Protein AF-0000000077849154 (afdb_homodimer)

Secondary structure (DSSP, 8-state):
------------EEEESS-SSHHHHHHHHHHHHSSS--SEEEEE-S-TTSTTHHHHHHS---SSEEEEE---TTS-HHHHHHHHHHHHHGGG---EEEE----------GGG--HHHHHHHHIIIIIHHHHHHHHHHHHHHHHHHH----S--TTT-EEEEE--GGG-TTT-TTTTT---HHHHHHHHHHHHHHHHHHHHHGGGT-EEEEEE--SB-SSSS-TT--B-HHHHHHHHHHHHHH--GGGTT-EEETTSPBPP-/------------EEEESS-SSHHHHHHHHHHHHSSS--SEEEEE-S-TTSTTHHHHHHS---SSEEEEE---TTS-HHHHHHHHHHHHHGGG---EEEE----------GGG--HHHHHHHHIIIIIHHHHHHHHHHHHHHHHHHH----S--TTT-EEEEE--GGG-TTT-TTTTT---HHHHHHHHHHHHHHHHHHHHHGGGT-EEEEEE--SB-SSSS-TT--B-HHHHHHHHHHHHHH--GGGTT-EEETTSPBPP-

InterPro domains:
  IPR002347 Short-chain dehydrogenase/reductase SDR [PF00106] (13-222)
  IPR002347 Short-chain dehydrogenase/reductase SDR [PR00080] (92-103)
  IPR002347 Short-chain dehydrogenase/reductase SDR [PR00080] (157-165)
  IPR002347 Short-chain dehydrogenase/reductase SDR [PR00080] (183-202)
  IPR002347 Short-chain dehydrogenase/reductase SDR [PR00081] (13-30)
  IPR002347 Short-chain dehydrogenase/reductase SDR [PR00081] (92-103)
  IPR002347 Short-chain dehydrogenase/reductase SDR [PR00081] (151-167)
  IPR002347 Short-chain dehydrogenase/reductase SDR [PR00081] (183-202)
  IPR002347 Short-chain dehydrogenase/reductase SDR [PR00081] (204-221)
  IPR036291 NAD(P)-binding domain superfamily [SSF51735] (12-261)
  IPR051468 Fungal Secondary Metabolite SDRs [PTHR43544] (12-261)

Organism: Podarcis muralis (NCBI:txid64176)

Radius of gyration: 25.37 Å; Cα contacts (8 Å, |Δi|>4): 1147; chains: 2; bounding box: 51×103×60 Å

Structure (mmCIF, N/CA/C/O backbone):
data_AF-0000000077849154-model_v1
#
loop_
_entity.id
_entity.type
_entity.pdbx_description
1 polymer C-factor
#
loop_
_atom_site.group_PDB
_atom_site.id
_atom_site.type_symbol
_atom_site.label_atom_id
_atom_site.label_alt_id
_atom_site.label_comp_id
_atom_site.label_asym_id
_atom_site.label_entity_id
_atom_site.label_seq_id
_atom_site.pdbx_PDB_ins_code
_atom_site.Cartn_x
_atom_site.Cartn_y
_atom_site.Cartn_z
_atom_site.occupancy
_atom_site.B_iso_or_equiv
_atom_site.auth_seq_id
_atom_site.auth_comp_id
_atom_site.auth_asym_id
_atom_site.auth_atom_id
_atom_site.pdbx_PDB_model_num
ATOM 1 N N . MET A 1 1 ? 16.531 47.469 30.828 1 26.91 1 MET A N 1
ATOM 2 C CA . MET A 1 1 ? 15.445 47.281 29.859 1 26.91 1 MET A CA 1
ATOM 3 C C . MET A 1 1 ? 15.312 45.844 29.453 1 26.91 1 MET A C 1
ATOM 5 O O . MET A 1 1 ? 16.172 45.281 28.75 1 26.91 1 MET A O 1
ATOM 9 N N . LEU A 1 2 ? 14.977 44.969 30.375 1 28.58 2 LEU A N 1
ATOM 10 C CA . LEU A 1 2 ? 14.82 43.5 30.359 1 28.58 2 LEU A CA 1
ATOM 11 C C . LEU A 1 2 ? 13.93 43.062 29.203 1 28.58 2 LEU A C 1
ATOM 13 O O . LEU A 1 2 ? 12.766 43.469 29.125 1 28.58 2 LEU A O 1
ATOM 17 N N . CYS A 1 3 ? 14.492 43.031 27.969 1 29.33 3 CYS A N 1
ATOM 18 C CA . CYS A 1 3 ? 13.844 42.5 26.781 1 29.33 3 CYS A CA 1
ATOM 19 C C . CYS A 1 3 ? 12.953 41.312 27.141 1 29.33 3 CYS A C 1
ATOM 21 O O . CYS A 1 3 ? 13.453 40.219 27.484 1 29.33 3 CYS A O 1
ATOM 23 N N . ILE A 1 4 ? 12 41.531 28.109 1 31.11 4 ILE A N 1
ATOM 24 C CA . ILE A 1 4 ? 10.922 40.562 28.25 1 31.11 4 ILE A CA 1
ATOM 25 C C . ILE A 1 4 ? 10.594 39.969 26.891 1 31.11 4 ILE A C 1
ATOM 27 O O . ILE A 1 4 ? 10.055 40.625 26 1 31.11 4 ILE A O 1
ATOM 31 N N . LEU A 1 5 ? 11.555 39.406 26.172 1 32.84 5 LEU A N 1
ATOM 32 C CA . LEU A 1 5 ? 11.281 38.562 25.016 1 32.84 5 LEU A CA 1
ATOM 33 C C . LEU A 1 5 ? 9.914 37.906 25.156 1 32.84 5 LEU A C 1
ATOM 35 O O . LEU A 1 5 ? 9.719 37.031 26.016 1 32.84 5 LEU A O 1
ATOM 39 N N . LEU A 1 6 ? 8.836 38.719 25.391 1 34.41 6 LEU A N 1
ATOM 40 C CA . LEU A 1 6 ? 7.461 38.25 25.328 1 34.41 6 LEU A CA 1
ATOM 41 C C . LEU A 1 6 ? 7.363 37 24.469 1 34.41 6 LEU A C 1
ATOM 43 O O . LEU A 1 6 ? 7.77 36.969 23.312 1 34.41 6 LEU A O 1
ATOM 47 N N . SER A 1 7 ? 7.742 35.844 24.953 1 37.28 7 SER A N 1
ATOM 48 C CA . SER A 1 7 ? 7.492 34.562 24.344 1 37.28 7 SER A CA 1
ATOM 49 C C . SER A 1 7 ? 6.246 34.594 23.469 1 37.28 7 SER A C 1
ATOM 51 O O . SER A 1 7 ? 5.141 34.812 23.953 1 37.28 7 SER A O 1
ATOM 53 N N . HIS A 1 8 ? 6.094 35.406 22.406 1 40.16 8 HIS A N 1
ATOM 54 C CA . HIS A 1 8 ? 5.02 35.344 21.422 1 40.16 8 HIS A CA 1
ATOM 55 C C . HIS A 1 8 ? 4.387 33.938 21.406 1 40.16 8 HIS A C 1
ATOM 57 O O . HIS A 1 8 ? 5.094 32.938 21.375 1 40.16 8 HIS A O 1
ATOM 63 N N . PRO A 1 9 ? 3.211 33.844 22.109 1 47.44 9 PRO A N 1
ATOM 64 C CA . PRO A 1 9 ? 2.535 32.531 22.078 1 47.44 9 PRO A CA 1
ATOM 65 C C . PRO A 1 9 ? 2.701 31.828 20.734 1 47.44 9 PRO A C 1
ATOM 67 O O . PRO A 1 9 ? 2.73 32.469 19.688 1 47.44 9 PRO A O 1
ATOM 70 N N . ARG A 1 10 ? 3.564 30.781 20.656 1 57.41 10 ARG A N 1
ATOM 71 C CA . ARG A 1 10 ? 3.877 30.016 19.453 1 57.41 10 ARG A CA 1
ATOM 72 C C . ARG A 1 10 ? 2.637 29.844 18.578 1 57.41 10 ARG A C 1
ATOM 74 O O . ARG A 1 10 ? 1.65 29.25 19.016 1 57.41 10 ARG A O 1
ATOM 81 N N . THR A 1 11 ? 2.463 30.781 17.562 1 74.44 11 THR A N 1
ATOM 82 C CA . THR A 1 11 ? 1.34 30.875 16.641 1 74.44 11 THR A CA 1
ATOM 83 C C . THR A 1 11 ? 1.251 29.625 15.766 1 74.44 11 THR A C 1
ATOM 85 O O . THR A 1 11 ? 2.264 29.141 15.25 1 74.44 11 THR A O 1
ATOM 88 N N . GLN A 1 12 ? 0.137 28.875 16.031 1 87.75 12 GLN A N 1
ATOM 89 C CA . GLN A 1 12 ? -0.092 27.656 15.258 1 87.75 12 GLN A CA 1
ATOM 90 C C . GLN A 1 12 ? -0.813 27.969 13.945 1 87.75 12 GLN A C 1
ATOM 92 O O . GLN A 1 12 ? -1.663 28.859 13.891 1 87.75 12 GLN A O 1
ATOM 97 N N . SER A 1 13 ? -0.298 27.438 12.867 1 93.44 13 SER A N 1
ATOM 98 C CA . SER A 1 13 ? -0.965 27.453 11.57 1 93.44 13 SER A CA 1
ATOM 99 C C . SER A 1 13 ? -1.243 26.031 11.078 1 93.44 13 SER A C 1
ATOM 101 O O . SER A 1 13 ? -0.379 25.156 11.164 1 93.44 13 SER A O 1
ATOM 103 N N . VAL A 1 14 ? -2.502 25.875 10.57 1 95.25 14 VAL A N 1
ATOM 104 C CA . VAL A 1 14 ? -2.947 24.531 10.203 1 95.25 14 VAL A CA 1
ATOM 105 C C . VAL A 1 14 ? -3.521 24.547 8.789 1 95.25 14 VAL A C 1
ATOM 107 O O . VAL A 1 14 ? -4.25 25.469 8.414 1 95.25 14 VAL A O 1
ATOM 110 N N . LEU A 1 15 ? -3.117 23.594 7.98 1 94.31 15 LEU A N 1
ATOM 111 C CA . LEU A 1 15 ? -3.756 23.344 6.691 1 94.31 15 LEU A CA 1
ATOM 112 C C . LEU A 1 15 ? -4.426 21.969 6.672 1 94.31 15 LEU A C 1
ATOM 114 O O . LEU A 1 15 ? -3.805 20.969 7.016 1 94.31 15 LEU A O 1
ATOM 118 N N . VAL A 1 16 ? -5.703 21.938 6.352 1 94.94 16 VAL A N 1
ATOM 119 C CA . VAL A 1 16 ? -6.465 20.703 6.188 1 94.94 16 VAL A CA 1
ATOM 120 C C . VAL A 1 16 ? -6.914 20.547 4.738 1 94.94 16 VAL A C 1
ATOM 122 O O . VAL A 1 16 ? -7.602 21.422 4.203 1 94.94 16 VAL A O 1
ATOM 125 N N . THR A 1 17 ? -6.492 19.469 4.09 1 92.44 17 THR A N 1
ATOM 126 C CA . THR A 1 17 ? -6.961 19.234 2.729 1 92.44 17 THR A CA 1
ATOM 127 C C . THR A 1 17 ? -8.289 18.484 2.738 1 92.44 17 THR A C 1
ATOM 129 O O . THR A 1 17 ? -8.602 17.781 3.697 1 92.44 17 THR A O 1
ATOM 132 N N . GLY A 1 18 ? -9.055 18.578 1.606 1 88.94 18 GLY A N 1
ATOM 133 C CA . GLY A 1 18 ? -10.352 17.922 1.538 1 88.94 18 GLY A CA 1
ATOM 134 C C . GLY A 1 18 ? -11.336 18.438 2.574 1 88.94 18 GLY A C 1
ATOM 135 O O . GLY A 1 18 ? -11.953 17.641 3.289 1 88.94 18 GLY A O 1
ATOM 136 N N . SER A 1 19 ? -11.531 19.719 2.652 1 88.62 19 SER A N 1
ATOM 137 C CA . SER A 1 19 ? -12.219 20.328 3.785 1 88.62 19 SER A CA 1
ATOM 138 C C . SER A 1 19 ? -13.648 20.719 3.424 1 88.62 19 SER A C 1
ATOM 140 O O . SER A 1 19 ? -14.305 21.469 4.156 1 88.62 19 SER A O 1
ATOM 142 N N . ASN A 1 20 ? -14.125 20.203 2.334 1 81.75 20 ASN A N 1
ATOM 143 C CA . ASN A 1 20 ? -15.445 20.641 1.871 1 81.75 20 ASN A CA 1
ATOM 144 C C . ASN A 1 20 ? -16.562 19.844 2.541 1 81.75 20 ASN A C 1
ATOM 146 O O . ASN A 1 20 ? -17.719 20.25 2.492 1 81.75 20 ASN A O 1
ATOM 150 N N . GLN A 1 21 ? -16.25 18.766 3.145 1 83.94 21 GLN A N 1
ATOM 151 C CA . GLN A 1 21 ? -17.266 17.938 3.807 1 83.94 21 GLN A CA 1
ATOM 152 C C . GLN A 1 21 ? -16.609 16.969 4.789 1 83.94 21 GLN A C 1
ATOM 154 O O . GLN A 1 21 ? -15.391 16.906 4.898 1 83.94 21 GLN A O 1
ATOM 159 N N . GLY A 1 22 ? -17.469 16.438 5.59 1 89.81 22 GLY A N 1
ATOM 160 C CA . GLY A 1 22 ? -17.047 15.305 6.406 1 89.81 22 GLY A CA 1
ATOM 161 C C . GLY A 1 22 ? -16.031 15.672 7.461 1 89.81 22 GLY A C 1
ATOM 162 O O . GLY A 1 22 ? -16.203 16.641 8.188 1 89.81 22 GLY A O 1
ATOM 163 N N . ILE A 1 23 ? -15.039 14.828 7.527 1 93.31 23 ILE A N 1
ATOM 164 C CA . ILE A 1 23 ? -14.016 14.93 8.562 1 93.31 23 ILE A CA 1
ATOM 165 C C . ILE A 1 23 ? -13.219 16.219 8.383 1 93.31 23 ILE A C 1
ATOM 167 O O . ILE A 1 23 ? -12.938 16.922 9.352 1 93.31 23 ILE A O 1
ATOM 171 N N . GLY A 1 24 ? -12.883 16.531 7.074 1 93.06 24 GLY A N 1
ATOM 172 C CA . GLY A 1 24 ? -12.133 17.75 6.812 1 93.06 24 GLY A CA 1
ATOM 173 C C . GLY A 1 24 ? -12.844 19 7.281 1 93.06 24 GLY A C 1
ATOM 174 O O . GLY A 1 24 ? -12.242 19.844 7.957 1 93.06 24 GLY A O 1
ATOM 175 N N . LEU A 1 25 ? -14.055 19.078 6.918 1 89.44 25 LEU A N 1
ATOM 176 C CA . LEU A 1 25 ? -14.859 20.219 7.348 1 89.44 25 LEU A CA 1
ATOM 177 C C . LEU A 1 25 ? -14.992 20.25 8.867 1 89.44 25 LEU A C 1
ATOM 179 O O . LEU A 1 25 ? -14.906 21.312 9.477 1 89.44 25 LEU A O 1
ATOM 183 N N . GLY A 1 26 ? -15.18 19.078 9.453 1 93 26 GLY A N 1
ATOM 184 C CA . GLY A 1 26 ? -15.273 18.984 10.898 1 93 26 GLY A CA 1
ATOM 185 C C . GLY A 1 26 ? -14.008 19.422 11.617 1 93 26 GLY A C 1
ATOM 186 O O . GLY A 1 26 ? -14.078 20.109 12.633 1 93 26 GLY A O 1
ATOM 187 N N . LEU A 1 27 ? -12.867 19.078 11.086 1 94.88 27 LEU A N 1
ATOM 188 C CA . LEU A 1 27 ? -11.594 19.484 11.68 1 94.88 27 LEU A CA 1
ATOM 189 C C . LEU A 1 27 ? -11.398 20.984 11.594 1 94.88 27 LEU A C 1
ATOM 191 O O . LEU A 1 27 ? -11.055 21.625 12.594 1 94.88 27 LEU A O 1
ATOM 195 N N . VAL A 1 28 ? -11.648 21.516 10.406 1 91.75 28 VAL A N 1
ATOM 196 C CA . VAL A 1 28 ? -11.508 22.953 10.219 1 91.75 28 VAL A CA 1
ATOM 197 C C . VAL A 1 28 ? -12.422 23.688 11.195 1 91.75 28 VAL A C 1
ATOM 199 O O . VAL A 1 28 ? -11.984 24.609 11.883 1 91.75 28 VAL A O 1
ATOM 202 N N . SER A 1 29 ? -13.633 23.25 11.281 1 90.5 29 SER A N 1
ATOM 203 C CA . SER A 1 29 ? -14.609 23.875 12.18 1 90.5 29 SER A CA 1
ATOM 204 C C . SER A 1 29 ? -14.133 23.828 13.625 1 90.5 29 SER A C 1
ATOM 206 O O . SER A 1 29 ? -14.203 24.828 14.336 1 90.5 29 SER A O 1
ATOM 208 N N . GLN A 1 30 ? -13.648 22.75 14.031 1 93.12 30 GLN A N 1
ATOM 209 C CA . GLN A 1 30 ? -13.258 22.594 15.43 1 93.12 30 GLN A CA 1
ATOM 210 C C . GLN A 1 30 ? -11.977 23.359 15.727 1 93.12 30 GLN A C 1
ATOM 212 O O . GLN A 1 30 ? -11.789 23.875 16.828 1 93.12 30 GLN A O 1
ATOM 217 N N . PHE A 1 31 ? -11.094 23.469 14.781 1 91.5 31 PHE A N 1
ATOM 218 C CA . PHE A 1 31 ? -9.922 24.328 14.969 1 91.5 31 PHE A CA 1
ATOM 219 C C . PHE A 1 31 ? -10.344 25.766 15.203 1 91.5 31 PHE A C 1
ATOM 221 O O . PHE A 1 31 ? -9.812 26.453 16.078 1 91.5 31 PHE A O 1
ATOM 228 N N . LEU A 1 32 ? -11.297 26.203 14.414 1 87.62 32 LEU A N 1
ATOM 229 C CA . LEU A 1 32 ? -11.742 27.578 14.461 1 87.62 32 LEU A CA 1
ATOM 230 C C . LEU A 1 32 ? -12.516 27.875 15.742 1 87.62 32 LEU A C 1
ATOM 232 O O . LEU A 1 32 ? -12.539 29 16.219 1 87.62 32 LEU A O 1
ATOM 236 N N . MET A 1 33 ? -13.07 26.812 16.344 1 86.56 33 MET A N 1
ATOM 237 C CA . MET A 1 33 ? -13.953 27 17.5 1 86.56 33 MET A CA 1
ATOM 238 C C . MET A 1 33 ? -13.188 26.812 18.797 1 86.56 33 MET A C 1
ATOM 240 O O . MET A 1 33 ? -13.742 27 19.891 1 86.56 33 MET A O 1
ATOM 244 N N . LYS A 1 34 ? -11.969 26.469 18.703 1 87.75 34 LYS A N 1
ATOM 245 C CA . LYS A 1 34 ? -11.156 26.344 19.906 1 87.75 34 LYS A CA 1
ATOM 246 C C . LYS A 1 34 ? -11.094 27.672 20.656 1 87.75 34 LYS A C 1
ATOM 248 O O . LYS A 1 34 ? -11.117 28.734 20.047 1 87.75 34 LYS A O 1
ATOM 253 N N . PRO A 1 35 ? -10.961 27.578 22.016 1 84.69 35 PRO A N 1
ATOM 254 C CA . PRO A 1 35 ? -10.789 28.812 22.781 1 84.69 35 PRO A CA 1
ATOM 255 C C . PRO A 1 35 ? -9.57 29.609 22.344 1 84.69 35 PRO A C 1
ATOM 257 O O . PRO A 1 35 ? -9.633 30.844 22.25 1 84.69 35 PRO A O 1
ATOM 260 N N . ASN A 1 36 ? -8.516 28.922 22.125 1 84.12 36 ASN A N 1
ATOM 261 C CA . ASN A 1 36 ? -7.305 29.5 21.547 1 84.12 36 ASN A CA 1
ATOM 262 C C . ASN A 1 36 ? -7 28.906 20.172 1 84.12 36 ASN A C 1
ATOM 264 O O . ASN A 1 36 ? -6.152 28.031 20.047 1 84.12 36 ASN A O 1
ATOM 268 N N . PRO A 1 37 ? -7.719 29.438 19.156 1 86.44 37 PRO A N 1
ATOM 269 C CA . PRO A 1 37 ? -7.555 28.859 17.828 1 86.44 37 PRO A CA 1
ATOM 270 C C . PRO A 1 37 ? -6.176 29.141 17.234 1 86.44 37 PRO A C 1
ATOM 272 O O . PRO A 1 37 ? -5.496 30.078 17.641 1 86.44 37 PRO A O 1
ATOM 275 N N . PRO A 1 38 ? -5.789 28.297 16.328 1 89.69 38 PRO A N 1
ATOM 276 C CA . PRO A 1 38 ? -4.578 28.625 15.57 1 89.69 38 PRO A CA 1
ATOM 277 C C . PRO A 1 38 ? -4.66 29.984 14.875 1 89.69 38 PRO A C 1
ATOM 279 O O . PRO A 1 38 ? -5.75 30.438 14.516 1 89.69 38 PRO A O 1
ATOM 282 N N . GLU A 1 39 ? -3.516 30.609 14.734 1 88 39 GLU A N 1
ATOM 283 C CA . GLU A 1 39 ? -3.467 31.906 14.07 1 88 39 GLU A CA 1
ATOM 284 C C . GLU A 1 39 ? -4.043 31.828 12.656 1 88 39 GLU A C 1
ATOM 286 O O . GLU A 1 39 ? -4.758 32.719 12.219 1 88 39 GLU A O 1
ATOM 291 N N . TRP A 1 40 ? -3.67 30.734 12.016 1 89.31 40 TRP A N 1
ATOM 292 C CA . TRP A 1 40 ? -4.172 30.516 10.664 1 89.31 40 TRP A CA 1
ATOM 293 C C . TRP A 1 40 ? -4.734 29.109 10.516 1 89.31 40 TRP A C 1
ATOM 295 O O . TRP A 1 40 ? -4.113 28.141 10.953 1 89.31 40 TRP A O 1
ATOM 305 N N . VAL A 1 41 ? -5.918 29.016 9.977 1 91.38 41 VAL A N 1
ATOM 306 C CA . VAL A 1 41 ? -6.52 27.75 9.562 1 91.38 41 VAL A CA 1
ATOM 307 C C . VAL A 1 41 ? -6.812 27.781 8.062 1 91.38 41 VAL A C 1
ATOM 309 O O . VAL A 1 41 ? -7.652 28.562 7.605 1 91.38 41 VAL A O 1
ATOM 312 N N . PHE A 1 42 ? -6.07 26.969 7.332 1 89.56 42 PHE A N 1
ATOM 313 C CA . PHE A 1 42 ? -6.238 26.875 5.887 1 89.56 42 PHE A CA 1
ATOM 314 C C . PHE A 1 42 ? -7.031 25.625 5.516 1 89.56 42 PHE A C 1
ATOM 316 O O . PHE A 1 42 ? -6.793 24.547 6.055 1 89.56 42 PHE A O 1
ATOM 323 N N . ALA A 1 43 ? -7.992 25.844 4.633 1 88.69 43 ALA A N 1
ATOM 324 C CA . ALA A 1 43 ? -8.844 24.766 4.129 1 88.69 43 ALA A CA 1
ATOM 325 C C . ALA A 1 43 ? -8.773 24.672 2.605 1 88.69 43 ALA A C 1
ATOM 327 O O . ALA A 1 43 ? -8.852 25.703 1.917 1 88.69 43 ALA A O 1
ATOM 328 N N . THR A 1 44 ? -8.523 23.438 2.121 1 83.69 44 THR A N 1
ATOM 329 C CA . THR A 1 44 ? -8.523 23.25 0.673 1 83.69 44 THR A CA 1
ATOM 330 C C . THR A 1 44 ? -9.539 22.188 0.263 1 83.69 44 THR A C 1
ATOM 332 O O . THR A 1 44 ? -9.875 21.312 1.054 1 83.69 44 THR A O 1
ATOM 335 N N . SER A 1 45 ? -10.141 22.391 -0.938 1 76.62 45 SER A N 1
ATOM 336 C CA . SER A 1 45 ? -11.039 21.406 -1.539 1 76.62 45 SER A CA 1
ATOM 337 C C . SER A 1 45 ? -10.875 21.359 -3.055 1 76.62 45 SER A C 1
ATOM 339 O O . SER A 1 45 ? -10.492 22.359 -3.674 1 76.62 45 SER A O 1
ATOM 341 N N . LEU A 1 46 ? -11.039 20.203 -3.717 1 63.41 46 LEU A N 1
ATOM 342 C CA . LEU A 1 46 ? -10.922 20.094 -5.168 1 63.41 46 LEU A CA 1
ATOM 343 C C . LEU A 1 46 ? -12.133 20.703 -5.859 1 63.41 46 LEU A C 1
ATOM 345 O O . LEU A 1 46 ? -12.039 21.141 -7.008 1 63.41 46 LEU A O 1
ATOM 349 N N . ASP A 1 47 ? -13.336 20.578 -5.199 1 58.34 47 ASP A N 1
ATOM 350 C CA . ASP A 1 47 ? -14.516 21.156 -5.84 1 58.34 47 ASP A CA 1
ATOM 351 C C . ASP A 1 47 ? -15.102 22.281 -5 1 58.34 47 ASP A C 1
ATOM 353 O O . ASP A 1 47 ? -16.141 22.109 -4.348 1 58.34 47 ASP A O 1
ATOM 357 N N . PRO A 1 48 ? -14.492 23.453 -5.066 1 53.38 48 PRO A N 1
ATOM 358 C CA . PRO A 1 48 ? -14.953 24.531 -4.184 1 53.38 48 PRO A CA 1
ATOM 359 C C . PRO A 1 48 ? -16.359 25.016 -4.527 1 53.38 48 PRO A C 1
ATOM 361 O O . PRO A 1 48 ? -17.047 25.578 -3.676 1 53.38 48 PRO A O 1
ATOM 364 N N . GLU A 1 49 ? -16.672 24.812 -5.773 1 52.12 49 GLU A N 1
ATOM 365 C CA . GLU A 1 49 ? -17.969 25.312 -6.219 1 52.12 49 GLU A CA 1
ATOM 366 C C . GLU A 1 49 ? -19.062 24.266 -6.039 1 52.12 49 GLU A C 1
ATOM 368 O O . GLU A 1 49 ? -20.234 24.531 -6.32 1 52.12 49 GLU A O 1
ATOM 373 N N . GLY A 1 50 ? -18.609 23.125 -5.57 1 52.5 50 GLY A N 1
ATOM 374 C CA . GLY A 1 50 ? -19.656 22.125 -5.332 1 52.5 50 GLY A CA 1
ATOM 375 C C . GLY A 1 50 ? -20.438 22.375 -4.059 1 52.5 50 GLY A C 1
ATOM 376 O O . GLY A 1 50 ? -20.188 23.344 -3.354 1 52.5 50 GLY A O 1
ATOM 377 N N . PRO A 1 51 ? -21.562 21.75 -3.955 1 50.78 51 PRO A N 1
ATOM 378 C CA . PRO A 1 51 ? -22.438 21.938 -2.795 1 50.78 51 PRO A CA 1
ATOM 379 C C . PRO A 1 51 ? -21.656 22.062 -1.486 1 50.78 51 PRO A C 1
ATOM 381 O O . PRO A 1 51 ? -22.031 22.859 -0.619 1 50.78 51 PRO A O 1
ATOM 384 N N . ASN A 1 52 ? -20.516 21.469 -1.472 1 53 52 ASN A N 1
ATOM 385 C CA . ASN A 1 52 ? -19.797 21.391 -0.206 1 53 52 ASN A CA 1
ATOM 386 C C . ASN A 1 52 ? -18.859 22.562 -0.017 1 53 52 ASN A C 1
ATOM 388 O O . ASN A 1 52 ? -18.438 22.875 1.106 1 53 52 ASN A O 1
ATOM 392 N N . GLY A 1 53 ? -18.453 23.219 -1.102 1 56.03 53 GLY A N 1
ATOM 393 C CA . GLY A 1 53 ? -17.656 24.438 -1.007 1 56.03 53 GLY A CA 1
ATOM 394 C C . GLY A 1 53 ? -18.375 25.547 -0.274 1 56.03 53 GLY A C 1
ATOM 395 O O . GLY A 1 53 ? -17.75 26.328 0.445 1 56.03 53 GLY A O 1
ATOM 396 N N . LYS A 1 54 ? -19.719 25.531 -0.238 1 59.34 54 LYS A N 1
ATOM 397 C CA . LYS A 1 54 ? -20.547 26.562 0.383 1 59.34 54 LYS A CA 1
ATOM 398 C C . LYS A 1 54 ? -20.453 26.484 1.904 1 59.34 54 LYS A C 1
ATOM 400 O O . LYS A 1 54 ? -20.5 27.516 2.58 1 59.34 54 LYS A O 1
ATOM 405 N N . GLU A 1 55 ? -20.281 25.266 2.369 1 63.81 55 GLU A N 1
ATOM 406 C CA . GLU A 1 55 ? -20.266 25.109 3.82 1 63.81 55 GLU A CA 1
ATOM 407 C C . GLU A 1 55 ? -19 25.719 4.426 1 63.81 55 GLU A C 1
ATOM 409 O O . GLU A 1 55 ? -19.031 26.281 5.527 1 63.81 55 GLU A O 1
ATOM 414 N N . LEU A 1 56 ? -17.953 25.641 3.666 1 65.12 56 LEU A N 1
ATOM 415 C CA . LEU A 1 56 ? -16.703 26.219 4.145 1 65.12 56 LEU A CA 1
ATOM 416 C C . LEU A 1 56 ? -16.797 27.734 4.23 1 65.12 56 LEU A C 1
ATOM 418 O O . LEU A 1 56 ? -16.234 28.344 5.145 1 65.12 56 LEU A O 1
ATOM 422 N N . LYS A 1 57 ? -17.547 28.266 3.277 1 64.56 57 LYS A N 1
ATOM 423 C CA . LYS A 1 57 ? -17.688 29.719 3.211 1 64.56 57 LYS A CA 1
ATOM 424 C C . LYS A 1 57 ? -18.547 30.234 4.359 1 64.56 57 LYS A C 1
ATOM 426 O O . LYS A 1 57 ? -18.438 31.406 4.727 1 64.56 57 LYS A O 1
ATOM 431 N N . LYS A 1 58 ? -19.328 29.297 4.895 1 64.38 58 LYS A N 1
ATOM 432 C CA . LYS A 1 58 ? -20.219 29.703 5.973 1 64.38 58 LYS A CA 1
ATOM 433 C C . LYS A 1 58 ? -19.484 29.719 7.312 1 64.38 58 LYS A C 1
ATOM 435 O O . LYS A 1 58 ? -20.016 30.25 8.297 1 64.38 58 LYS A O 1
ATOM 440 N N . LEU A 1 59 ? -18.375 29.156 7.258 1 63.22 59 LEU A N 1
ATOM 441 C CA . LEU A 1 59 ? -17.641 29.156 8.516 1 63.22 59 LEU A CA 1
ATOM 442 C C . LEU A 1 59 ? -17.188 30.547 8.898 1 63.22 59 LEU A C 1
ATOM 444 O O . LEU A 1 59 ? -16.812 31.344 8.023 1 63.22 59 LEU A O 1
ATOM 448 N N . PRO A 1 60 ? -17.594 31.016 10.188 1 53.94 60 PRO A N 1
ATOM 449 C CA . PRO A 1 60 ? -17.281 32.406 10.57 1 53.94 60 PRO A CA 1
ATOM 450 C C . PRO A 1 60 ? -15.828 32.781 10.289 1 53.94 60 PRO A C 1
ATOM 452 O O . PRO A 1 60 ? -14.938 31.922 10.422 1 53.94 60 PRO A O 1
ATOM 455 N N . SER A 1 61 ? -15.586 33.562 9.234 1 49.72 61 SER A N 1
ATOM 456 C CA . SER A 1 61 ? -14.266 34.156 9.047 1 49.72 61 SER A CA 1
ATOM 457 C C . SER A 1 61 ? -13.766 34.781 10.336 1 49.72 61 SER A C 1
ATOM 459 O O . SER A 1 61 ? -14.188 35.875 10.695 1 49.72 61 SER A O 1
ATOM 461 N N . THR A 1 62 ? -13.977 34.156 11.453 1 44.62 62 THR A N 1
ATOM 462 C CA . THR A 1 62 ? -13.336 34.875 12.531 1 44.62 62 THR A CA 1
ATOM 463 C C . THR A 1 62 ? -11.906 35.281 12.148 1 44.62 62 THR A C 1
ATOM 465 O O . THR A 1 62 ? -11.375 34.781 11.148 1 44.62 62 THR A O 1
ATOM 468 N N . SER A 1 63 ? -11.148 36.031 13.086 1 44.19 63 SER A N 1
ATOM 469 C CA . SER A 1 63 ? -9.789 36.531 12.945 1 44.19 63 SER A CA 1
ATOM 470 C C . SER A 1 63 ? -8.867 35.5 12.305 1 44.19 63 SER A C 1
ATOM 472 O O . SER A 1 63 ? -7.727 35.781 11.969 1 44.19 63 SER A O 1
ATOM 474 N N . SER A 1 64 ? -9.016 34.219 12.695 1 48.34 64 SER A N 1
ATOM 475 C CA . SER A 1 64 ? -8.047 33.281 12.117 1 48.34 64 SER A CA 1
ATOM 476 C C . SER A 1 64 ? -8.305 33.062 10.633 1 48.34 64 SER A C 1
ATOM 478 O O . SER A 1 64 ? -9.445 32.844 10.219 1 48.34 64 SER A O 1
ATOM 480 N N . ASN A 1 65 ? -7.457 33.656 9.719 1 51.78 65 ASN A N 1
ATOM 481 C CA . ASN A 1 65 ? -7.457 33.75 8.258 1 51.78 65 ASN A CA 1
ATOM 482 C C . ASN A 1 65 ? -7.676 32.375 7.629 1 51.78 65 ASN A C 1
ATOM 484 O O . ASN A 1 65 ? -6.93 31.438 7.902 1 51.78 65 ASN A O 1
ATOM 488 N N . HIS A 1 66 ? -8.977 32.031 7.609 1 52.78 66 HIS A N 1
ATOM 489 C CA . HIS A 1 66 ? -9.344 30.844 6.859 1 52.78 66 HIS A CA 1
ATOM 490 C C . HIS A 1 66 ? -9.18 31.062 5.359 1 52.78 66 HIS A C 1
ATOM 492 O O . HIS A 1 66 ? -9.508 32.125 4.844 1 52.78 66 HIS A O 1
ATOM 498 N N . TRP A 1 67 ? -8.133 30.438 4.703 1 55.16 67 TRP A N 1
ATOM 499 C CA . TRP A 1 67 ? -8.047 30.453 3.246 1 55.16 67 TRP A CA 1
ATOM 500 C C . TRP A 1 67 ? -8.523 29.125 2.66 1 55.16 67 TRP A C 1
ATOM 502 O O . TRP A 1 67 ? -8.164 28.062 3.152 1 55.16 67 TRP A O 1
ATOM 512 N N . SER A 1 68 ? -9.617 29.188 2.041 1 54.91 68 SER A N 1
ATOM 513 C CA . SER A 1 68 ? -10.094 28.047 1.269 1 54.91 68 SER A CA 1
ATOM 514 C C . SER A 1 68 ? -9.664 28.156 -0.191 1 54.91 68 SER A C 1
ATOM 516 O O . SER A 1 68 ? -9.82 29.203 -0.817 1 54.91 68 SER A O 1
ATOM 518 N N . SER A 1 69 ? -8.562 27.312 -0.575 1 53.28 69 SER A N 1
ATOM 519 C CA . SER A 1 69 ? -8.156 27.344 -1.976 1 53.28 69 SER A CA 1
ATOM 520 C C . SER A 1 69 ? -9.227 26.75 -2.877 1 53.28 69 SER A C 1
ATOM 522 O O . SER A 1 69 ? -9.836 25.734 -2.533 1 53.28 69 SER A O 1
ATOM 524 N N . GLN A 1 70 ? -9.719 27.547 -3.705 1 48.31 70 GLN A N 1
ATOM 525 C CA . GLN A 1 70 ? -10.602 27.141 -4.793 1 48.31 70 GLN A CA 1
ATOM 526 C C . GLN A 1 70 ? -9.812 26.5 -5.934 1 48.31 70 GLN A C 1
ATOM 528 O O . GLN A 1 70 ? -8.734 26.984 -6.293 1 48.31 70 GLN A O 1
ATOM 533 N N . SER A 1 71 ? -10.008 25.156 -6.09 1 45.25 71 SER A N 1
ATOM 534 C CA . SER A 1 71 ? -9.391 24.406 -7.184 1 45.25 71 SER A CA 1
ATOM 535 C C . SER A 1 71 ? -9.578 25.125 -8.516 1 45.25 71 SER A C 1
ATOM 537 O O . SER A 1 71 ? -10.703 25.484 -8.875 1 45.25 71 SER A O 1
ATOM 539 N N . ASP A 1 72 ? -8.773 25.906 -8.836 1 40.78 72 ASP A N 1
ATOM 540 C CA . ASP A 1 72 ? -8.75 26.203 -10.266 1 40.78 72 ASP A CA 1
ATOM 541 C C . ASP A 1 72 ? -8.172 25.031 -11.062 1 40.78 72 ASP A C 1
ATOM 543 O O . ASP A 1 72 ? -7.035 24.625 -10.836 1 40.78 72 ASP A O 1
ATOM 547 N N . PRO A 1 73 ? -9.008 24.281 -11.727 1 40.81 73 PRO A N 1
ATOM 548 C CA . PRO A 1 73 ? -8.586 23.125 -12.5 1 40.81 73 PRO A CA 1
ATOM 549 C C . PRO A 1 73 ? -7.258 23.344 -13.219 1 40.81 73 PRO A C 1
ATOM 551 O O . PRO A 1 73 ? -6.523 22.375 -13.484 1 40.81 73 PRO A O 1
ATOM 554 N N . VAL A 1 74 ? -7.078 24.609 -13.82 1 40.84 74 VAL A N 1
ATOM 555 C CA . VAL A 1 74 ? -5.969 24.891 -14.727 1 40.84 74 VAL A CA 1
ATOM 556 C C . VAL A 1 74 ? -4.676 25.047 -13.922 1 40.84 74 VAL A C 1
ATOM 558 O O . VAL A 1 74 ? -3.586 24.781 -14.438 1 40.84 74 VAL A O 1
ATOM 561 N N . VAL A 1 75 ? -4.75 25.641 -12.805 1 46.84 75 VAL A N 1
ATOM 562 C CA . VAL A 1 75 ? -3.547 25.938 -12.039 1 46.84 75 VAL A CA 1
ATOM 563 C C . VAL A 1 75 ? -3.25 24.797 -11.078 1 46.84 75 VAL A C 1
ATOM 565 O O . VAL A 1 75 ? -4.168 24.219 -10.492 1 46.84 75 VAL A O 1
ATOM 568 N N . ASN A 1 76 ? -1.975 24.312 -11.109 1 64.69 76 ASN A N 1
ATOM 569 C CA . ASN A 1 76 ? -1.481 23.375 -10.102 1 64.69 76 ASN A CA 1
ATOM 570 C C . ASN A 1 76 ? -1.961 23.766 -8.703 1 64.69 76 ASN A C 1
ATOM 572 O O . ASN A 1 76 ? -1.442 24.703 -8.094 1 64.69 76 ASN A O 1
ATOM 576 N N . PHE A 1 77 ? -3.119 23.328 -8.352 1 75.31 77 PHE A N 1
ATOM 577 C CA . PHE A 1 77 ? -3.83 23.609 -7.109 1 75.31 77 PHE A CA 1
ATOM 578 C C . PHE A 1 77 ? -2.879 23.562 -5.918 1 75.31 77 PHE A C 1
ATOM 580 O O . PHE A 1 77 ? -2.98 24.375 -5.004 1 75.31 77 PHE A O 1
ATOM 587 N N . ILE A 1 78 ? -1.849 22.875 -6.02 1 88.19 78 ILE A N 1
ATOM 588 C CA . ILE A 1 78 ? -0.926 22.719 -4.902 1 88.19 78 ILE A CA 1
ATOM 589 C C . ILE A 1 78 ? -0.001 23.922 -4.82 1 88.19 78 ILE A C 1
ATOM 591 O O . ILE A 1 78 ? 0.208 24.484 -3.742 1 88.19 78 ILE A O 1
ATOM 595 N N . GLU A 1 79 ? 0.458 24.344 -5.93 1 88.06 79 GLU A N 1
ATOM 596 C CA . GLU A 1 79 ? 1.357 25.5 -5.957 1 88.06 79 GLU A CA 1
ATOM 597 C C . GLU A 1 79 ? 0.647 26.766 -5.484 1 88.06 79 GLU A C 1
ATOM 599 O O . GLU A 1 79 ? 1.215 27.562 -4.73 1 88.06 79 GLU A O 1
ATOM 604 N N . ALA A 1 80 ? -0.519 26.938 -5.941 1 84.88 80 ALA A N 1
ATOM 605 C CA . ALA A 1 80 ? -1.302 28.109 -5.527 1 84.88 80 ALA A CA 1
ATOM 606 C C . ALA A 1 80 ? -1.567 28.078 -4.023 1 84.88 80 ALA A C 1
ATOM 608 O O . ALA A 1 80 ? -1.514 29.125 -3.361 1 84.88 80 ALA A O 1
ATOM 609 N N . ALA A 1 81 ? -1.873 26.906 -3.541 1 87.44 81 ALA A N 1
ATOM 610 C CA . ALA A 1 81 ? -2.113 26.766 -2.107 1 87.44 81 ALA A CA 1
ATOM 611 C C . ALA A 1 81 ? -0.859 27.094 -1.305 1 87.44 81 ALA A C 1
ATOM 613 O O . ALA A 1 81 ? -0.934 27.781 -0.284 1 87.44 81 ALA A O 1
ATOM 614 N N . VAL A 1 82 ? 0.296 26.672 -1.793 1 93 82 VAL A N 1
ATOM 615 C CA . VAL A 1 82 ? 1.556 26.938 -1.103 1 93 82 VAL A CA 1
ATOM 616 C C . VAL A 1 82 ? 1.817 28.438 -1.045 1 93 82 VAL A C 1
ATOM 618 O O . VAL A 1 82 ? 2.172 28.969 0.008 1 93 82 VAL A O 1
ATOM 621 N N . GLN A 1 83 ? 1.637 29.062 -2.146 1 90.88 83 GLN A N 1
ATOM 622 C CA . GLN A 1 83 ? 1.877 30.5 -2.211 1 90.88 83 GLN A CA 1
ATOM 623 C C . GLN A 1 83 ? 0.969 31.25 -1.243 1 90.88 83 GLN A C 1
ATOM 625 O O . GLN A 1 83 ? 1.421 32.156 -0.535 1 90.88 83 GLN A O 1
ATOM 630 N N . ARG A 1 84 ? -0.227 30.906 -1.221 1 87.56 84 ARG A N 1
ATOM 631 C CA . ARG A 1 84 ? -1.191 31.562 -0.348 1 87.56 84 ARG A CA 1
ATOM 632 C C . ARG A 1 84 ? -0.841 31.344 1.12 1 87.56 84 ARG A C 1
ATOM 634 O O . ARG A 1 84 ? -0.874 32.281 1.918 1 87.56 84 ARG A O 1
ATOM 641 N N . VAL A 1 85 ? -0.571 30.156 1.471 1 92.12 85 VAL A N 1
ATOM 642 C CA . VAL A 1 85 ? -0.203 29.844 2.848 1 92.12 85 VAL A CA 1
ATOM 643 C C . VAL A 1 85 ? 1.072 30.594 3.225 1 92.12 85 VAL A C 1
ATOM 645 O O . VAL A 1 85 ? 1.151 31.188 4.301 1 92.12 85 VAL A O 1
ATOM 648 N N . GLU A 1 86 ? 2.012 30.562 2.328 1 94.12 86 GLU A N 1
ATOM 649 C CA . GLU A 1 86 ? 3.285 31.234 2.576 1 94.12 86 GLU A CA 1
ATOM 650 C C . GLU A 1 86 ? 3.088 32.719 2.836 1 94.12 86 GLU A C 1
ATOM 652 O O . GLU A 1 86 ? 3.729 33.312 3.721 1 94.12 86 GLU A O 1
ATOM 657 N N . GLU A 1 87 ? 2.229 33.312 2.121 1 91.75 87 GLU A N 1
ATOM 658 C CA . GLU A 1 87 ? 1.957 34.75 2.242 1 91.75 87 GLU A CA 1
ATOM 659 C C . GLU A 1 87 ? 1.425 35.094 3.631 1 91.75 87 GLU A C 1
ATOM 661 O O . GLU A 1 87 ? 1.603 36.219 4.109 1 91.75 87 GLU A O 1
ATOM 666 N N . HIS A 1 88 ? 0.819 34.156 4.242 1 90.12 88 HIS A N 1
ATOM 667 C CA . HIS A 1 88 ? 0.176 34.438 5.52 1 90.12 88 HIS A CA 1
ATOM 668 C C . HIS A 1 88 ? 1.055 34 6.688 1 90.12 88 HIS A C 1
ATOM 670 O O . HIS A 1 88 ? 1.189 34.719 7.676 1 90.12 88 HIS A O 1
ATOM 676 N N . VAL A 1 89 ? 1.637 32.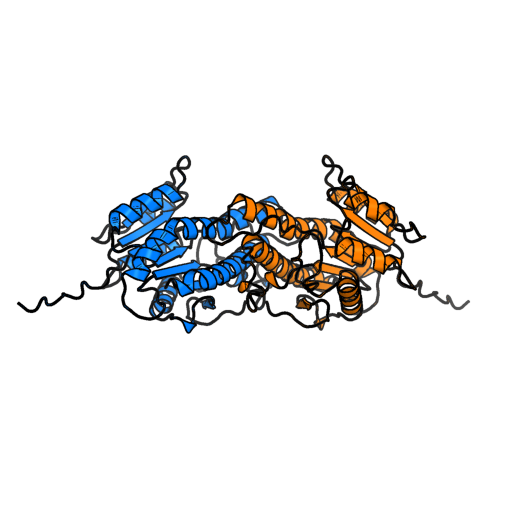875 6.547 1 92.56 89 VAL A N 1
ATOM 677 C CA . VAL A 1 89 ? 2.383 32.344 7.68 1 92.56 89 VAL A CA 1
ATOM 678 C C . VAL A 1 89 ? 3.762 33 7.746 1 92.56 89 VAL A C 1
ATOM 680 O O . VAL A 1 89 ? 4.367 33.062 8.812 1 92.56 89 VAL A O 1
ATOM 683 N N . LYS A 1 90 ? 4.363 33.375 6.605 1 90.94 90 LYS A N 1
ATOM 684 C CA . LYS A 1 90 ? 5.641 34.094 6.496 1 90.94 90 LYS A CA 1
ATOM 685 C C . LYS A 1 90 ? 6.734 33.375 7.273 1 90.94 90 LYS A C 1
ATOM 687 O O . LYS A 1 90 ? 6.969 32.188 7.062 1 90.94 90 LYS A O 1
ATOM 692 N N . GLU A 1 91 ? 7.379 34.031 8.266 1 92.69 91 GLU A N 1
ATOM 693 C CA . GLU A 1 91 ? 8.555 33.469 8.93 1 92.69 91 GLU A CA 1
ATOM 694 C C . GLU A 1 91 ? 8.172 32.438 9.984 1 92.69 91 GLU A C 1
ATOM 696 O O . GLU A 1 91 ? 9.023 31.734 10.508 1 92.69 91 GLU A O 1
ATOM 701 N N . ASN A 1 92 ? 6.895 32.344 10.219 1 93.19 92 ASN A N 1
ATOM 702 C CA . ASN A 1 92 ? 6.445 31.391 11.242 1 93.19 92 ASN A CA 1
ATOM 703 C C . ASN A 1 92 ? 6.281 29.984 10.68 1 93.19 92 ASN A C 1
ATOM 705 O O . ASN A 1 92 ? 6.242 29.016 11.43 1 93.19 92 ASN A O 1
ATOM 709 N N . GLY A 1 93 ? 6.168 29.906 9.32 1 95.62 93 GLY A N 1
ATOM 710 C CA . GLY A 1 93 ? 6.008 28.609 8.672 1 95.62 93 GLY A CA 1
ATOM 711 C C . GLY A 1 93 ? 4.668 27.969 8.961 1 95.62 93 GLY A C 1
ATOM 712 O O . GLY A 1 93 ? 3.781 28.594 9.547 1 95.62 93 GLY A O 1
ATOM 713 N N . LEU A 1 94 ? 4.496 26.719 8.453 1 96.38 94 LEU A N 1
ATOM 714 C CA . LEU A 1 94 ? 3.309 25.906 8.672 1 96.38 94 LEU A CA 1
ATOM 715 C C . LEU A 1 94 ? 3.562 24.859 9.758 1 96.38 94 LEU A C 1
ATOM 717 O O . LEU A 1 94 ? 4.496 24.062 9.648 1 96.38 94 LEU A O 1
ATOM 721 N N . THR A 1 95 ? 2.693 24.812 10.766 1 96.5 95 THR A N 1
ATOM 722 C CA . THR A 1 95 ? 2.963 23.953 11.922 1 96.5 95 THR A CA 1
ATOM 723 C C . THR A 1 95 ? 2.318 22.594 11.742 1 96.5 95 THR A C 1
ATOM 725 O O . THR A 1 95 ? 2.834 21.594 12.242 1 96.5 95 THR A O 1
ATOM 728 N N . LEU A 1 96 ? 1.186 22.562 11.086 1 97.75 96 LEU A N 1
ATOM 729 C CA . LEU A 1 96 ? 0.432 21.312 11 1 97.75 96 LEU A CA 1
ATOM 730 C C . LEU A 1 96 ? -0.212 21.156 9.625 1 97.75 96 LEU A C 1
ATOM 732 O O . LEU A 1 96 ? -1.032 21.984 9.227 1 97.75 96 LEU A O 1
ATOM 736 N N . LEU A 1 97 ? 0.234 20.172 8.883 1 97.88 97 LEU A N 1
ATOM 737 C CA . LEU A 1 97 ? -0.39 19.75 7.633 1 97.88 97 LEU A CA 1
ATOM 738 C C . LEU A 1 97 ? -1.205 18.484 7.836 1 97.88 97 LEU A C 1
ATOM 740 O O . LEU A 1 97 ? -0.655 17.438 8.195 1 97.88 97 LEU A O 1
ATOM 744 N N . ILE A 1 98 ? -2.521 18.562 7.672 1 98.12 98 ILE A N 1
ATOM 745 C CA . ILE A 1 98 ? -3.395 17.391 7.738 1 98.12 98 ILE A CA 1
ATOM 746 C C . ILE A 1 98 ? -3.85 17.016 6.336 1 98.12 98 ILE A C 1
ATOM 748 O O . ILE A 1 98 ? -4.684 17.688 5.734 1 98.12 98 ILE A O 1
ATOM 752 N N . ASN A 1 99 ? -3.246 15.977 5.844 1 97.25 99 ASN A N 1
ATOM 753 C CA . ASN A 1 99 ? -3.703 15.383 4.594 1 97.25 99 ASN A CA 1
ATOM 754 C C . ASN A 1 99 ? -4.953 14.531 4.801 1 97.25 99 ASN A C 1
ATOM 756 O O . ASN A 1 99 ? -4.859 13.359 5.156 1 97.25 99 ASN A O 1
ATOM 760 N N . ASN A 1 100 ? -6.062 15.086 4.512 1 96.12 100 ASN A N 1
ATOM 761 C CA . ASN A 1 100 ? -7.355 14.445 4.738 1 96.12 100 ASN A CA 1
ATOM 762 C C . ASN A 1 100 ? -8.062 14.133 3.426 1 96.12 100 ASN A C 1
ATOM 764 O O . ASN A 1 100 ? -8.93 13.258 3.373 1 96.12 100 ASN A O 1
ATOM 768 N N . ALA A 1 101 ? -7.707 14.852 2.328 1 90.88 101 ALA A N 1
ATOM 769 C CA . ALA A 1 101 ? -8.344 14.641 1.029 1 90.88 101 ALA A CA 1
ATOM 770 C C . ALA A 1 101 ? -8.18 13.195 0.561 1 90.88 101 ALA A C 1
ATOM 772 O O . ALA A 1 101 ? -7.055 12.688 0.489 1 90.88 101 ALA A O 1
ATOM 773 N N . ALA A 1 102 ? -9.234 12.539 0.351 1 91.06 102 ALA A N 1
ATOM 774 C CA . ALA A 1 102 ? -9.242 11.156 -0.131 1 91.06 102 ALA A CA 1
ATOM 775 C C . ALA A 1 102 ? -10.586 10.812 -0.776 1 91.06 102 ALA A C 1
ATOM 777 O O . ALA A 1 102 ? -11.57 11.523 -0.593 1 91.06 102 ALA A O 1
ATOM 778 N N . ILE A 1 103 ? -10.594 9.789 -1.504 1 86.88 103 ILE A N 1
ATOM 779 C CA . ILE A 1 103 ? -11.836 9.32 -2.125 1 86.88 103 ILE A CA 1
ATOM 780 C C . ILE A 1 103 ? -12.008 7.828 -1.879 1 86.88 103 ILE A C 1
ATOM 782 O O . ILE A 1 103 ? -11.023 7.113 -1.635 1 86.88 103 ILE A O 1
ATOM 786 N N . LEU A 1 104 ? -13.227 7.375 -1.774 1 84 104 LEU A N 1
ATOM 787 C CA . LEU A 1 104 ? -13.727 6.012 -1.9 1 84 104 LEU A CA 1
ATOM 788 C C . LEU A 1 104 ? -14.906 5.949 -2.863 1 84 104 LEU A C 1
ATOM 790 O O . LEU A 1 104 ? -16.047 6.242 -2.48 1 84 104 LEU A O 1
ATOM 794 N N . VAL A 1 105 ? -14.711 5.762 -4.066 1 72.06 105 VAL A N 1
ATOM 795 C CA . VAL A 1 105 ? -15.688 6.004 -5.121 1 72.06 105 VAL A CA 1
ATOM 796 C C . VAL A 1 105 ? -16.625 4.809 -5.238 1 72.06 105 VAL A C 1
ATOM 798 O O . VAL A 1 105 ? -17.844 4.977 -5.34 1 72.06 105 VAL A O 1
ATOM 801 N N . LYS A 1 106 ? -16.141 3.66 -5.371 1 75 106 LYS A N 1
ATOM 802 C CA . LYS A 1 106 ? -16.969 2.484 -5.648 1 75 106 LYS A CA 1
ATOM 803 C C . LYS A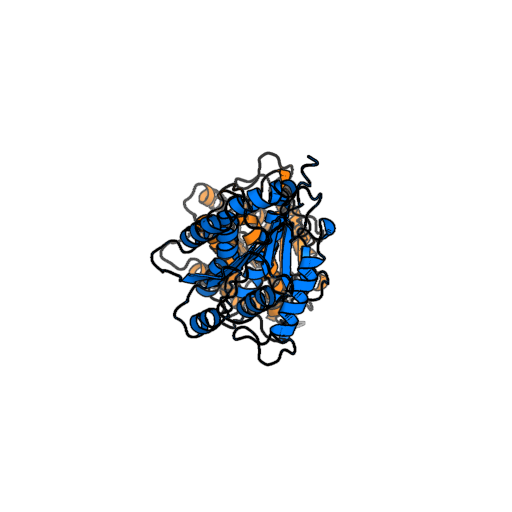 1 106 ? -16.672 1.357 -4.664 1 75 106 LYS A C 1
ATOM 805 O O . LYS A 1 106 ? -15.508 1.136 -4.305 1 75 106 LYS A O 1
ATOM 810 N N . PHE A 1 107 ? -17.797 0.792 -4.277 1 81.44 107 PHE A N 1
ATOM 811 C CA . PHE A 1 107 ? -17.641 -0.446 -3.521 1 81.44 107 PHE A CA 1
ATOM 812 C C . PHE A 1 107 ? -17.406 -1.625 -4.457 1 81.44 107 PHE A C 1
ATOM 814 O O . PHE A 1 107 ? -18.297 -2.01 -5.219 1 81.44 107 PHE A O 1
ATOM 821 N N . THR A 1 108 ? -16.172 -2.021 -4.422 1 84.12 108 THR A N 1
ATOM 822 C CA . THR A 1 108 ? -15.797 -3.08 -5.355 1 84.12 108 THR A CA 1
ATOM 823 C C . THR A 1 108 ? -15.391 -4.344 -4.602 1 84.12 108 THR A C 1
ATOM 825 O O . THR A 1 108 ? -15.07 -4.293 -3.414 1 84.12 108 THR A O 1
ATOM 828 N N . HIS A 1 109 ? -15.523 -5.422 -5.363 1 92.62 109 HIS A N 1
ATOM 829 C CA . HIS A 1 109 ? -15.016 -6.727 -4.953 1 92.62 109 HIS A CA 1
ATOM 830 C C . HIS A 1 109 ? -13.805 -7.125 -5.785 1 92.62 109 HIS A C 1
ATOM 832 O O . HIS A 1 109 ? -13.547 -6.543 -6.84 1 92.62 109 HIS A O 1
ATOM 838 N N . LEU A 1 110 ? -13.117 -8.086 -5.188 1 95.75 110 LEU A N 1
ATOM 839 C CA . LEU A 1 110 ? -11.914 -8.539 -5.875 1 95.75 110 LEU A CA 1
ATOM 840 C C . LEU A 1 110 ? -12.227 -8.938 -7.312 1 95.75 110 LEU A C 1
ATOM 842 O O . LEU A 1 110 ? -11.461 -8.625 -8.227 1 95.75 110 LEU A O 1
ATOM 846 N N . ALA A 1 111 ? -13.344 -9.523 -7.586 1 92.88 111 ALA A N 1
ATOM 847 C CA . ALA A 1 111 ? -13.719 -10.078 -8.891 1 92.88 111 ALA A CA 1
ATOM 848 C C . ALA A 1 111 ? -13.984 -8.961 -9.898 1 92.88 111 ALA A C 1
ATOM 850 O O . ALA A 1 111 ? -13.703 -9.117 -11.086 1 92.88 111 ALA A O 1
ATOM 851 N N . ASN A 1 112 ? -14.445 -7.848 -9.445 1 92.88 112 ASN A N 1
ATOM 852 C CA . ASN A 1 112 ? -14.852 -6.809 -10.391 1 92.88 112 ASN A CA 1
ATOM 853 C C . ASN A 1 112 ? -14.016 -5.547 -10.227 1 92.88 112 ASN A C 1
ATOM 855 O O . ASN A 1 112 ? -14.344 -4.5 -10.781 1 92.88 112 ASN A O 1
ATOM 859 N N . GLU A 1 113 ? -12.992 -5.656 -9.422 1 96.06 113 GLU A N 1
ATOM 860 C CA . GLU A 1 113 ? -12.102 -4.508 -9.312 1 96.06 113 GLU A CA 1
ATOM 861 C C . GLU A 1 113 ? -11.398 -4.219 -10.641 1 96.06 113 GLU A C 1
ATOM 863 O O . GLU A 1 113 ? -11.047 -5.141 -11.375 1 96.06 113 GLU A O 1
ATOM 868 N N . THR A 1 114 ? -11.242 -2.941 -10.984 1 95.81 114 THR A N 1
ATOM 869 C CA . THR A 1 114 ? -10.68 -2.555 -12.273 1 95.81 114 THR A CA 1
ATOM 870 C C . THR A 1 114 ? -9.367 -1.805 -12.086 1 95.81 114 THR A C 1
ATOM 872 O O . THR A 1 114 ? -9.133 -1.211 -11.031 1 95.81 114 THR A O 1
ATOM 875 N N . ALA A 1 115 ? -8.562 -1.835 -13.156 1 95.94 115 ALA A N 1
ATOM 876 C CA . ALA A 1 115 ? -7.312 -1.082 -13.164 1 95.94 115 ALA A CA 1
ATOM 877 C C . ALA A 1 115 ? -7.566 0.409 -12.961 1 95.94 115 ALA A C 1
ATOM 879 O O . ALA A 1 115 ? -6.828 1.077 -12.234 1 95.94 115 ALA A O 1
ATOM 880 N N . LYS A 1 116 ? -8.531 0.863 -13.617 1 95.31 116 LYS A N 1
ATOM 881 C CA . LYS A 1 116 ? -8.859 2.283 -13.539 1 95.31 116 LYS A CA 1
ATOM 882 C C . LYS A 1 116 ? -9.203 2.689 -12.109 1 95.31 116 LYS A C 1
ATOM 884 O O . LYS A 1 116 ? -8.719 3.711 -11.617 1 95.31 116 LYS A O 1
ATOM 889 N N . ASN A 1 117 ? -10.039 1.906 -11.477 1 95.5 117 ASN A N 1
ATOM 890 C CA . ASN A 1 117 ? -10.422 2.215 -10.102 1 95.5 117 ASN A CA 1
ATOM 891 C C . ASN A 1 117 ? -9.219 2.156 -9.164 1 95.5 117 ASN A C 1
ATOM 893 O O . ASN A 1 117 ? -9.039 3.033 -8.32 1 95.5 117 ASN A O 1
ATOM 897 N N . MET A 1 118 ? -8.359 1.142 -9.305 1 97.38 118 MET A N 1
ATOM 898 C CA . MET A 1 118 ? -7.137 1.028 -8.523 1 97.38 118 MET A CA 1
ATOM 899 C C . MET A 1 118 ? -6.266 2.27 -8.688 1 97.38 118 MET A C 1
ATOM 901 O O . MET A 1 118 ? -5.812 2.852 -7.699 1 97.38 118 MET A O 1
ATOM 905 N N . SER A 1 119 ? -6.113 2.664 -9.93 1 96.44 119 SER A N 1
ATOM 906 C CA . SER A 1 119 ? -5.23 3.785 -10.234 1 96.44 119 SER A CA 1
ATOM 907 C C . SER A 1 119 ? -5.812 5.098 -9.727 1 96.44 119 SER A C 1
ATOM 909 O O . SER A 1 119 ? -5.086 5.93 -9.172 1 96.44 119 SER A O 1
ATOM 911 N N . ASP A 1 120 ? -7.074 5.309 -9.898 1 94.06 120 ASP A N 1
ATOM 912 C CA . ASP A 1 120 ? -7.719 6.547 -9.477 1 94.06 120 ASP A CA 1
ATOM 913 C C . ASP A 1 120 ? -7.578 6.746 -7.965 1 94.06 120 ASP A C 1
ATOM 915 O O . ASP A 1 120 ? -7.211 7.832 -7.508 1 94.06 120 ASP A O 1
ATOM 919 N N . LEU A 1 121 ? -7.867 5.738 -7.219 1 96 121 LEU A N 1
ATOM 920 C CA . LEU A 1 121 ? -7.797 5.855 -5.77 1 96 121 LEU A CA 1
ATOM 921 C C . LEU A 1 121 ? -6.355 6.031 -5.305 1 96 121 LEU A C 1
ATOM 923 O O . LEU A 1 121 ? -6.074 6.855 -4.434 1 96 121 LEU A O 1
ATOM 927 N N . TYR A 1 122 ? -5.461 5.301 -5.918 1 97.75 122 TYR A N 1
ATOM 928 C CA . TYR A 1 122 ? -4.055 5.426 -5.543 1 97.75 122 TYR A CA 1
ATOM 929 C C . TYR A 1 122 ? -3.535 6.828 -5.84 1 97.75 122 TYR A C 1
ATOM 931 O O . TYR A 1 122 ? -2.834 7.422 -5.02 1 97.75 122 TYR A O 1
ATOM 939 N N . ASN A 1 123 ? -3.848 7.348 -6.984 1 95.94 123 ASN A N 1
ATOM 940 C CA . ASN A 1 123 ? -3.383 8.664 -7.395 1 95.94 123 ASN A CA 1
ATOM 941 C C . ASN A 1 123 ? -3.928 9.766 -6.484 1 95.94 123 ASN A C 1
ATOM 943 O O . ASN A 1 123 ? -3.217 10.711 -6.156 1 95.94 123 ASN A O 1
ATOM 947 N N . THR A 1 124 ? -5.082 9.617 -6.086 1 93.31 124 THR A N 1
ATOM 948 C CA . THR A 1 124 ? -5.691 10.625 -5.227 1 93.31 124 THR A CA 1
ATOM 949 C C . THR A 1 124 ? -5.242 10.445 -3.777 1 93.31 124 THR A C 1
ATOM 951 O O . THR A 1 124 ? -4.676 11.359 -3.178 1 93.31 124 THR A O 1
ATOM 954 N N . ASN A 1 125 ? -5.375 9.242 -3.254 1 96.31 125 ASN A N 1
ATOM 955 C CA . ASN A 1 125 ? -5.199 9.008 -1.825 1 96.31 125 ASN A CA 1
ATOM 956 C C . ASN A 1 125 ? -3.723 8.977 -1.439 1 96.31 125 ASN A C 1
ATOM 958 O O . ASN A 1 125 ? -3.35 9.445 -0.361 1 96.31 125 ASN A O 1
ATOM 962 N N . THR A 1 126 ? -2.906 8.398 -2.291 1 98.19 126 THR A N 1
ATOM 963 C CA . THR A 1 126 ? -1.506 8.203 -1.934 1 98.19 126 THR A CA 1
ATOM 964 C C . THR A 1 126 ? -0.622 9.234 -2.621 1 98.19 126 THR A C 1
ATOM 966 O O . THR A 1 126 ? 0.084 10 -1.955 1 98.19 126 THR A O 1
ATOM 969 N N . VAL A 1 127 ? -0.735 9.305 -3.926 1 97.62 127 VAL A N 1
ATOM 970 C CA . VAL A 1 127 ? 0.127 10.211 -4.684 1 97.62 127 VAL A CA 1
ATOM 971 C C . VAL A 1 127 ? -0.198 11.656 -4.324 1 97.62 127 VAL A C 1
ATOM 973 O O . VAL A 1 127 ? 0.705 12.484 -4.172 1 97.62 127 VAL A O 1
ATOM 976 N N . GLY A 1 128 ? -1.479 11.969 -4.211 1 94.38 128 GLY A N 1
ATOM 977 C CA . GLY A 1 128 ? -1.869 13.297 -3.768 1 94.38 128 GLY A CA 1
ATOM 978 C C . GLY A 1 128 ? -1.277 13.68 -2.424 1 94.38 128 GLY A C 1
ATOM 979 O O . GLY A 1 128 ? -0.785 14.789 -2.25 1 94.38 128 GLY A O 1
ATOM 980 N N . THR A 1 129 ? -1.311 12.758 -1.477 1 96.94 129 THR A N 1
ATOM 981 C CA . THR A 1 129 ? -0.743 12.961 -0.149 1 96.94 129 THR A CA 1
ATOM 982 C C . THR A 1 129 ? 0.753 13.25 -0.239 1 96.94 129 THR A C 1
ATOM 984 O O . THR A 1 129 ? 1.258 14.156 0.429 1 96.94 129 THR A O 1
ATOM 987 N N . LEU A 1 130 ? 1.45 12.5 -1.071 1 97.69 130 LEU A N 1
ATOM 988 C CA . LEU A 1 130 ? 2.875 12.719 -1.294 1 97.69 130 LEU A CA 1
ATOM 989 C C . LEU A 1 130 ? 3.131 14.117 -1.846 1 97.69 130 LEU A C 1
ATOM 991 O O . LEU A 1 130 ? 3.973 14.852 -1.323 1 97.69 130 LEU A O 1
ATOM 995 N N . GLN A 1 131 ? 2.406 14.484 -2.854 1 95.81 131 GLN A N 1
ATOM 996 C CA . GLN A 1 131 ? 2.648 15.742 -3.555 1 95.81 131 GLN A CA 1
ATOM 997 C C . GLN A 1 131 ? 2.381 16.938 -2.646 1 95.81 131 GLN A C 1
ATOM 999 O O . GLN A 1 131 ? 3.145 17.906 -2.648 1 95.81 131 GLN A O 1
ATOM 1004 N N . VAL A 1 132 ? 1.331 16.891 -1.917 1 95.06 132 VAL A N 1
ATOM 1005 C CA . VAL A 1 132 ? 1.012 17.969 -0.998 1 95.06 132 VAL A CA 1
ATOM 1006 C C . VAL A 1 132 ? 2.1 18.094 0.069 1 95.06 132 VAL A C 1
ATOM 1008 O O . VAL A 1 132 ? 2.576 19.188 0.365 1 95.06 132 VAL A O 1
ATOM 1011 N N . SER A 1 133 ? 2.514 16.969 0.639 1 97.62 133 SER A N 1
ATOM 1012 C CA . SER A 1 133 ? 3.551 16.953 1.664 1 97.62 133 SER A CA 1
ATOM 1013 C C . SER A 1 133 ? 4.863 17.516 1.127 1 97.62 133 SER A C 1
ATOM 1015 O O . SER A 1 133 ? 5.543 18.281 1.812 1 97.62 133 SER A O 1
ATOM 1017 N N . GLN A 1 134 ? 5.207 17.125 -0.102 1 97.31 134 GLN A N 1
ATOM 1018 C CA . GLN A 1 134 ? 6.418 17.656 -0.731 1 97.31 134 GLN A CA 1
ATOM 1019 C C . GLN A 1 134 ? 6.34 19.156 -0.906 1 97.31 134 GLN A C 1
ATOM 1021 O O . GLN A 1 134 ? 7.301 19.875 -0.616 1 97.31 134 GLN A O 1
ATOM 1026 N N . ALA A 1 135 ? 5.223 19.609 -1.36 1 95.56 135 ALA A N 1
ATOM 1027 C CA . ALA A 1 135 ? 5.055 21.031 -1.687 1 95.56 135 ALA A CA 1
ATOM 1028 C C . ALA A 1 135 ? 5.137 21.891 -0.432 1 95.56 135 ALA A C 1
ATOM 1030 O O . ALA A 1 135 ? 5.656 23.016 -0.473 1 95.56 135 ALA A O 1
ATOM 1031 N N . PHE A 1 136 ? 4.688 21.375 0.67 1 96.94 136 PHE A N 1
ATOM 1032 C CA . PHE A 1 136 ? 4.602 22.203 1.875 1 96.94 136 PHE A CA 1
ATOM 1033 C C . PHE A 1 136 ? 5.797 21.953 2.783 1 96.94 136 PHE A C 1
ATOM 1035 O O . PHE A 1 136 ? 5.926 22.578 3.836 1 96.94 136 PHE A O 1
ATOM 1042 N N . LEU A 1 137 ? 6.715 21.062 2.408 1 98.19 137 LEU A N 1
ATOM 1043 C CA . LEU A 1 137 ? 7.855 20.688 3.238 1 98.19 137 LEU A CA 1
ATOM 1044 C C . LEU A 1 137 ? 8.688 21.906 3.594 1 98.19 137 LEU A C 1
ATOM 1046 O O . LEU A 1 137 ? 9.109 22.078 4.742 1 98.19 137 LEU A O 1
ATOM 1050 N N . PRO A 1 138 ? 8.93 22.859 2.652 1 97.94 138 PRO A N 1
ATOM 1051 C CA . PRO A 1 138 ? 9.727 24.031 3.021 1 97.94 138 PRO A CA 1
ATOM 1052 C C . PRO A 1 138 ? 9.109 24.844 4.16 1 97.94 138 PRO A C 1
ATOM 1054 O O . PRO A 1 138 ? 9.82 25.297 5.059 1 97.94 138 PRO A O 1
ATOM 1057 N N . LEU A 1 139 ? 7.82 25 4.152 1 97.56 139 LEU A N 1
ATOM 1058 C CA . LEU A 1 139 ? 7.148 25.781 5.188 1 97.56 139 LEU A CA 1
ATOM 1059 C C . LEU A 1 139 ? 7.133 25.016 6.512 1 97.56 139 LEU A C 1
ATOM 1061 O O . LEU A 1 139 ? 7.203 25.625 7.582 1 97.56 139 LEU A O 1
ATOM 1065 N N . LEU A 1 140 ? 7.059 23.703 6.441 1 98 140 LEU A N 1
ATOM 1066 C CA . LEU A 1 140 ? 7.129 22.875 7.637 1 98 140 LEU A CA 1
ATOM 1067 C C . LEU A 1 140 ? 8.523 22.938 8.258 1 98 140 LEU A C 1
ATOM 1069 O O . LEU A 1 140 ? 8.656 22.984 9.484 1 98 140 LEU A O 1
ATOM 1073 N N . LYS A 1 141 ? 9.539 22.969 7.406 1 97.5 141 LYS A N 1
ATOM 1074 C CA . LYS A 1 141 ? 10.906 23.094 7.891 1 97.5 141 LYS A CA 1
ATOM 1075 C C . LYS A 1 141 ? 11.109 24.422 8.633 1 97.5 141 LYS A C 1
ATOM 1077 O O . LYS A 1 141 ? 11.773 24.469 9.664 1 97.5 141 LYS A O 1
ATOM 1082 N N . VAL A 1 142 ? 10.562 25.438 8.078 1 96.88 142 VAL A N 1
ATOM 1083 C CA . VAL A 1 142 ? 10.656 26.75 8.711 1 96.88 142 VAL A CA 1
ATOM 1084 C C . VAL A 1 142 ? 10.039 26.703 10.109 1 96.88 142 VAL A C 1
ATOM 1086 O O . VAL A 1 142 ? 10.648 27.156 11.086 1 96.88 142 VAL A O 1
ATOM 1089 N N . ALA A 1 143 ? 8.875 26.094 10.211 1 96.44 143 ALA A N 1
ATOM 1090 C CA . ALA A 1 143 ? 8.203 25.969 11.508 1 96.44 143 ALA A CA 1
ATOM 1091 C C . ALA A 1 143 ? 9.031 25.125 12.477 1 96.44 143 ALA A C 1
ATOM 1093 O O . ALA A 1 143 ? 9.164 25.469 13.648 1 96.44 143 ALA A O 1
ATOM 1094 N N . ALA A 1 144 ? 9.57 24.062 12.008 1 95.94 144 ALA A N 1
ATOM 1095 C CA . ALA A 1 144 ? 10.359 23.156 12.828 1 95.94 144 ALA A CA 1
ATOM 1096 C C . ALA A 1 144 ? 11.594 23.844 13.391 1 95.94 144 ALA A C 1
ATOM 1098 O O . ALA A 1 144 ? 11.992 23.594 14.531 1 95.94 144 ALA A O 1
ATOM 1099 N N . GLN A 1 145 ? 12.203 24.688 12.656 1 93.25 145 GLN A N 1
ATOM 1100 C CA . GLN A 1 145 ? 13.445 25.359 13.039 1 93.25 145 GLN A CA 1
ATOM 1101 C C . GLN A 1 145 ? 13.172 26.516 13.992 1 93.25 145 GLN A C 1
ATOM 1103 O O . GLN A 1 145 ? 14.023 26.875 14.805 1 93.25 145 GLN A O 1
ATOM 1108 N N . ARG A 1 146 ? 12.102 27.094 13.867 1 86.12 146 ARG A N 1
ATOM 1109 C CA . ARG A 1 146 ? 11.773 28.281 14.656 1 86.12 146 ARG A CA 1
ATOM 1110 C C . ARG A 1 146 ? 11.461 27.891 16.094 1 86.12 146 ARG A C 1
ATOM 1112 O O . ARG A 1 146 ? 11.695 28.688 17.016 1 86.12 146 ARG A O 1
ATOM 1119 N N . ARG A 1 147 ? 10.93 26.781 16.203 1 78.25 147 ARG A N 1
ATOM 1120 C CA . ARG A 1 147 ? 10.492 26.391 17.547 1 78.25 147 ARG A CA 1
ATOM 1121 C C . ARG A 1 147 ? 11.609 25.688 18.312 1 78.25 147 ARG A C 1
ATOM 1123 O O . ARG A 1 147 ? 12.242 24.766 17.781 1 78.25 147 ARG A O 1
ATOM 1130 N N . LEU A 1 148 ? 11.906 26.203 19.391 1 75 148 LEU A N 1
ATOM 1131 C CA . LEU A 1 148 ? 13.047 25.766 20.188 1 75 148 LEU A CA 1
ATOM 1132 C C . LEU A 1 148 ? 12.711 24.516 20.984 1 75 148 LEU A C 1
ATOM 1134 O O . LEU A 1 148 ? 13.602 23.875 21.547 1 75 148 LEU A O 1
ATOM 1138 N N . GLN A 1 149 ? 11.445 24.266 21.031 1 78.38 149 GLN A N 1
ATOM 1139 C CA . GLN A 1 149 ? 11.039 23.078 21.797 1 78.38 149 GLN A CA 1
ATOM 1140 C C . GLN A 1 149 ? 11.727 21.828 21.281 1 78.38 149 GLN A C 1
ATOM 1142 O O . GLN A 1 149 ? 11.852 21.625 20.062 1 78.38 149 GLN A O 1
ATOM 1147 N N . GLU A 1 150 ? 12.273 21.125 22.219 1 85.25 150 GLU A N 1
ATOM 1148 C CA . GLU A 1 150 ? 12.914 19.875 21.859 1 85.25 150 GLU A CA 1
ATOM 1149 C C . GLU A 1 150 ? 11.875 18.797 21.562 1 85.25 150 GLU A C 1
ATOM 1151 O O . GLU A 1 150 ? 10.766 18.828 22.094 1 85.25 150 GLU A O 1
ATOM 1156 N N . GLY A 1 151 ? 12.211 17.891 20.672 1 92.31 151 GLY A N 1
ATOM 1157 C CA . GLY A 1 151 ? 11.344 16.766 20.375 1 92.31 151 GLY A CA 1
ATOM 1158 C C . GLY A 1 151 ? 10.352 17.047 19.266 1 92.31 151 GLY A C 1
ATOM 1159 O O . GLY A 1 151 ? 10.383 18.125 18.656 1 92.31 151 GLY A O 1
ATOM 1160 N N . LEU A 1 152 ? 9.602 16.062 18.953 1 95.88 152 LEU A N 1
ATOM 1161 C CA . LEU A 1 152 ? 8.586 16.172 17.922 1 95.88 152 LEU A CA 1
ATOM 1162 C C . LEU A 1 152 ? 7.211 16.422 18.531 1 95.88 152 LEU A C 1
ATOM 1164 O O . LEU A 1 152 ? 6.879 15.844 19.578 1 95.88 152 LEU A O 1
ATOM 1168 N N . SER A 1 153 ? 6.434 17.266 17.906 1 94.12 153 SER A N 1
ATOM 1169 C CA . SER A 1 153 ? 5.059 17.531 18.328 1 94.12 153 SER A CA 1
ATOM 1170 C C . SER A 1 153 ? 4.262 18.219 17.219 1 94.12 153 SER A C 1
ATOM 1172 O O . SER A 1 153 ? 4.844 18.828 16.312 1 94.12 153 SER A O 1
ATOM 1174 N N . CYS A 1 154 ? 2.938 18.172 17.328 1 93.31 154 CYS A N 1
ATOM 1175 C CA . CYS A 1 154 ? 2.076 18.797 16.344 1 93.31 154 CYS A CA 1
ATOM 1176 C C . CYS A 1 154 ? 2.037 20.312 16.547 1 93.31 154 CYS A C 1
ATOM 1178 O O . CYS A 1 154 ? 1.591 21.047 15.672 1 93.31 154 CYS A O 1
ATOM 1180 N N . SER A 1 155 ? 2.537 20.812 17.688 1 89.44 155 SER A N 1
ATOM 1181 C CA . SER A 1 155 ? 2.592 22.25 17.938 1 89.44 155 SER A CA 1
ATOM 1182 C C . SER A 1 155 ? 3.842 22.875 17.328 1 89.44 155 SER A C 1
ATOM 1184 O O . SER A 1 155 ? 3.939 24.094 17.219 1 89.44 155 SER A O 1
ATOM 1186 N N . LYS A 1 156 ? 4.836 22.062 16.938 1 93.44 156 LYS A N 1
ATOM 1187 C CA . LYS A 1 156 ? 6.062 22.516 16.281 1 93.44 156 LYS A CA 1
ATOM 1188 C C . LYS A 1 156 ? 5.953 22.422 14.773 1 93.44 156 LYS A C 1
ATOM 1190 O O . LYS A 1 156 ? 5.785 23.422 14.086 1 93.44 156 LYS A O 1
ATOM 1195 N N . ALA A 1 157 ? 5.969 21.219 14.242 1 97.19 157 ALA A N 1
ATOM 1196 C CA . ALA A 1 157 ? 5.789 20.891 12.828 1 97.19 157 ALA A CA 1
ATOM 1197 C C . ALA A 1 157 ? 5.371 19.438 12.656 1 97.19 157 ALA A C 1
ATOM 1199 O O . ALA A 1 157 ? 5.961 18.531 13.258 1 97.19 157 ALA A O 1
ATOM 1200 N N . SER A 1 158 ? 4.289 19.25 11.891 1 98.62 158 SER A N 1
ATOM 1201 C CA . SER A 1 158 ? 3.816 17.875 11.75 1 98.62 158 SER A CA 1
ATOM 1202 C C . SER A 1 158 ? 3.043 17.688 10.453 1 98.62 158 SER A C 1
ATOM 1204 O O . SER A 1 158 ? 2.455 18.641 9.93 1 98.62 158 SER A O 1
ATOM 1206 N N . ILE A 1 159 ? 3.164 16.516 9.961 1 98.81 159 ILE A N 1
ATOM 1207 C CA . ILE A 1 159 ? 2.316 15.992 8.891 1 98.81 159 ILE A CA 1
ATOM 1208 C C . ILE A 1 159 ? 1.438 14.867 9.43 1 98.81 159 ILE A C 1
ATOM 1210 O O . ILE A 1 159 ? 1.944 13.867 9.953 1 98.81 159 ILE A O 1
ATOM 1214 N N . VAL A 1 160 ? 0.157 15.047 9.359 1 98.88 160 VAL A N 1
ATOM 1215 C CA . VAL A 1 160 ? -0.82 14.039 9.742 1 98.88 160 VAL A CA 1
ATOM 1216 C C . VAL A 1 160 ? -1.55 13.523 8.508 1 98.88 160 VAL A C 1
ATOM 1218 O O . VAL A 1 160 ? -2.229 14.289 7.816 1 98.88 160 VAL A O 1
ATOM 1221 N N . ASN A 1 161 ? -1.36 12.281 8.18 1 98.81 161 ASN A N 1
ATOM 1222 C CA . ASN A 1 161 ? -2.1 11.648 7.098 1 98.81 161 ASN A CA 1
ATOM 1223 C C . ASN A 1 161 ? -3.326 10.898 7.617 1 98.81 161 ASN A C 1
ATOM 1225 O O . ASN A 1 161 ? -3.201 9.969 8.414 1 98.81 161 ASN A O 1
ATOM 1229 N N . ILE A 1 162 ? -4.484 11.336 7.195 1 98.44 162 ILE A N 1
ATOM 1230 C CA . ILE A 1 162 ? -5.695 10.609 7.562 1 98.44 162 ILE A CA 1
ATOM 1231 C C . ILE A 1 162 ? -5.805 9.336 6.734 1 98.44 162 ILE A C 1
ATOM 1233 O O . ILE A 1 162 ? -6.047 9.391 5.527 1 98.44 162 ILE A O 1
ATOM 1237 N N . ALA A 1 163 ? -5.582 8.25 7.371 1 97.75 163 ALA A N 1
ATOM 1238 C CA . ALA A 1 163 ? -5.703 6.934 6.754 1 97.75 163 ALA A CA 1
ATOM 1239 C C . ALA A 1 163 ? -7.043 6.289 7.098 1 97.75 163 ALA A C 1
ATOM 1241 O O . ALA A 1 163 ? -8.086 6.945 7.051 1 97.75 163 ALA A O 1
ATOM 1242 N N . SER A 1 164 ? -7.078 5.012 7.199 1 95.5 164 SER A N 1
ATOM 1243 C CA . SER A 1 164 ? -8.25 4.203 7.512 1 95.5 164 SER A CA 1
ATOM 1244 C C . SER A 1 164 ? -7.848 2.855 8.109 1 95.5 164 SER A C 1
ATOM 1246 O O . SER A 1 164 ? -6.812 2.295 7.742 1 95.5 164 SER A O 1
ATOM 1248 N N . ASP A 1 165 ? -8.664 2.396 9.008 1 94.56 165 ASP A N 1
ATOM 1249 C CA . ASP A 1 165 ? -8.375 1.055 9.5 1 94.56 165 ASP A CA 1
ATOM 1250 C C . ASP A 1 165 ? -8.461 0.024 8.375 1 94.56 165 ASP A C 1
ATOM 1252 O O . ASP A 1 165 ? -7.957 -1.093 8.516 1 94.56 165 ASP A O 1
ATOM 1256 N N . PHE A 1 166 ? -9.086 0.395 7.242 1 95.5 166 PHE A N 1
ATOM 1257 C CA . PHE A 1 166 ? -9.078 -0.455 6.059 1 95.5 166 PHE A CA 1
ATOM 1258 C C . PHE A 1 166 ? -7.672 -0.585 5.488 1 95.5 166 PHE A C 1
ATOM 1260 O O . PHE A 1 166 ? -7.406 -1.464 4.664 1 95.5 166 PHE A O 1
ATOM 1267 N N . GLY A 1 167 ? -6.758 0.254 5.922 1 97.75 167 GLY A N 1
ATOM 1268 C CA . GLY A 1 167 ? -5.375 0.171 5.484 1 97.75 167 GLY A CA 1
ATOM 1269 C C . GLY A 1 167 ? -4.52 -0.727 6.359 1 97.75 167 GLY A C 1
ATOM 1270 O O . GLY A 1 167 ? -3.32 -0.878 6.121 1 97.75 167 GLY A O 1
ATOM 1271 N N . SER A 1 168 ? -5.141 -1.34 7.453 1 98.44 168 SER A N 1
ATOM 1272 C CA . SER A 1 168 ? -4.414 -2.26 8.32 1 98.44 168 SER A CA 1
ATOM 1273 C C . SER A 1 168 ? -4.371 -3.664 7.723 1 98.44 168 SER A C 1
ATOM 1275 O O . SER A 1 168 ? -5.406 -4.312 7.574 1 98.44 168 SER A O 1
ATOM 1277 N N . LEU A 1 169 ? -3.211 -4.105 7.445 1 98.56 169 LEU A N 1
ATOM 1278 C CA . LEU A 1 169 ? -3.012 -5.445 6.898 1 98.56 169 LEU A CA 1
ATOM 1279 C C . LEU A 1 169 ? -3.328 -6.512 7.941 1 98.56 169 LEU A C 1
ATOM 1281 O O . LEU A 1 169 ? -3.822 -7.59 7.605 1 98.56 169 LEU A O 1
ATOM 1285 N N . GLU A 1 170 ? -3.023 -6.191 9.125 1 98.06 170 GLU A N 1
ATOM 1286 C CA . GLU A 1 170 ? -3.225 -7.164 10.203 1 98.06 170 GLU A CA 1
ATOM 1287 C C . GLU A 1 170 ? -4.703 -7.316 10.531 1 98.06 170 GLU A C 1
ATOM 1289 O O . GLU A 1 170 ? -5.207 -8.438 10.648 1 98.06 170 GLU A O 1
ATOM 1294 N N . LYS A 1 171 ? -5.438 -6.227 10.625 1 97 171 LYS A N 1
ATOM 1295 C CA . LYS A 1 171 ? -6.801 -6.258 11.148 1 97 171 LYS A CA 1
ATOM 1296 C C . LYS A 1 171 ? -7.797 -6.633 10.055 1 97 171 LYS A C 1
ATOM 1298 O O . LYS A 1 171 ? -8.773 -7.344 10.305 1 97 171 LYS A O 1
ATOM 1303 N N . MET A 1 172 ? -7.598 -6.16 8.875 1 97.19 172 MET A N 1
ATOM 1304 C CA . MET A 1 172 ? -8.523 -6.32 7.762 1 97.19 172 MET A CA 1
ATOM 1305 C C . MET A 1 172 ? -9.953 -5.984 8.188 1 97.19 172 MET A C 1
ATOM 1307 O O . MET A 1 172 ? -10.875 -6.758 7.941 1 97.19 172 MET A O 1
ATOM 1311 N N . ALA A 1 173 ? -10.039 -4.836 8.812 1 93.44 173 ALA A N 1
ATOM 1312 C CA . ALA A 1 173 ? -11.312 -4.41 9.383 1 93.44 173 ALA A CA 1
ATOM 1313 C C . ALA A 1 173 ? -12.375 -4.266 8.305 1 93.44 173 ALA A C 1
ATOM 1315 O O . ALA A 1 173 ? -12.094 -3.797 7.199 1 93.44 173 ALA A O 1
ATOM 1316 N N . GLY A 1 174 ? -13.609 -4.676 8.633 1 90.25 174 GLY A N 1
ATOM 1317 C CA . GLY A 1 174 ? -14.766 -4.418 7.793 1 90.25 174 GLY A CA 1
ATOM 1318 C C . GLY A 1 174 ? -14.844 -5.336 6.586 1 90.25 174 GLY A C 1
ATOM 1319 O O . GLY A 1 174 ? -15.633 -5.094 5.668 1 90.25 174 GLY A O 1
ATOM 1320 N N . TRP A 1 175 ? -13.992 -6.355 6.477 1 93.06 175 TRP A N 1
ATOM 1321 C CA . TRP A 1 175 ? -13.992 -7.238 5.316 1 93.06 175 TRP A CA 1
ATOM 1322 C C . TRP A 1 175 ? -15.375 -7.848 5.098 1 93.06 175 TRP A C 1
ATOM 1324 O O . TRP A 1 175 ? -15.828 -7.988 3.957 1 93.06 175 TRP A O 1
ATOM 1334 N N . GLY A 1 176 ? -16.062 -8.188 6.148 1 88 176 GLY A N 1
ATOM 1335 C CA . GLY A 1 176 ? -17.391 -8.766 6.043 1 88 176 GLY A CA 1
ATOM 1336 C C . GLY A 1 176 ? -18.438 -7.785 5.543 1 88 176 GLY A C 1
ATOM 1337 O O . GLY A 1 176 ? -19.484 -8.188 5.043 1 88 176 GLY A O 1
ATOM 1338 N N . LEU A 1 177 ? -18.156 -6.484 5.629 1 85.06 177 LEU A N 1
ATOM 1339 C CA . LEU A 1 177 ? -19.078 -5.441 5.199 1 85.06 177 LEU A CA 1
ATOM 1340 C C . LEU A 1 177 ? -18.844 -5.062 3.74 1 85.06 177 LEU A C 1
ATOM 1342 O O . LEU A 1 177 ? -19.766 -5.062 2.934 1 85.06 177 LEU A O 1
ATOM 1346 N N . SER A 1 178 ? -17.609 -4.773 3.434 1 88.5 178 SER A N 1
ATOM 1347 C CA . SER A 1 178 ? -17.203 -4.434 2.072 1 88.5 178 SER A CA 1
ATOM 1348 C C . SER A 1 178 ? -15.727 -4.738 1.836 1 88.5 178 SER A C 1
ATOM 1350 O O . SER A 1 178 ? -14.891 -4.484 2.703 1 88.5 178 SER A O 1
ATOM 1352 N N . GLN A 1 179 ? -15.383 -5.172 0.694 1 93.25 179 GLN A N 1
ATOM 1353 C CA . GLN A 1 179 ? -13.992 -5.5 0.388 1 93.25 179 GLN A CA 1
ATOM 1354 C C . GLN A 1 179 ? -13.195 -4.242 0.036 1 93.25 179 GLN A C 1
ATOM 1356 O O . GLN A 1 179 ? -12.164 -3.965 0.648 1 93.25 179 GLN A O 1
ATOM 1361 N N . VAL A 1 180 ? -13.703 -3.381 -0.859 1 94.38 180 VAL A N 1
ATOM 1362 C CA . VAL A 1 180 ? -13.164 -2.1 -1.305 1 94.38 180 VAL A CA 1
ATOM 1363 C C . VAL A 1 180 ? -11.656 -2.225 -1.534 1 94.38 180 VAL A C 1
ATOM 1365 O O . VAL A 1 180 ? -10.867 -1.492 -0.931 1 94.38 180 VAL A O 1
ATOM 1368 N N . ILE A 1 181 ? -11.242 -3.029 -2.434 1 97 181 ILE A N 1
ATOM 1369 C CA . ILE A 1 181 ? -9.883 -3.469 -2.689 1 97 181 ILE A CA 1
ATOM 1370 C C . ILE A 1 181 ? -8.992 -2.26 -2.969 1 97 181 ILE A C 1
ATOM 1372 O O . ILE A 1 181 ? -7.93 -2.105 -2.357 1 97 181 ILE A O 1
ATOM 1376 N N . SER A 1 182 ? -9.445 -1.401 -3.91 1 97.38 182 SER A N 1
ATOM 1377 C CA . SER A 1 182 ? -8.656 -0.243 -4.309 1 97.38 182 SER A CA 1
ATOM 1378 C C . SER A 1 182 ? -8.414 0.697 -3.133 1 97.38 182 SER A C 1
ATOM 1380 O O . SER A 1 182 ? -7.324 1.253 -2.986 1 97.38 182 SER A O 1
ATOM 1382 N N . TYR A 1 183 ? -9.43 0.855 -2.314 1 96.56 183 TYR A N 1
ATOM 1383 C CA . TYR A 1 183 ? -9.32 1.73 -1.152 1 96.56 183 TYR A CA 1
ATOM 1384 C C . TYR A 1 183 ? -8.336 1.164 -0.136 1 96.56 183 TYR A C 1
ATOM 1386 O O . TYR A 1 183 ? -7.453 1.878 0.347 1 96.56 183 TYR A O 1
ATOM 1394 N N . ARG A 1 184 ? -8.445 -0.126 0.186 1 97.75 184 ARG A N 1
ATOM 1395 C CA . ARG A 1 184 ? -7.535 -0.776 1.127 1 97.75 184 ARG A CA 1
ATOM 1396 C C . ARG A 1 184 ? -6.09 -0.659 0.663 1 97.75 184 ARG A C 1
ATOM 1398 O O . ARG A 1 184 ? -5.207 -0.294 1.444 1 97.75 184 ARG A O 1
ATOM 1405 N N . CYS A 1 185 ? -5.863 -0.982 -0.605 1 98.56 185 CYS A N 1
ATOM 1406 C CA . CYS A 1 185 ? -4.512 -0.917 -1.146 1 98.56 185 CYS A CA 1
ATOM 1407 C C . CYS A 1 185 ? -3.967 0.505 -1.086 1 98.56 185 CYS A C 1
ATOM 1409 O O . CYS A 1 185 ? -2.812 0.718 -0.711 1 98.56 185 CYS A O 1
ATOM 1411 N N . SER A 1 186 ? -4.762 1.497 -1.437 1 98.25 186 SER A N 1
ATOM 1412 C CA . SER A 1 186 ? -4.32 2.887 -1.419 1 98.25 186 SER A CA 1
ATOM 1413 C C . SER A 1 186 ? -3.986 3.344 -0.002 1 98.25 186 SER A C 1
ATOM 1415 O O . SER A 1 186 ? -3.008 4.062 0.21 1 98.25 186 SER A O 1
ATOM 1417 N N . LYS A 1 187 ? -4.82 2.949 0.942 1 98.56 187 LYS A N 1
ATOM 1418 C CA . LYS A 1 187 ? -4.617 3.393 2.318 1 98.56 187 LYS A CA 1
ATOM 1419 C C . LYS A 1 187 ? -3.455 2.646 2.971 1 98.56 187 LYS A C 1
ATOM 1421 O O . LYS A 1 187 ? -2.74 3.207 3.803 1 98.56 187 LYS A O 1
ATOM 1426 N N . ALA A 1 188 ? -3.211 1.389 2.592 1 98.81 188 ALA A N 1
ATOM 1427 C CA . ALA A 1 188 ? -1.976 0.724 3 1 98.81 188 ALA A CA 1
ATOM 1428 C C . ALA A 1 188 ? -0.751 1.48 2.49 1 98.81 188 ALA A C 1
ATOM 1430 O O . ALA A 1 188 ? 0.242 1.62 3.207 1 98.81 188 ALA A O 1
ATOM 1431 N N . ALA A 1 189 ? -0.836 1.937 1.27 1 98.88 189 ALA A N 1
ATOM 1432 C CA . ALA A 1 189 ? 0.257 2.711 0.686 1 98.88 189 ALA A CA 1
ATOM 1433 C C . ALA A 1 189 ? 0.434 4.043 1.411 1 98.88 189 ALA A C 1
ATOM 1435 O O . ALA A 1 189 ? 1.559 4.516 1.582 1 98.88 189 ALA A O 1
ATOM 1436 N N . VAL A 1 190 ? -0.671 4.668 1.831 1 98.81 190 VAL A N 1
ATOM 1437 C CA . VAL A 1 190 ? -0.595 5.895 2.617 1 98.81 190 VAL A CA 1
ATOM 1438 C C . VAL A 1 190 ? 0.152 5.625 3.922 1 98.81 190 VAL A C 1
ATOM 1440 O O . VAL A 1 190 ? 0.966 6.445 4.359 1 98.81 190 VAL A O 1
ATOM 1443 N N . ASN A 1 191 ? -0.136 4.504 4.578 1 98.88 191 ASN A N 1
ATOM 1444 C CA . ASN A 1 191 ? 0.585 4.125 5.789 1 98.88 191 ASN A CA 1
ATOM 1445 C C . ASN A 1 191 ? 2.08 3.969 5.527 1 98.88 191 ASN A C 1
ATOM 1447 O O . ASN A 1 191 ? 2.904 4.418 6.324 1 98.88 191 ASN A O 1
ATOM 1451 N N . MET A 1 192 ? 2.41 3.328 4.402 1 98.88 192 MET A N 1
ATOM 1452 C CA . MET A 1 192 ? 3.822 3.195 4.051 1 98.88 192 MET A CA 1
ATOM 1453 C C . MET A 1 192 ? 4.453 4.562 3.811 1 98.88 192 MET A C 1
ATOM 1455 O O . MET A 1 192 ? 5.57 4.824 4.262 1 98.88 192 MET A O 1
ATOM 1459 N N . LEU A 1 193 ? 3.766 5.418 3.111 1 98.75 193 LEU A N 1
ATOM 1460 C CA . LEU A 1 193 ? 4.254 6.773 2.877 1 98.75 193 LEU A CA 1
ATOM 1461 C C . LEU A 1 193 ? 4.508 7.496 4.195 1 98.75 193 LEU A C 1
ATOM 1463 O O . LEU A 1 193 ? 5.516 8.195 4.34 1 98.75 193 LEU A O 1
ATOM 1467 N N . THR A 1 194 ? 3.621 7.309 5.145 1 98.88 194 THR A N 1
ATOM 1468 C CA . THR A 1 194 ? 3.768 7.926 6.457 1 98.88 194 THR A CA 1
ATOM 1469 C C . THR A 1 194 ? 5.047 7.449 7.141 1 98.88 194 THR A C 1
ATOM 1471 O O . THR A 1 194 ? 5.781 8.25 7.723 1 98.88 194 THR A O 1
ATOM 1474 N N . ARG A 1 195 ? 5.285 6.121 7.07 1 98.69 195 ARG A N 1
ATOM 1475 C CA . ARG A 1 195 ? 6.523 5.582 7.625 1 98.69 195 ARG A CA 1
ATOM 1476 C C . ARG A 1 195 ? 7.742 6.238 6.977 1 98.69 195 ARG A C 1
ATOM 1478 O O . ARG A 1 195 ? 8.664 6.668 7.672 1 98.69 195 ARG A O 1
ATOM 1485 N N . CYS A 1 196 ? 7.742 6.363 5.691 1 98.62 196 CYS A N 1
ATOM 1486 C CA . CYS A 1 196 ? 8.836 6.98 4.953 1 98.62 196 CYS A CA 1
ATOM 1487 C C . CYS A 1 196 ? 9.023 8.438 5.367 1 98.62 196 CYS A C 1
ATOM 1489 O O . CYS A 1 196 ? 10.148 8.883 5.605 1 98.62 196 CYS A O 1
ATOM 1491 N N . GLN A 1 197 ? 7.914 9.125 5.434 1 98.75 197 GLN A N 1
ATOM 1492 C CA . GLN A 1 197 ? 7.961 10.523 5.836 1 98.75 197 GLN A CA 1
ATOM 1493 C C . GLN A 1 197 ? 8.547 10.672 7.238 1 98.75 197 GLN A C 1
ATOM 1495 O O . GLN A 1 197 ? 9.367 11.562 7.488 1 98.75 197 GLN A O 1
ATOM 1500 N N . SER A 1 198 ? 8.086 9.844 8.133 1 98.69 198 SER A N 1
ATOM 1501 C CA . SER A 1 198 ? 8.547 9.938 9.516 1 98.69 198 SER A CA 1
ATOM 1502 C C . SER A 1 198 ? 10.055 9.727 9.609 1 98.69 198 SER A C 1
ATOM 1504 O O . SER A 1 198 ? 10.734 10.406 10.383 1 98.69 198 SER A O 1
ATOM 1506 N N . LEU A 1 199 ? 10.586 8.797 8.852 1 98.19 199 LEU A N 1
ATOM 1507 C CA . LEU A 1 199 ? 12.016 8.492 8.891 1 98.19 199 LEU A CA 1
ATOM 1508 C C . LEU A 1 199 ? 12.828 9.609 8.234 1 98.19 199 LEU A C 1
ATOM 1510 O O . LEU A 1 199 ? 13.922 9.93 8.695 1 98.19 199 LEU A O 1
ATOM 1514 N N . GLU A 1 200 ? 12.289 10.172 7.215 1 98 200 GLU A N 1
ATOM 1515 C CA . GLU A 1 200 ? 13.031 11.195 6.484 1 98 200 GLU A CA 1
ATOM 1516 C C . GLU A 1 200 ? 12.891 12.562 7.152 1 98 200 GLU A C 1
ATOM 1518 O O . GLU A 1 200 ? 13.867 13.32 7.238 1 98 200 GLU A O 1
ATOM 1523 N N . TYR A 1 201 ? 11.719 12.891 7.633 1 98.19 201 TYR A N 1
ATOM 1524 C CA . TYR A 1 201 ? 11.438 14.242 8.109 1 98.19 201 TYR A CA 1
ATOM 1525 C C . TYR A 1 201 ? 11.609 14.336 9.617 1 98.19 201 TYR A C 1
ATOM 1527 O O . TYR A 1 201 ? 11.742 15.43 10.164 1 98.19 201 TYR A O 1
ATOM 1535 N N . GLY A 1 202 ? 11.625 13.188 10.281 1 97.44 202 GLY A N 1
ATOM 1536 C CA . GLY A 1 202 ? 11.828 13.18 11.727 1 97.44 202 GLY A CA 1
ATOM 1537 C C . GLY A 1 202 ? 13.062 13.945 12.156 1 97.44 202 GLY A C 1
ATOM 1538 O O . GLY A 1 202 ? 12.977 14.852 12.992 1 97.44 202 GLY A O 1
ATOM 1539 N N . PRO A 1 203 ? 14.211 13.648 11.578 1 96.19 203 PRO A N 1
ATOM 1540 C CA . PRO A 1 203 ? 15.453 14.344 11.93 1 96.19 203 PRO A CA 1
ATOM 1541 C C . PRO A 1 203 ? 15.383 15.844 11.648 1 96.19 203 PRO A C 1
ATOM 1543 O O . PRO A 1 203 ? 16.188 16.609 12.18 1 96.19 203 PRO A O 1
ATOM 1546 N N . LEU A 1 204 ? 14.406 16.312 10.859 1 96.38 204 LEU A N 1
ATOM 1547 C CA . LEU A 1 204 ? 14.234 17.719 10.555 1 96.38 204 LEU A CA 1
ATOM 1548 C C . LEU A 1 204 ? 13.305 18.375 11.57 1 96.38 204 LEU A C 1
ATOM 1550 O O . LEU A 1 204 ? 12.984 19.562 11.445 1 96.38 204 LEU A O 1
ATOM 1554 N N . GLY A 1 205 ? 12.789 17.578 12.492 1 97.06 205 GLY A N 1
ATOM 1555 C CA . GLY A 1 205 ? 11.93 18.125 13.539 1 97.06 205 GLY A CA 1
ATOM 1556 C C . GLY A 1 205 ? 10.453 18.062 13.172 1 97.06 205 GLY A C 1
ATOM 1557 O O . GLY A 1 205 ? 9.641 18.781 13.758 1 97.06 205 GLY A O 1
ATOM 1558 N N . ILE A 1 206 ? 10.102 17.297 12.195 1 98.06 206 ILE A N 1
ATOM 1559 C CA . ILE A 1 206 ? 8.719 17.219 11.727 1 98.06 206 ILE A CA 1
ATOM 1560 C C . ILE A 1 206 ? 8.117 15.867 12.125 1 98.06 206 ILE A C 1
ATOM 1562 O O . ILE A 1 206 ? 8.594 14.812 11.695 1 98.06 206 ILE A O 1
ATOM 1566 N N . LEU A 1 207 ? 7.102 15.898 12.961 1 98.62 207 LEU A N 1
ATOM 1567 C CA . LEU A 1 207 ? 6.379 14.703 13.367 1 98.62 207 LEU A CA 1
ATOM 1568 C C . LEU A 1 207 ? 5.457 14.227 12.25 1 98.62 207 LEU A C 1
ATOM 1570 O O . LEU A 1 207 ? 4.738 15.023 11.648 1 98.62 207 LEU A O 1
ATOM 1574 N N . CYS A 1 208 ? 5.523 12.945 11.883 1 98.81 208 CYS A N 1
ATOM 1575 C CA . CYS A 1 208 ? 4.633 12.359 10.891 1 98.81 208 CYS A CA 1
ATOM 1576 C C . CYS A 1 208 ? 3.871 11.172 11.469 1 98.81 208 CYS A C 1
ATOM 1578 O O . CYS A 1 208 ? 4.477 10.266 12.047 1 98.81 208 CYS A O 1
ATOM 1580 N N . ILE A 1 209 ? 2.539 11.148 11.336 1 98.75 209 ILE A N 1
ATOM 1581 C CA . ILE A 1 209 ? 1.748 10.039 11.859 1 98.75 209 ILE A CA 1
ATOM 1582 C C . ILE A 1 209 ? 0.565 9.773 10.93 1 98.75 209 ILE A C 1
ATOM 1584 O O . ILE A 1 209 ? 0.143 10.656 10.18 1 98.75 209 ILE A O 1
ATOM 1588 N N . SER A 1 210 ? 0.123 8.555 10.906 1 98.75 210 SER A N 1
ATOM 1589 C CA . SER A 1 210 ? -1.103 8.117 10.242 1 98.75 210 SER A CA 1
ATOM 1590 C C . SER A 1 210 ? -2.25 7.977 11.242 1 98.75 210 SER A C 1
ATOM 1592 O O . SER A 1 210 ? -2.088 7.363 12.297 1 98.75 210 SER A O 1
ATOM 1594 N N . ILE A 1 211 ? -3.455 8.547 10.938 1 98.75 211 ILE A N 1
ATOM 1595 C CA . ILE A 1 211 ? -4.57 8.5 11.875 1 98.75 211 ILE A CA 1
ATOM 1596 C C . ILE A 1 211 ? -5.777 7.836 11.211 1 98.75 211 ILE A C 1
ATOM 1598 O O . ILE A 1 2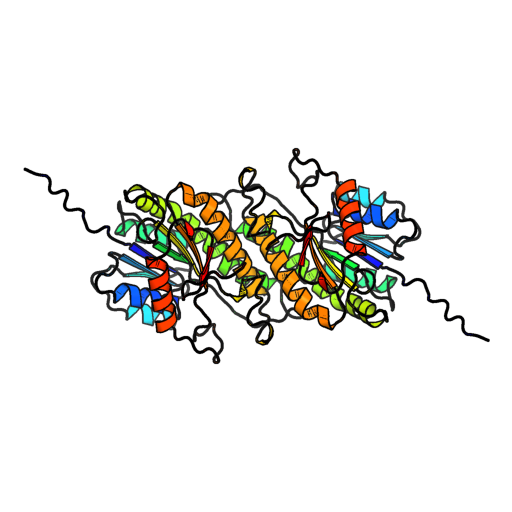11 ? -6.145 8.18 10.086 1 98.75 211 ILE A O 1
ATOM 1602 N N . HIS A 1 212 ? -6.359 6.895 11.805 1 97.31 212 HIS A N 1
ATOM 1603 C CA . HIS A 1 212 ? -7.684 6.379 11.469 1 97.31 212 HIS A CA 1
ATOM 1604 C C . HIS A 1 212 ? -8.773 7.164 12.188 1 97.31 212 HIS A C 1
ATOM 1606 O O . HIS A 1 212 ? -8.852 7.145 13.414 1 97.31 212 HIS A O 1
ATOM 1612 N N . PRO A 1 213 ? -9.609 7.797 11.508 1 96.44 213 PRO A N 1
ATOM 1613 C CA . PRO A 1 213 ? -10.555 8.719 12.141 1 96.44 213 PRO A CA 1
ATOM 1614 C C . PRO A 1 213 ? -11.758 8 12.758 1 96.44 213 PRO A C 1
ATOM 1616 O O . PRO A 1 213 ? -12.578 8.633 13.422 1 96.44 213 PRO A O 1
ATOM 1619 N N . GLY A 1 214 ? -11.828 6.648 12.586 1 92.06 214 GLY A N 1
ATOM 1620 C CA . GLY A 1 214 ? -13.031 5.918 12.945 1 92.06 214 GLY A CA 1
ATOM 1621 C C . GLY A 1 214 ? -13.977 5.707 11.781 1 92.06 214 GLY A C 1
ATOM 1622 O O . GLY A 1 214 ? -13.711 6.176 10.672 1 92.06 214 GLY A O 1
ATOM 1623 N N . TRP A 1 215 ? -14.961 4.914 11.93 1 87.44 215 TRP A N 1
ATOM 1624 C CA . TRP A 1 215 ? -16.031 4.793 10.953 1 87.44 215 TRP A CA 1
ATOM 1625 C C . TRP A 1 215 ? -17.062 5.906 11.125 1 87.44 215 TRP A C 1
ATOM 1627 O O . TRP A 1 215 ? -17.953 5.805 11.961 1 87.44 215 TRP A O 1
ATOM 1637 N N . VAL A 1 216 ? -16.875 6.93 10.352 1 88.12 216 VAL A N 1
ATOM 1638 C CA . VAL A 1 216 ? -17.594 8.188 10.578 1 88.12 216 VAL A CA 1
ATOM 1639 C C . VAL A 1 216 ? -18.75 8.312 9.602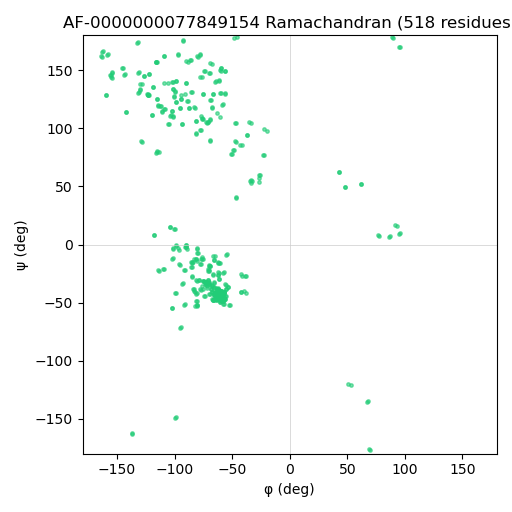 1 88.12 216 VAL A C 1
ATOM 1641 O O . VAL A 1 216 ? -18.625 7.945 8.43 1 88.12 216 VAL A O 1
ATOM 1644 N N . LYS A 1 217 ? -19.828 8.781 10.047 1 80.5 217 LYS A N 1
ATOM 1645 C CA . LYS A 1 217 ? -21 9.031 9.211 1 80.5 217 LYS A CA 1
ATOM 1646 C C . LYS A 1 217 ? -20.75 10.195 8.25 1 80.5 217 LYS A C 1
ATOM 1648 O O . LYS A 1 217 ? -20.953 11.359 8.602 1 80.5 217 LYS A O 1
ATOM 1653 N N . THR A 1 218 ? -20.25 9.914 7.102 1 76.81 218 THR A N 1
ATOM 1654 C CA . THR A 1 218 ? -20.016 10.852 6.012 1 76.81 218 THR A CA 1
ATOM 1655 C C . THR A 1 218 ? -20.531 10.289 4.691 1 76.81 218 THR A C 1
ATOM 1657 O O . THR A 1 218 ? -21.109 9.195 4.66 1 76.81 218 THR A O 1
ATOM 1660 N N . SER A 1 219 ? -20.469 11.117 3.713 1 70.25 219 SER A N 1
ATOM 1661 C CA . SER A 1 219 ? -20.844 10.625 2.395 1 70.25 219 SER A CA 1
ATOM 1662 C C . SER A 1 219 ? -20 9.422 1.983 1 70.25 219 SER A C 1
ATOM 1664 O O . SER A 1 219 ? -20.453 8.586 1.196 1 70.25 219 SER A O 1
ATOM 1666 N N . MET A 1 220 ? -18.812 9.25 2.52 1 70.62 220 MET A N 1
ATOM 1667 C CA . MET A 1 220 ? -17.922 8.141 2.209 1 70.62 220 MET A CA 1
ATOM 1668 C C . MET A 1 220 ? -18.25 6.918 3.064 1 70.62 220 MET A C 1
ATOM 1670 O O . MET A 1 220 ? -17.922 5.789 2.695 1 70.62 220 MET A O 1
ATOM 1674 N N . GLY A 1 221 ? -18.797 7.184 4.254 1 63.31 221 GLY A N 1
ATOM 1675 C CA . GLY A 1 221 ? -19.031 6.117 5.219 1 63.31 221 GLY A CA 1
ATOM 1676 C C . GLY A 1 221 ? -20.375 5.445 5.062 1 63.31 221 GLY A C 1
ATOM 1677 O O . GLY A 1 221 ? -21.203 5.863 4.234 1 63.31 221 GLY A O 1
ATOM 1678 N N . THR A 1 222 ? -20.453 4.168 5.582 1 59.47 222 THR A N 1
ATOM 1679 C CA . THR A 1 222 ? -21.719 3.455 5.594 1 59.47 222 THR A CA 1
ATOM 1680 C C . THR A 1 222 ? -22.609 3.959 6.723 1 59.47 222 THR A C 1
ATOM 1682 O O . THR A 1 222 ? -22.125 4.496 7.719 1 59.47 222 THR A O 1
ATOM 1685 N N . CYS A 1 223 ? -23.844 3.986 6.414 1 53.72 223 CYS A N 1
ATOM 1686 C CA . CYS A 1 223 ? -24.938 4.461 7.258 1 53.72 223 CYS A CA 1
ATOM 1687 C C . CYS A 1 223 ? -24.938 3.734 8.602 1 53.72 223 CYS A C 1
ATOM 1689 O O . CYS A 1 223 ? -25.641 4.141 9.523 1 53.72 223 CYS A O 1
ATOM 1691 N N . LEU A 1 224 ? -24.062 2.707 8.664 1 56.22 224 LEU A N 1
ATOM 1692 C CA . LEU A 1 224 ? -24.297 1.91 9.867 1 56.22 224 LEU A CA 1
ATOM 1693 C C . LEU A 1 224 ? -23.297 2.275 10.961 1 56.22 224 LEU A C 1
ATOM 1695 O O . LEU A 1 224 ? -23.203 1.576 11.977 1 56.22 224 LEU A O 1
ATOM 1699 N N . VAL A 1 225 ? -22.594 3.426 10.742 1 65.06 225 VAL A N 1
ATOM 1700 C CA . VAL A 1 225 ? -21.516 3.488 11.727 1 65.06 225 VAL A CA 1
ATOM 1701 C C . VAL A 1 225 ? -21.812 4.594 12.742 1 65.06 225 VAL A C 1
ATOM 1703 O O . VAL A 1 225 ? -22.203 5.699 12.367 1 65.06 225 VAL A O 1
ATOM 1706 N N . PRO A 1 226 ? -21.516 4.258 14.055 1 68.5 226 PRO A N 1
ATOM 1707 C CA . PRO A 1 226 ? -21.953 5.008 15.227 1 68.5 226 PRO A CA 1
ATOM 1708 C C . PRO A 1 226 ? -21.156 6.297 15.438 1 68.5 226 PRO A C 1
ATOM 1710 O O . PRO A 1 226 ? -21.625 7.199 16.141 1 68.5 226 PRO A O 1
ATOM 1713 N N . THR A 1 227 ? -20.047 6.609 14.781 1 89.94 227 THR A N 1
ATOM 1714 C CA . THR A 1 227 ? -19.219 7.754 15.164 1 89.94 227 THR A CA 1
ATOM 1715 C C . THR A 1 227 ? -19.609 8.984 14.352 1 89.94 227 THR A C 1
ATOM 1717 O O . THR A 1 227 ? -19.703 8.93 13.125 1 89.94 227 THR A O 1
ATOM 1720 N N . THR A 1 228 ? -19.938 10.078 15.062 1 92.88 228 THR A N 1
ATOM 1721 C CA . THR A 1 228 ? -20.266 11.328 14.383 1 92.88 228 THR A CA 1
ATOM 1722 C C . THR A 1 228 ? -18.984 12.062 13.953 1 92.88 228 THR A C 1
ATOM 1724 O O . THR A 1 228 ? -17.906 11.805 14.484 1 92.88 228 THR A O 1
ATOM 1727 N N . VAL A 1 229 ? -19.172 12.969 13.031 1 94.31 229 VAL A N 1
ATOM 1728 C CA . VAL A 1 229 ? -18.047 13.781 12.57 1 94.31 229 VAL A CA 1
ATOM 1729 C C . VAL A 1 229 ? -17.453 14.562 13.742 1 94.31 229 VAL A C 1
ATOM 1731 O O . VAL A 1 229 ? -16.234 14.609 13.914 1 94.31 229 VAL A O 1
ATOM 1734 N N . SER A 1 230 ? -18.344 15.102 14.57 1 94.94 230 SER A N 1
ATOM 1735 C CA . SER A 1 230 ? -17.922 15.898 15.719 1 94.94 230 SER A CA 1
ATOM 1736 C C . SER A 1 230 ? -17.094 15.07 16.688 1 94.94 230 SER A C 1
ATOM 1738 O O . SER A 1 230 ? -16.047 15.516 17.172 1 94.94 230 SER A O 1
ATOM 1740 N N . GLU A 1 231 ? -17.562 13.875 16.953 1 95.88 231 GLU A N 1
ATOM 1741 C CA . GLU A 1 231 ? -16.859 12.992 17.875 1 95.88 231 GLU A CA 1
ATOM 1742 C C . GLU A 1 231 ? -15.492 12.586 17.312 1 95.88 231 GLU A C 1
ATOM 1744 O O . GLU A 1 231 ? -14.492 12.609 18.047 1 95.88 231 GLU A O 1
ATOM 1749 N N . SER A 1 232 ? -15.445 12.203 16.109 1 96.81 232 SER A N 1
ATOM 1750 C CA . SER A 1 232 ? -14.195 11.82 15.453 1 96.81 232 SER A CA 1
ATOM 1751 C C . SER A 1 232 ? -13.188 12.961 15.469 1 96.81 232 SER A C 1
ATOM 1753 O O . SER A 1 232 ? -12.039 12.781 15.883 1 96.81 232 SER A O 1
ATOM 1755 N N . CYS A 1 233 ? -13.617 14.141 15.094 1 97.69 233 CYS A N 1
ATOM 1756 C CA . CYS A 1 233 ? -12.727 15.297 15 1 97.69 233 CYS A CA 1
ATOM 1757 C C . CYS A 1 233 ? -12.203 15.695 16.375 1 97.69 233 CYS A C 1
ATOM 1759 O O . CYS A 1 233 ? -11.031 16.031 16.531 1 97.69 233 CYS A O 1
ATOM 1761 N N . SER A 1 234 ? -13.102 15.648 17.375 1 97.38 234 SER A N 1
ATOM 1762 C CA . SER A 1 234 ? -12.672 15.945 18.734 1 97.38 234 SER A CA 1
ATOM 1763 C C . SER A 1 234 ? -11.609 14.961 19.203 1 97.38 234 SER A C 1
ATOM 1765 O O . SER A 1 234 ? -10.625 15.344 19.844 1 97.38 234 SER A O 1
ATOM 1767 N N . GLY A 1 235 ? -11.852 13.688 18.906 1 98 235 GLY A N 1
ATOM 1768 C CA . GLY A 1 235 ? -10.875 12.664 19.234 1 98 235 GLY A CA 1
ATOM 1769 C C . GLY A 1 235 ? -9.539 12.883 18.547 1 98 235 GLY A C 1
ATOM 1770 O O . GLY A 1 235 ? -8.484 12.789 19.188 1 98 235 GLY A O 1
ATOM 1771 N N . ILE A 1 236 ? -9.57 13.203 17.266 1 98.44 236 ILE A N 1
ATOM 1772 C CA . ILE A 1 236 ? -8.359 13.438 16.5 1 98.44 236 ILE A CA 1
ATOM 1773 C C . ILE A 1 236 ? -7.586 14.617 17.094 1 98.44 236 ILE A C 1
ATOM 1775 O O . ILE A 1 236 ? -6.367 14.539 17.266 1 98.44 236 ILE A O 1
ATOM 1779 N N . LEU A 1 237 ? -8.258 15.727 17.422 1 97.62 237 LEU A N 1
ATOM 1780 C CA . LEU A 1 237 ? -7.594 16.891 17.984 1 97.62 237 LEU A CA 1
ATOM 1781 C C . LEU A 1 237 ? -6.945 16.562 19.328 1 97.62 237 LEU A C 1
ATOM 1783 O O . LEU A 1 237 ? -5.852 17.047 19.625 1 97.62 237 LEU A O 1
ATOM 1787 N N . LYS A 1 238 ? -7.633 15.75 20.109 1 97.44 238 LYS A N 1
ATOM 1788 C CA . LYS A 1 238 ? -7.043 15.297 21.375 1 97.44 238 LYS A CA 1
ATOM 1789 C C . LYS A 1 238 ? -5.781 14.477 21.125 1 97.44 238 LYS A C 1
ATOM 1791 O O . LYS A 1 238 ? -4.773 14.656 21.812 1 97.44 238 LYS A O 1
ATOM 1796 N N . VAL A 1 239 ? -5.816 13.586 20.188 1 98.19 239 VAL A N 1
ATOM 1797 C CA . VAL A 1 239 ? -4.656 12.766 19.828 1 98.19 239 VAL A CA 1
ATOM 1798 C C . VAL A 1 239 ? -3.508 13.672 19.391 1 98.19 239 VAL A C 1
ATOM 1800 O O . VAL A 1 239 ? -2.371 13.5 19.828 1 98.19 239 VAL A O 1
ATOM 1803 N N . LEU A 1 240 ? -3.783 14.68 18.5 1 97.44 240 LEU A N 1
ATOM 1804 C CA . LEU A 1 240 ? -2.758 15.562 17.969 1 97.44 240 LEU A CA 1
ATOM 1805 C C . LEU A 1 240 ? -2.084 16.359 19.078 1 97.44 240 LEU A C 1
ATOM 1807 O O . LEU A 1 240 ? -0.896 16.672 18.984 1 97.44 240 LEU A O 1
ATOM 1811 N N . SER A 1 241 ? -2.781 16.656 20.141 1 95.69 241 SER A N 1
ATOM 1812 C CA . SER A 1 241 ? -2.234 17.422 21.25 1 95.69 241 SER A CA 1
ATOM 1813 C C . SER A 1 241 ? -1.335 16.562 22.125 1 95.69 241 SER A C 1
ATOM 1815 O O . SER A 1 241 ? -0.518 17.094 22.891 1 95.69 241 SER A O 1
ATOM 1817 N N . ALA A 1 242 ? -1.458 15.227 21.969 1 96.44 242 ALA A N 1
ATOM 1818 C CA . ALA A 1 242 ? -0.8 14.344 22.922 1 96.44 242 ALA A CA 1
ATOM 1819 C C . ALA A 1 242 ? 0.377 13.617 22.281 1 96.44 242 ALA A C 1
ATOM 1821 O O . ALA A 1 242 ? 1.263 13.117 22.984 1 96.44 242 ALA A O 1
ATOM 1822 N N . VAL A 1 243 ? 0.438 13.484 20.969 1 96.88 243 VAL A N 1
ATOM 1823 C CA . VAL A 1 243 ? 1.453 12.68 20.297 1 96.88 243 VAL A CA 1
ATOM 1824 C C . VAL A 1 243 ? 2.816 13.359 20.422 1 96.88 243 VAL A C 1
ATOM 1826 O O . VAL A 1 243 ? 2.906 14.586 20.453 1 96.88 243 VAL A O 1
ATOM 1829 N N . THR A 1 244 ? 3.898 12.523 20.5 1 95.62 244 THR A N 1
ATOM 1830 C CA . THR A 1 244 ? 5.285 12.945 20.656 1 95.62 244 THR A CA 1
ATOM 1831 C C . THR A 1 244 ? 6.211 12.141 19.75 1 95.62 244 THR A C 1
ATOM 1833 O O . THR A 1 244 ? 5.75 11.484 18.812 1 95.62 244 THR A O 1
ATOM 1836 N N . ASP A 1 245 ? 7.496 12.188 20.078 1 95.75 245 ASP A N 1
ATOM 1837 C CA . ASP A 1 245 ? 8.531 11.453 19.359 1 95.75 245 ASP A CA 1
ATOM 1838 C C . ASP A 1 245 ? 8.219 9.961 19.312 1 95.75 245 ASP A C 1
ATOM 1840 O O . ASP A 1 245 ? 8.445 9.297 18.297 1 95.75 245 ASP A O 1
ATOM 1844 N N . LYS A 1 246 ? 7.645 9.531 20.375 1 96.25 246 LYS A N 1
ATOM 1845 C CA . LYS A 1 246 ? 7.406 8.094 20.5 1 96.25 246 LYS A CA 1
ATOM 1846 C C . LYS A 1 246 ? 6.328 7.621 19.547 1 96.25 246 LYS A C 1
ATOM 1848 O O . LYS A 1 246 ? 6.23 6.43 19.25 1 96.25 246 LYS A O 1
ATOM 1853 N N . ASP A 1 247 ? 5.543 8.516 19.031 1 97.81 247 ASP A N 1
ATOM 1854 C CA . ASP A 1 247 ? 4.398 8.172 18.188 1 97.81 247 ASP A CA 1
ATOM 1855 C C . ASP A 1 247 ? 4.711 8.391 16.719 1 97.81 247 ASP A C 1
ATOM 1857 O O . ASP A 1 247 ? 3.951 7.961 15.844 1 97.81 247 ASP A O 1
ATOM 1861 N N . SER A 1 248 ? 5.875 9.102 16.422 1 98.31 248 SER A N 1
ATOM 1862 C CA . SER A 1 248 ? 6.172 9.414 15.031 1 98.31 248 SER A CA 1
ATOM 1863 C C . SER A 1 248 ? 6.309 8.148 14.195 1 98.31 248 SER A C 1
ATOM 1865 O O . SER A 1 248 ? 6.977 7.195 14.609 1 98.31 248 SER A O 1
ATOM 1867 N N . GLY A 1 249 ? 5.645 8.102 13.102 1 98.5 249 GLY A N 1
ATOM 1868 C CA . GLY A 1 249 ? 5.699 6.957 12.203 1 98.5 249 GLY A CA 1
ATOM 1869 C C . GLY A 1 249 ? 4.703 5.871 12.562 1 98.5 249 GLY A C 1
ATOM 1870 O O . GLY A 1 249 ? 4.707 4.797 11.953 1 98.5 249 GLY A O 1
ATOM 1871 N N . SER A 1 250 ? 3.816 6.152 13.555 1 98.44 250 SER A N 1
ATOM 1872 C CA . SER A 1 250 ? 2.865 5.133 13.977 1 98.44 250 SER A CA 1
ATOM 1873 C C . SER A 1 250 ? 1.517 5.312 13.297 1 98.44 250 SER A C 1
ATOM 1875 O O . SER A 1 250 ? 1.279 6.328 12.633 1 98.44 250 SER A O 1
ATOM 1877 N N . PHE A 1 251 ? 0.749 4.324 13.328 1 98.75 251 PHE A N 1
ATOM 1878 C CA . PHE A 1 251 ? -0.653 4.285 12.93 1 98.75 251 PHE A CA 1
ATOM 1879 C C . PHE A 1 251 ? -1.565 4.285 14.148 1 98.75 251 PHE A C 1
ATOM 1881 O O . PHE A 1 251 ? -1.596 3.312 14.906 1 98.75 251 PHE A O 1
ATOM 1888 N N . ILE A 1 252 ? -2.303 5.402 14.344 1 98.56 252 ILE A 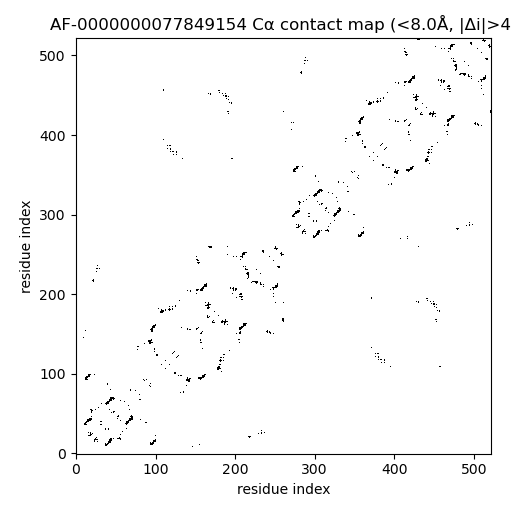N 1
ATOM 1889 C CA . ILE A 1 252 ? -3.07 5.617 15.57 1 98.56 252 ILE A CA 1
ATOM 1890 C C . ILE A 1 252 ? -4.523 5.926 15.219 1 98.56 252 ILE A C 1
ATOM 1892 O O . ILE A 1 252 ? -4.801 6.582 14.211 1 98.56 252 ILE A O 1
ATOM 1896 N N . ASP A 1 253 ? -5.453 5.457 16.047 1 98.06 253 ASP A N 1
ATOM 1897 C CA . ASP A 1 253 ? -6.844 5.789 15.758 1 98.06 253 ASP A CA 1
ATOM 1898 C C . ASP A 1 253 ? -7.27 7.055 16.5 1 98.06 253 ASP A C 1
ATOM 1900 O O . ASP A 1 253 ? -6.492 7.625 17.266 1 98.06 253 ASP A O 1
ATOM 1904 N N . TRP A 1 254 ? -8.5 7.543 16.25 1 97.62 254 TRP A N 1
ATOM 1905 C CA . TRP A 1 254 ? -9.008 8.82 16.734 1 97.62 254 TRP A CA 1
ATOM 1906 C C . TRP A 1 254 ? -9.133 8.836 18.25 1 97.62 254 TRP A C 1
ATOM 1908 O O . TRP A 1 254 ? -9.305 9.891 18.859 1 97.62 254 TRP A O 1
ATOM 1918 N N . LYS A 1 255 ? -8.961 7.668 18.844 1 97.31 255 LYS A N 1
ATOM 1919 C CA . LYS A 1 255 ? -9.016 7.578 20.297 1 97.31 255 LYS A CA 1
ATOM 1920 C C . LYS A 1 255 ? -7.613 7.496 20.891 1 97.31 255 LYS A C 1
ATOM 1922 O O . LYS A 1 255 ? -7.457 7.402 22.109 1 97.31 255 LYS A O 1
ATOM 1927 N N . GLY A 1 256 ? -6.621 7.438 20.062 1 97.69 256 GLY A N 1
ATOM 1928 C CA . GLY A 1 256 ? -5.246 7.445 20.516 1 97.69 256 GLY A CA 1
ATOM 1929 C C . GLY A 1 256 ? -4.648 6.059 20.656 1 97.69 256 GLY A C 1
ATOM 1930 O O . GLY A 1 256 ? -3.555 5.895 21.203 1 97.69 256 GLY A O 1
ATOM 1931 N N . ARG A 1 257 ? -5.352 5.023 20.172 1 97.75 257 ARG A N 1
ATOM 1932 C CA . ARG A 1 257 ? -4.855 3.652 20.25 1 97.75 257 ARG A CA 1
ATOM 1933 C C . ARG A 1 257 ? -4.031 3.305 19.016 1 97.75 257 ARG A C 1
ATOM 1935 O O . ARG A 1 257 ? -4.391 3.678 17.891 1 97.75 257 ARG A O 1
ATOM 1942 N N . VAL A 1 258 ? -2.961 2.621 19.234 1 98.06 258 VAL A N 1
ATOM 1943 C CA . VAL A 1 258 ? -2.129 2.182 18.125 1 98.06 258 VAL A CA 1
ATOM 1944 C C . VAL A 1 258 ? -2.889 1.154 17.281 1 98.06 258 VAL A C 1
ATOM 1946 O O . VAL A 1 258 ? -3.477 0.215 17.828 1 98.06 258 VAL A O 1
ATOM 1949 N N . VAL A 1 259 ? -2.943 1.332 16.031 1 98.06 259 VAL A N 1
ATOM 1950 C CA . VAL A 1 259 ? -3.504 0.38 15.078 1 98.06 259 VAL A CA 1
ATOM 1951 C C . VAL A 1 259 ? -2.381 -0.429 14.43 1 98.06 259 VAL A C 1
ATOM 1953 O O . VAL A 1 259 ? -1.427 0.139 13.898 1 98.06 259 VAL A O 1
ATOM 1956 N N . PRO A 1 260 ? -2.449 -1.774 14.562 1 98.12 260 PRO A N 1
ATOM 1957 C CA . PRO A 1 260 ? -1.405 -2.543 13.883 1 98.12 260 PRO A CA 1
ATOM 1958 C C . PRO A 1 260 ? -1.395 -2.314 12.375 1 98.12 260 PRO A C 1
ATOM 1960 O O . PRO A 1 260 ? -2.428 -1.979 11.789 1 98.12 260 PRO A O 1
ATOM 1963 N N . TRP A 1 261 ? -0.23 -2.471 11.82 1 97.81 261 TRP A N 1
ATOM 1964 C CA . TRP A 1 261 ? -0.15 -2.283 10.375 1 97.81 261 TRP A CA 1
ATOM 1965 C C . TRP A 1 261 ? -1.008 -3.311 9.641 1 97.81 261 TRP A C 1
ATOM 1967 O O . TRP A 1 261 ? -1.035 -4.484 10.016 1 97.81 261 TRP A O 1
ATOM 1977 N N . MET B 1 1 ? -11.938 -56.875 -10.727 1 26.22 1 MET B N 1
ATOM 1978 C CA . MET B 1 1 ? -11.18 -55.906 -11.516 1 26.22 1 MET B CA 1
ATOM 1979 C C . MET B 1 1 ? -11.016 -54.594 -10.758 1 26.22 1 MET B C 1
ATOM 1981 O O . MET B 1 1 ? -11.984 -53.844 -10.555 1 26.22 1 MET B O 1
ATOM 1985 N N . LEU B 1 2 ? -10.32 -54.594 -9.648 1 27.89 2 LEU B N 1
ATOM 1986 C CA . LEU B 1 2 ? -10.008 -53.562 -8.656 1 27.89 2 LEU B CA 1
ATOM 1987 C C . LEU B 1 2 ? -9.469 -52.312 -9.328 1 27.89 2 LEU B C 1
ATOM 1989 O O . LEU B 1 2 ? -8.445 -52.344 -10.016 1 27.89 2 LEU B O 1
ATOM 1993 N N . CYS B 1 3 ? -10.375 -51.5 -9.914 1 28.8 3 CYS B N 1
ATOM 1994 C CA . CYS B 1 3 ? -10.07 -50.188 -10.484 1 28.8 3 CYS B CA 1
ATOM 1995 C C . CYS B 1 3 ? -8.977 -49.5 -9.688 1 28.8 3 CYS B C 1
ATOM 1997 O O . CYS B 1 3 ? -9.211 -49.062 -8.555 1 28.8 3 CYS B O 1
ATOM 1999 N N . ILE B 1 4 ? -7.801 -50.188 -9.539 1 30.97 4 ILE B N 1
ATOM 2000 C CA . ILE B 1 4 ? -6.629 -49.438 -9.086 1 30.97 4 ILE B CA 1
ATOM 2001 C C . ILE B 1 4 ? -6.688 -48.031 -9.625 1 30.97 4 ILE B C 1
ATOM 2003 O O . ILE B 1 4 ? -6.527 -47.781 -10.828 1 30.97 4 ILE B O 1
ATOM 2007 N N . LEU B 1 5 ? -7.766 -47.312 -9.43 1 32.66 5 LEU B N 1
ATOM 2008 C CA . LEU B 1 5 ? -7.785 -45.875 -9.664 1 32.66 5 LEU B CA 1
ATOM 2009 C C . LEU B 1 5 ? -6.391 -45.281 -9.492 1 32.66 5 LEU B C 1
ATOM 2011 O O . LEU B 1 5 ? -5.848 -45.25 -8.383 1 32.66 5 LEU B O 1
ATOM 2015 N N . LEU B 1 6 ? -5.391 -45.812 -10.289 1 34.31 6 LEU B N 1
ATOM 2016 C CA . LEU B 1 6 ? -4.066 -45.219 -10.391 1 34.31 6 LEU B CA 1
ATOM 2017 C C . LEU B 1 6 ? -4.117 -43.75 -10.023 1 34.31 6 LEU B C 1
ATOM 2019 O O . LEU B 1 6 ? -4.879 -42.969 -10.617 1 34.31 6 LEU B O 1
ATOM 2023 N N . SER B 1 7 ? -4.199 -43.375 -8.781 1 37.12 7 SER B N 1
ATOM 2024 C CA . SER B 1 7 ? -4.035 -42 -8.305 1 37.12 7 SER B CA 1
ATOM 2025 C C . SER B 1 7 ? -3.174 -41.188 -9.266 1 37.12 7 SER B C 1
ATOM 2027 O O . SER B 1 7 ? -1.999 -41.5 -9.469 1 37.12 7 SER B O 1
ATOM 2029 N N . HIS B 1 8 ? -3.473 -40.969 -10.555 1 39.72 8 HIS B N 1
ATOM 2030 C CA . HIS B 1 8 ? -2.799 -40.031 -11.445 1 39.72 8 HIS B CA 1
ATOM 2031 C C . HIS B 1 8 ? -2.02 -38.969 -10.656 1 39.72 8 HIS B C 1
ATOM 2033 O O . HIS B 1 8 ? -2.545 -38.375 -9.711 1 39.72 8 HIS B O 1
ATOM 2039 N N . PRO B 1 9 ? -0.678 -39.219 -10.516 1 47.47 9 PRO B N 1
ATOM 2040 C CA . PRO B 1 9 ? 0.132 -38.219 -9.812 1 47.47 9 PRO B CA 1
ATOM 2041 C C . PRO B 1 9 ? -0.35 -36.812 -10.047 1 47.47 9 PRO B C 1
ATOM 2043 O O . PRO B 1 9 ? -0.808 -36.469 -11.148 1 47.47 9 PRO B O 1
ATOM 2046 N N . ARG B 1 10 ? -1.044 -36.156 -9.07 1 57.25 10 ARG B N 1
ATOM 2047 C CA . ARG B 1 10 ? -1.61 -34.812 -9.156 1 57.25 10 ARG B CA 1
ATOM 2048 C C . ARG B 1 10 ? -0.699 -33.875 -9.945 1 57.25 10 ARG B C 1
ATOM 2050 O O . ARG B 1 10 ? 0.453 -33.656 -9.57 1 57.25 10 ARG B O 1
ATOM 2057 N N . THR B 1 11 ? -0.982 -33.75 -11.312 1 73.75 11 THR B N 1
ATOM 2058 C CA . THR B 1 11 ? -0.251 -32.969 -12.305 1 73.75 11 THR B CA 1
ATOM 2059 C C . THR B 1 11 ? -0.254 -31.484 -11.938 1 73.75 11 THR B C 1
ATOM 2061 O O . THR B 1 11 ? -1.301 -30.922 -11.602 1 73.75 11 THR B O 1
ATOM 2064 N N . GLN B 1 12 ? 0.974 -31.062 -11.547 1 87.5 12 GLN B N 1
ATOM 2065 C CA . GLN B 1 12 ? 1.127 -29.656 -11.188 1 87.5 12 GLN B CA 1
ATOM 2066 C C . GLN B 1 12 ? 1.398 -28.797 -12.422 1 87.5 12 GLN B C 1
ATOM 2068 O O . GLN B 1 12 ? 2.074 -29.234 -13.352 1 87.5 12 GLN B O 1
ATOM 2073 N N . SER B 1 13 ? 0.667 -27.703 -12.555 1 93.38 13 SER B N 1
ATOM 2074 C CA . SER B 1 13 ? 0.93 -26.672 -13.547 1 93.38 13 SER B CA 1
ATOM 2075 C C . SER B 1 13 ? 1.237 -25.344 -12.883 1 93.38 13 SER B C 1
ATOM 2077 O O . SER B 1 13 ? 0.559 -24.938 -11.938 1 93.38 13 SER B O 1
ATOM 2079 N N . VAL B 1 14 ? 2.312 -24.688 -13.438 1 95.19 14 VAL B N 1
ATOM 2080 C CA . VAL B 1 14 ? 2.803 -23.484 -12.805 1 95.19 14 VAL B CA 1
ATOM 2081 C C . VAL B 1 14 ? 2.939 -22.375 -13.844 1 95.19 14 VAL B C 1
ATOM 2083 O O . VAL B 1 14 ? 3.41 -22.609 -14.961 1 95.19 14 VAL B O 1
ATOM 2086 N N . LEU B 1 15 ? 2.455 -21.188 -13.516 1 94.12 15 LEU B N 1
ATOM 2087 C CA . LEU B 1 15 ? 2.727 -20 -14.305 1 94.12 15 LEU B CA 1
ATOM 2088 C C . LEU B 1 15 ? 3.539 -18.984 -13.5 1 94.12 15 LEU B C 1
ATOM 2090 O O . LEU B 1 15 ? 3.18 -18.656 -12.367 1 94.12 15 LEU B O 1
ATOM 2094 N N . VAL B 1 16 ? 4.664 -18.562 -14.023 1 94.81 16 VAL B N 1
ATOM 2095 C CA . VAL B 1 16 ? 5.5 -17.531 -13.43 1 94.81 16 VAL B CA 1
ATOM 2096 C C . VAL B 1 16 ? 5.535 -16.297 -14.336 1 94.81 16 VAL B C 1
ATOM 2098 O O . VAL B 1 16 ? 5.922 -16.391 -15.508 1 94.81 16 VAL B O 1
ATOM 2101 N N . THR B 1 17 ? 5.082 -15.164 -13.828 1 92.25 17 THR B N 1
ATOM 2102 C CA . THR B 1 17 ? 5.168 -13.938 -14.617 1 92.25 17 THR B CA 1
ATOM 2103 C C . THR B 1 17 ? 6.527 -13.266 -14.438 1 92.25 17 THR B C 1
ATOM 2105 O O . THR B 1 17 ? 7.188 -13.469 -13.414 1 92.25 17 THR B O 1
ATOM 2108 N N . GLY B 1 18 ? 6.914 -12.406 -15.414 1 88.81 18 GLY B N 1
ATOM 2109 C CA . GLY B 1 18 ? 8.203 -11.742 -15.344 1 88.81 18 GLY B CA 1
ATOM 2110 C C . GLY B 1 18 ? 9.375 -12.711 -15.367 1 88.81 18 GLY B C 1
ATOM 2111 O O . GLY B 1 18 ? 10.266 -12.625 -14.523 1 88.81 18 GLY B O 1
ATOM 2112 N N . SER B 1 19 ? 9.43 -13.594 -16.312 1 88.5 19 SER B N 1
ATOM 2113 C CA . SER B 1 19 ? 10.328 -14.742 -16.266 1 88.5 19 SER B CA 1
ATOM 2114 C C . SER B 1 19 ? 11.531 -14.547 -17.188 1 88.5 19 SER B C 1
ATOM 2116 O O . SER B 1 19 ? 12.266 -15.492 -17.469 1 88.5 19 SER B O 1
ATOM 2118 N N . ASN B 1 20 ? 11.734 -13.344 -17.609 1 81.62 20 ASN B N 1
ATOM 2119 C CA . ASN B 1 20 ? 12.797 -13.117 -18.578 1 81.62 20 ASN B CA 1
ATOM 2120 C C . ASN B 1 20 ? 14.156 -12.938 -17.906 1 81.62 20 ASN B C 1
ATOM 2122 O O . ASN B 1 20 ? 15.195 -13.016 -18.562 1 81.62 20 ASN B O 1
ATOM 2126 N N . GLN B 1 21 ? 14.18 -12.703 -16.656 1 83.94 21 GLN B N 1
ATOM 2127 C CA . GLN B 1 21 ? 15.43 -12.516 -15.93 1 83.94 21 GLN B CA 1
ATOM 2128 C C . GLN B 1 21 ? 15.227 -12.68 -14.422 1 83.94 21 GLN B C 1
ATOM 2130 O O . GLN B 1 21 ? 14.102 -12.891 -13.969 1 83.94 21 GLN B O 1
ATOM 2135 N N . GLY B 1 22 ? 16.328 -12.805 -13.781 1 89.81 22 GLY B N 1
ATOM 2136 C CA . GLY B 1 22 ? 16.312 -12.711 -12.328 1 89.81 22 GLY B CA 1
ATOM 2137 C C . GLY B 1 22 ? 15.586 -13.867 -11.672 1 89.81 22 GLY B C 1
ATOM 2138 O O . GLY B 1 22 ? 15.828 -15.031 -12 1 89.81 22 GLY B O 1
ATOM 2139 N N . ILE B 1 23 ? 14.789 -13.492 -10.719 1 93.25 23 ILE B N 1
ATOM 2140 C CA . ILE B 1 23 ? 14.102 -14.461 -9.867 1 93.25 23 ILE B CA 1
ATOM 2141 C C . ILE B 1 23 ? 13.117 -15.281 -10.703 1 93.25 23 ILE B C 1
ATOM 2143 O O . ILE B 1 23 ? 13.039 -16.5 -10.555 1 93.25 23 ILE B O 1
ATOM 2147 N N . GLY B 1 24 ? 12.391 -14.57 -11.641 1 93 24 GLY B N 1
ATOM 2148 C CA . GLY B 1 24 ? 11.438 -15.281 -12.484 1 93 24 GLY B CA 1
ATOM 2149 C C . GLY B 1 24 ? 12.086 -16.359 -13.328 1 93 24 GLY B C 1
ATOM 2150 O O . GLY B 1 24 ? 11.602 -17.5 -13.359 1 93 24 GLY B O 1
ATOM 2151 N N . LEU B 1 25 ? 13.125 -15.984 -13.945 1 89.31 25 LEU B N 1
ATOM 2152 C CA . LEU B 1 25 ? 13.867 -16.953 -14.758 1 89.31 25 LEU B CA 1
ATOM 2153 C C . LEU B 1 25 ? 14.414 -18.078 -13.891 1 89.31 25 LEU B C 1
ATOM 2155 O O . LEU B 1 25 ? 14.375 -19.25 -14.281 1 89.31 25 LEU B O 1
ATOM 2159 N N . GLY B 1 26 ? 14.914 -17.719 -12.719 1 92.88 26 GLY B N 1
ATOM 2160 C CA . GLY B 1 26 ? 15.438 -18.703 -11.789 1 92.88 26 GLY B CA 1
ATOM 2161 C C . GLY B 1 26 ? 14.383 -19.688 -11.32 1 92.88 26 GLY B C 1
ATOM 2162 O O . GLY B 1 26 ? 14.648 -20.891 -11.227 1 92.88 26 GLY B O 1
ATOM 2163 N N . LEU B 1 27 ? 13.188 -19.234 -11.07 1 94.81 27 LEU B N 1
ATOM 2164 C CA . LEU B 1 27 ? 12.094 -20.094 -10.633 1 94.81 27 LEU B CA 1
ATOM 2165 C C . LEU B 1 27 ? 11.688 -21.062 -11.75 1 94.81 27 LEU B C 1
ATOM 2167 O O . LEU B 1 27 ? 11.562 -22.266 -11.516 1 94.81 27 LEU B O 1
ATOM 2171 N N . VAL B 1 28 ? 11.516 -20.484 -12.93 1 91.62 28 VAL B N 1
ATOM 2172 C CA . VAL B 1 28 ? 11.148 -21.312 -14.07 1 91.62 28 VAL B CA 1
ATOM 2173 C C . VAL B 1 28 ? 12.195 -22.406 -14.273 1 91.62 28 VAL B C 1
ATOM 2175 O O . VAL B 1 28 ? 11.852 -23.578 -14.422 1 91.62 28 VAL B O 1
ATOM 2178 N N . SER B 1 29 ? 13.422 -22.031 -14.25 1 90.38 29 SER B N 1
ATOM 2179 C CA . SER B 1 29 ? 14.523 -22.969 -14.438 1 90.38 29 SER B CA 1
ATOM 2180 C C . SER B 1 29 ? 14.492 -24.078 -13.383 1 90.38 29 SER B C 1
ATOM 2182 O O . SER B 1 29 ? 14.633 -25.266 -13.711 1 90.38 29 SER B O 1
ATOM 2184 N N . GLN B 1 30 ? 14.297 -23.719 -12.203 1 93 30 GLN B N 1
ATOM 2185 C CA . GLN B 1 30 ? 14.344 -24.703 -11.133 1 93 30 GLN B CA 1
ATOM 2186 C C . GLN B 1 30 ? 13.109 -25.609 -11.148 1 93 30 GLN B C 1
ATOM 2188 O O . GLN B 1 30 ? 13.18 -26.781 -10.797 1 93 30 GLN B O 1
ATOM 2193 N N . PHE B 1 31 ? 11.984 -25.094 -11.539 1 91.38 31 PHE B N 1
ATOM 2194 C CA . PHE B 1 31 ? 10.82 -25.953 -11.727 1 91.38 31 PHE B CA 1
ATOM 2195 C C . PHE B 1 31 ? 11.094 -27.031 -12.773 1 91.38 31 PHE B C 1
ATOM 2197 O O . PHE B 1 31 ? 10.75 -28.188 -12.586 1 91.38 31 PHE B O 1
ATOM 2204 N N . LEU B 1 32 ? 11.703 -26.594 -13.844 1 87.44 32 LEU B N 1
ATOM 2205 C CA . LEU B 1 32 ? 11.953 -27.484 -14.969 1 87.44 32 LEU B CA 1
ATOM 2206 C C . LEU B 1 32 ? 13.023 -28.516 -14.617 1 87.44 32 LEU B C 1
ATOM 2208 O O . LEU B 1 32 ? 13.031 -29.625 -15.18 1 87.44 32 LEU B O 1
ATOM 2212 N N . MET B 1 33 ? 13.859 -28.203 -13.633 1 86.5 33 MET B N 1
ATOM 2213 C CA . MET B 1 33 ? 15 -29.047 -13.305 1 86.5 33 MET B CA 1
ATOM 2214 C C . MET B 1 33 ? 14.664 -30 -12.156 1 86.5 33 MET B C 1
ATOM 2216 O O . MET B 1 33 ? 15.469 -30.844 -11.797 1 86.5 33 MET B O 1
ATOM 2220 N N . LYS B 1 34 ? 13.523 -29.859 -11.625 1 87.69 34 LYS B N 1
ATOM 2221 C CA . LYS B 1 34 ? 13.117 -30.781 -10.562 1 87.69 34 LYS B CA 1
ATOM 2222 C C . LYS B 1 34 ? 13.094 -32.219 -11.062 1 87.69 34 LYS B C 1
ATOM 2224 O O . LYS B 1 34 ? 12.797 -32.469 -12.234 1 87.69 34 LYS B O 1
ATOM 2229 N N . PRO B 1 35 ? 13.367 -33.156 -10.125 1 84.44 35 PRO B N 1
ATOM 2230 C CA . PRO B 1 35 ? 13.258 -34.562 -10.523 1 84.44 35 PRO B CA 1
ATOM 2231 C C . PRO B 1 35 ? 11.867 -34.938 -11.039 1 84.44 35 PRO B C 1
ATOM 2233 O O . PRO B 1 35 ? 11.734 -35.688 -12.016 1 84.44 35 PRO B O 1
ATOM 2236 N N . ASN B 1 36 ? 10.898 -34.469 -10.352 1 84.12 36 ASN B N 1
ATOM 2237 C CA . ASN B 1 36 ? 9.508 -34.562 -10.781 1 84.12 36 ASN B CA 1
ATOM 2238 C C . ASN B 1 36 ? 8.914 -33.219 -11.102 1 84.12 36 ASN B C 1
ATOM 2240 O O . ASN B 1 36 ? 8.172 -32.625 -10.289 1 84.12 36 ASN B O 1
ATOM 2244 N N . PRO B 1 37 ? 9.234 -32.719 -12.312 1 86.38 37 PRO B N 1
ATOM 2245 C CA . PRO B 1 37 ? 8.773 -31.375 -12.664 1 86.38 37 PRO B CA 1
ATOM 2246 C C . PRO B 1 37 ? 7.258 -31.297 -12.828 1 86.38 37 PRO B C 1
ATOM 2248 O O . PRO B 1 37 ? 6.609 -32.312 -13.086 1 86.38 37 PRO B O 1
ATOM 2251 N N . PRO B 1 38 ? 6.738 -30.125 -12.648 1 89.62 38 PRO B N 1
ATOM 2252 C CA . PRO B 1 38 ? 5.328 -29.938 -13.008 1 89.62 38 PRO B CA 1
ATOM 2253 C C . PRO B 1 38 ? 5.031 -30.312 -14.461 1 89.62 38 PRO B C 1
ATOM 2255 O O . PRO B 1 38 ? 5.91 -30.203 -15.32 1 89.62 38 PRO B O 1
ATOM 2258 N N . GLU B 1 39 ? 3.832 -30.766 -14.68 1 87.94 39 GLU B N 1
ATOM 2259 C CA . GLU B 1 39 ? 3.428 -31.141 -16.031 1 87.94 39 GLU B CA 1
ATOM 2260 C C . GLU B 1 39 ? 3.584 -29.969 -17 1 87.94 39 GLU B C 1
ATOM 2262 O O . GLU B 1 39 ? 4.02 -30.156 -18.141 1 87.94 39 GLU B O 1
ATOM 2267 N N . TRP B 1 40 ? 3.191 -28.812 -16.484 1 89.25 40 TRP B N 1
ATOM 2268 C CA . TRP B 1 40 ? 3.314 -27.609 -17.297 1 89.25 40 TRP B CA 1
ATOM 2269 C C . TRP B 1 40 ? 3.986 -26.484 -16.5 1 89.25 40 TRP B C 1
ATOM 2271 O O . TRP B 1 40 ? 3.648 -26.25 -15.344 1 89.25 40 TRP B O 1
ATOM 2281 N N . VAL B 1 41 ? 4.977 -25.891 -17.109 1 91.31 41 VAL B N 1
ATOM 2282 C CA . VAL B 1 41 ? 5.594 -24.672 -16.594 1 91.31 41 VAL B CA 1
ATOM 2283 C C . VAL B 1 41 ? 5.445 -23.547 -17.625 1 91.31 41 VAL B C 1
ATOM 2285 O O . VAL B 1 41 ? 6.012 -23.625 -18.719 1 91.31 41 VAL B O 1
ATOM 2288 N N . PHE B 1 42 ? 4.629 -22.562 -17.25 1 89.5 42 PHE B N 1
ATOM 2289 C CA . PHE B 1 42 ? 4.391 -21.406 -18.109 1 89.5 42 PHE B CA 1
ATOM 2290 C C . PHE B 1 42 ? 5.199 -20.203 -17.641 1 89.5 42 PHE B C 1
ATOM 2292 O O . PHE B 1 42 ? 5.277 -19.922 -16.438 1 89.5 42 PHE B O 1
ATOM 2299 N N . ALA B 1 43 ? 5.824 -19.562 -18.625 1 88.56 43 ALA B N 1
ATOM 2300 C CA . ALA B 1 43 ? 6.629 -18.375 -18.375 1 88.56 43 ALA B CA 1
ATOM 2301 C C . ALA B 1 43 ? 6.148 -17.203 -19.219 1 88.56 43 ALA B C 1
ATOM 2303 O O . ALA B 1 43 ? 5.891 -17.359 -20.406 1 88.56 43 ALA B O 1
ATOM 2304 N N . THR B 1 44 ? 5.93 -16.047 -18.531 1 83.56 44 THR B N 1
ATOM 2305 C CA . THR B 1 44 ? 5.551 -14.852 -19.281 1 83.56 44 THR B CA 1
ATOM 2306 C C . THR B 1 44 ? 6.547 -13.719 -19.031 1 83.56 44 THR B C 1
ATOM 2308 O O . THR B 1 44 ? 7.203 -13.68 -18 1 83.56 44 THR B O 1
ATOM 2311 N N . SER B 1 45 ? 6.746 -12.891 -20.094 1 76.56 45 SER B N 1
ATOM 2312 C CA . SER B 1 45 ? 7.566 -11.688 -19.984 1 76.56 45 SER B CA 1
ATOM 2313 C C . SER B 1 45 ? 6.996 -10.555 -20.844 1 76.56 45 SER B C 1
ATOM 2315 O O . SER B 1 45 ? 6.32 -10.812 -21.844 1 76.56 45 SER B O 1
ATOM 2317 N N . LEU B 1 46 ? 7.105 -9.273 -20.438 1 63.19 46 LEU B N 1
ATOM 2318 C CA . LEU B 1 46 ? 6.602 -8.141 -21.219 1 63.19 46 LEU B CA 1
ATOM 2319 C C . LEU B 1 46 ? 7.488 -7.887 -22.438 1 63.19 46 LEU B C 1
ATOM 2321 O O . LEU B 1 46 ? 7.023 -7.348 -23.438 1 63.19 46 LEU B O 1
ATOM 2325 N N . ASP B 1 47 ? 8.836 -8.117 -22.266 1 58.03 47 ASP B N 1
ATOM 2326 C CA . ASP B 1 47 ? 9.695 -7.871 -23.422 1 58.03 47 ASP B CA 1
ATOM 2327 C C . ASP B 1 47 ? 10.352 -9.164 -23.906 1 58.03 47 ASP B C 1
ATOM 2329 O O . ASP B 1 47 ? 11.531 -9.398 -23.656 1 58.03 47 ASP B O 1
ATOM 2333 N N . PRO B 1 48 ? 9.594 -9.961 -24.656 1 53 48 PRO B N 1
ATOM 2334 C CA . PRO B 1 48 ? 10.141 -11.266 -25.047 1 53 48 PRO B CA 1
ATOM 2335 C C . PRO B 1 48 ? 11.328 -11.148 -26 1 53 48 PRO B C 1
ATOM 2337 O O . PRO B 1 48 ? 12.148 -12.062 -26.094 1 53 48 PRO B O 1
ATOM 2340 N N . GLU B 1 49 ? 11.289 -10.062 -26.688 1 51.81 49 GLU B N 1
ATOM 2341 C CA . GLU B 1 49 ? 12.336 -9.891 -27.703 1 51.81 49 GLU B CA 1
ATOM 2342 C C . GLU B 1 49 ? 13.555 -9.195 -27.109 1 51.81 49 GLU B C 1
ATOM 2344 O O . GLU B 1 49 ? 14.562 -9.008 -27.812 1 51.81 49 GLU B O 1
ATOM 2349 N N . GLY B 1 50 ? 13.414 -8.82 -25.844 1 52.16 50 GLY B N 1
ATOM 2350 C CA . GLY B 1 50 ? 14.594 -8.211 -25.266 1 52.16 50 GLY B CA 1
ATOM 2351 C C . GLY B 1 50 ? 15.656 -9.219 -24.875 1 52.16 50 GLY B C 1
ATOM 2352 O O . GLY B 1 50 ? 15.492 -10.422 -25.094 1 52.16 50 GLY B O 1
ATOM 2353 N N . PRO B 1 51 ? 16.844 -8.742 -24.672 1 50.5 51 PRO B N 1
ATOM 2354 C CA . PRO B 1 51 ? 17.969 -9.617 -24.344 1 50.5 51 PRO B CA 1
ATOM 2355 C C . PRO B 1 51 ? 17.578 -10.766 -23.422 1 50.5 51 PRO B C 1
ATOM 2357 O O . PRO B 1 51 ? 18.062 -11.883 -23.578 1 50.5 51 PRO B O 1
ATOM 2360 N N . ASN B 1 52 ? 16.562 -10.531 -22.656 1 52.69 52 ASN B N 1
ATOM 2361 C CA . ASN B 1 52 ? 16.25 -11.5 -21.609 1 52.69 52 ASN B CA 1
ATOM 2362 C C . ASN B 1 52 ? 15.242 -12.539 -22.109 1 52.69 52 ASN B C 1
ATOM 2364 O O . ASN B 1 52 ? 15.125 -13.617 -21.516 1 52.69 52 ASN B O 1
ATOM 2368 N N . GLY B 1 53 ? 14.484 -12.227 -23.141 1 55.72 53 GLY B N 1
ATOM 2369 C CA . GLY B 1 53 ? 13.602 -13.195 -23.75 1 55.72 53 GLY B CA 1
ATOM 2370 C C . GLY B 1 53 ? 14.336 -14.383 -24.344 1 55.72 53 GLY B C 1
ATOM 2371 O O . GLY B 1 53 ? 13.844 -15.516 -24.312 1 55.72 53 GLY B O 1
ATOM 2372 N N . LYS B 1 54 ? 15.617 -14.203 -24.688 1 59.09 54 LYS B N 1
ATOM 2373 C CA . LYS B 1 54 ? 16.438 -15.234 -25.312 1 59.09 54 LYS B CA 1
ATOM 2374 C C . LYS B 1 54 ? 16.797 -16.328 -24.312 1 59.09 54 LYS B C 1
ATOM 2376 O O . LYS B 1 54 ? 16.906 -17.5 -24.672 1 59.09 54 LYS B O 1
ATOM 2381 N N . GLU B 1 55 ? 16.922 -15.891 -23.078 1 63.12 55 GLU B N 1
ATOM 2382 C CA . GLU B 1 55 ? 17.344 -16.859 -22.062 1 63.12 55 GLU B CA 1
ATOM 2383 C C . GLU B 1 55 ? 16.234 -17.875 -21.781 1 63.12 55 GLU B C 1
ATOM 2385 O O . GLU B 1 55 ? 16.516 -19.047 -21.531 1 63.12 55 GLU B O 1
ATOM 2390 N N . LEU B 1 56 ? 15.039 -17.406 -21.891 1 64.81 56 LEU B N 1
ATOM 2391 C CA . LEU B 1 56 ? 13.914 -18.297 -21.672 1 64.81 56 LEU B CA 1
ATOM 2392 C C . LEU B 1 56 ? 13.836 -19.359 -22.766 1 64.81 56 LEU B C 1
ATOM 2394 O O . LEU B 1 5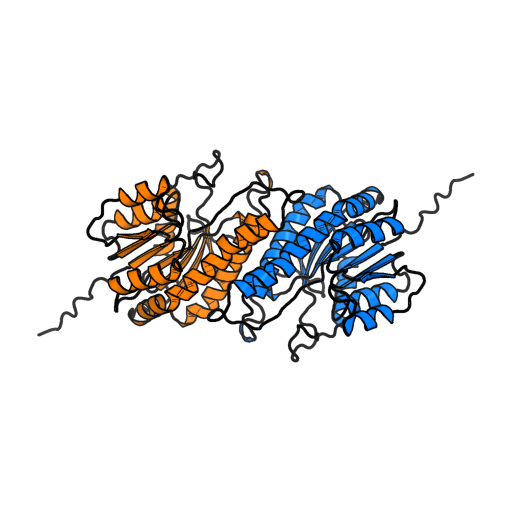6 ? 13.484 -20.516 -22.5 1 64.81 56 LEU B O 1
ATOM 2398 N N . LYS B 1 57 ? 14.195 -18.891 -23.953 1 64.12 57 LYS B N 1
ATOM 2399 C CA . LYS B 1 57 ? 14.117 -19.781 -25.109 1 64.12 57 LYS B CA 1
ATOM 2400 C C . LYS B 1 57 ? 15.195 -20.875 -25.047 1 64.12 57 LYS B C 1
ATOM 2402 O O . LYS B 1 57 ? 15.047 -21.938 -25.656 1 64.12 57 LYS B O 1
ATOM 2407 N N . LYS B 1 58 ? 16.234 -20.531 -24.266 1 64.06 58 LYS B N 1
ATOM 2408 C CA . LYS B 1 58 ? 17.344 -21.469 -24.172 1 64.06 58 LYS B CA 1
ATOM 2409 C C . LYS B 1 58 ? 17.031 -22.578 -23.156 1 64.06 58 LYS B C 1
ATOM 2411 O O . LYS B 1 58 ? 17.75 -23.594 -23.109 1 64.06 58 LYS B O 1
ATOM 2416 N N . LEU B 1 59 ? 16.016 -22.297 -22.453 1 62.69 59 LEU B N 1
ATOM 2417 C CA . LEU B 1 59 ? 15.688 -23.312 -21.469 1 62.69 59 LEU B CA 1
ATOM 2418 C C . LEU B 1 59 ? 15.172 -24.578 -22.156 1 62.69 59 LEU B C 1
ATOM 2420 O O . LEU B 1 59 ? 14.477 -24.5 -23.172 1 62.69 59 LEU B O 1
ATOM 2424 N N . PRO B 1 60 ? 15.883 -25.797 -21.844 1 53.03 60 PRO B N 1
ATOM 2425 C CA . PRO B 1 60 ? 15.516 -27.031 -22.547 1 53.03 60 PRO B CA 1
ATOM 2426 C C . PRO B 1 60 ? 14 -27.25 -22.594 1 53.03 60 PRO B C 1
ATOM 2428 O O . PRO B 1 60 ? 13.297 -26.922 -21.625 1 53.03 60 PRO B O 1
ATOM 2431 N N . SER B 1 61 ? 13.359 -27.016 -23.734 1 49.31 61 SER B N 1
ATOM 2432 C CA . SER B 1 61 ? 11.977 -27.438 -23.922 1 49.31 61 SER B CA 1
ATOM 2433 C C . SER B 1 61 ? 11.773 -28.875 -23.453 1 49.31 61 SER B C 1
ATOM 2435 O O . SER B 1 61 ? 12.156 -29.828 -24.141 1 49.31 61 SER B O 1
ATOM 2437 N N . THR B 1 62 ? 12.359 -29.234 -22.359 1 44.31 62 THR B N 1
ATOM 2438 C CA . THR B 1 62 ? 11.945 -30.594 -22.062 1 44.31 62 THR B CA 1
ATOM 2439 C C . THR B 1 62 ? 10.438 -30.75 -22.172 1 44.31 62 THR B C 1
ATOM 2441 O O . THR B 1 62 ? 9.711 -29.75 -22.266 1 44.31 62 THR B O 1
ATOM 2444 N N . SER B 1 63 ? 9.891 -32.031 -21.953 1 44.03 63 SER B N 1
ATOM 2445 C CA . SER B 1 63 ? 8.492 -32.438 -22.031 1 44.03 63 SER B CA 1
ATOM 2446 C C . SER B 1 63 ? 7.574 -31.406 -21.391 1 44.03 63 SER B C 1
ATOM 2448 O O . SER B 1 63 ? 6.348 -31.516 -21.484 1 44.03 63 SER B O 1
ATOM 2450 N N . SER B 1 64 ? 7.969 -30.828 -20.25 1 48.16 64 SER B N 1
ATOM 2451 C CA . SER B 1 64 ? 7.008 -29.922 -19.641 1 48.16 64 SER B CA 1
ATOM 2452 C C . SER B 1 64 ? 6.871 -28.641 -20.453 1 48.16 64 SER B C 1
ATOM 2454 O O . SER B 1 64 ? 7.875 -28.047 -20.844 1 48.16 64 SER B O 1
ATOM 2456 N N . ASN B 1 65 ? 5.742 -28.469 -21.203 1 51.12 65 ASN B N 1
ATOM 2457 C CA . ASN B 1 65 ? 5.32 -27.438 -22.156 1 51.12 65 ASN B CA 1
ATOM 2458 C C . ASN B 1 65 ? 5.535 -26.031 -21.578 1 51.12 65 ASN B C 1
ATOM 2460 O O . ASN B 1 65 ? 5.027 -25.703 -20.516 1 51.12 65 ASN B O 1
ATOM 2464 N N . HIS B 1 66 ? 6.805 -25.641 -21.719 1 53.19 66 HIS B N 1
ATOM 2465 C CA . HIS B 1 66 ? 7.102 -24.25 -21.391 1 53.19 66 HIS B CA 1
ATOM 2466 C C . HIS B 1 66 ? 6.48 -23.297 -22.422 1 53.19 66 HIS B C 1
ATOM 2468 O O . HIS B 1 66 ? 6.496 -23.578 -23.625 1 53.19 66 HIS B O 1
ATOM 2474 N N . TRP B 1 67 ? 5.391 -22.547 -22.062 1 55.22 67 TRP B N 1
ATOM 2475 C CA . TRP B 1 67 ? 4.887 -21.5 -22.938 1 55.22 67 TRP B CA 1
ATOM 2476 C C . TRP B 1 67 ? 5.352 -20.125 -22.453 1 55.22 67 TRP B C 1
ATOM 2478 O O . TRP B 1 67 ? 5.293 -19.828 -21.25 1 55.22 67 TRP B O 1
ATOM 2488 N N . SER B 1 68 ? 6.199 -19.562 -23.188 1 55.53 68 SER B N 1
ATOM 2489 C CA . SER B 1 68 ? 6.582 -18.172 -22.953 1 55.53 68 SER B CA 1
ATOM 2490 C C . SER B 1 68 ? 5.75 -17.219 -23.797 1 55.53 68 SER B C 1
ATOM 2492 O O . SER B 1 68 ? 5.578 -17.422 -25 1 55.53 68 SER B O 1
ATOM 2494 N N . SER B 1 69 ? 4.715 -16.516 -23.078 1 53.53 69 SER B N 1
ATOM 2495 C CA . SER B 1 69 ? 3.916 -15.555 -23.844 1 53.53 69 SER B CA 1
ATOM 2496 C C . SER B 1 69 ? 4.758 -14.359 -24.266 1 53.53 69 SER B C 1
ATOM 2498 O O . SER B 1 69 ? 5.586 -13.859 -23.5 1 53.53 69 SER B O 1
ATOM 2500 N N . GLN B 1 70 ? 4.855 -14.219 -25.516 1 48.44 70 GLN B N 1
ATOM 2501 C CA . GLN B 1 70 ? 5.43 -13.039 -26.156 1 48.44 70 GLN B CA 1
ATOM 2502 C C . GLN B 1 70 ? 4.457 -11.867 -26.125 1 48.44 70 GLN B C 1
ATOM 2504 O O . GLN B 1 70 ? 3.26 -12.039 -26.344 1 48.44 70 GLN B O 1
ATOM 2509 N N . SER B 1 71 ? 4.801 -10.844 -25.281 1 45.47 71 SER B N 1
ATOM 2510 C CA . SER B 1 71 ? 4.008 -9.625 -25.219 1 45.47 71 SER B CA 1
ATOM 2511 C C . SER B 1 71 ? 3.688 -9.094 -26.609 1 45.47 71 SER B C 1
ATOM 2513 O O . SER B 1 71 ? 4.586 -8.938 -27.438 1 45.47 71 SER B O 1
ATOM 2515 N N . ASP B 1 72 ? 2.725 -9.5 -27.125 1 41.25 72 ASP B N 1
ATOM 2516 C CA . ASP B 1 72 ? 2.232 -8.672 -28.219 1 41.25 72 ASP B CA 1
ATOM 2517 C C . ASP B 1 72 ? 1.598 -7.383 -27.703 1 41.25 72 ASP B C 1
ATOM 2519 O O . ASP B 1 72 ? 0.636 -7.43 -26.938 1 41.25 72 ASP B O 1
ATOM 2523 N N . PRO B 1 73 ? 2.279 -6.266 -27.844 1 41.16 73 PRO B N 1
ATOM 2524 C CA . PRO B 1 73 ? 1.799 -4.973 -27.344 1 41.16 73 PRO B CA 1
ATOM 2525 C C . PRO B 1 73 ? 0.298 -4.781 -27.547 1 41.16 73 PRO B C 1
ATOM 2527 O O . PRO B 1 73 ? -0.347 -4.051 -26.797 1 41.16 73 PRO B O 1
ATOM 2530 N N . VAL B 1 74 ? -0.221 -5.254 -28.781 1 41.34 74 VAL B N 1
ATOM 2531 C CA . VAL B 1 74 ? -1.58 -4.957 -29.234 1 41.34 74 VAL B CA 1
ATOM 2532 C C . VAL B 1 74 ? -2.574 -5.828 -28.469 1 41.34 74 VAL B C 1
ATOM 2534 O O . VAL B 1 74 ? -3.73 -5.445 -28.281 1 41.34 74 VAL B O 1
ATOM 2537 N N . VAL B 1 75 ? -2.186 -7 -28.188 1 46.97 75 VAL B N 1
ATOM 2538 C CA . VAL B 1 75 ? -3.119 -7.949 -27.594 1 46.97 75 VAL B CA 1
ATOM 2539 C C . VAL B 1 75 ? -2.986 -7.914 -26.062 1 46.97 75 VAL B C 1
ATOM 2541 O O . VAL B 1 75 ? -1.878 -7.816 -25.531 1 46.97 75 VAL B O 1
ATOM 2544 N N . ASN B 1 76 ? -4.176 -7.754 -25.422 1 65.94 76 ASN B N 1
ATOM 2545 C CA . ASN B 1 76 ? -4.23 -7.938 -23.969 1 65.94 76 ASN B CA 1
ATOM 2546 C C . ASN B 1 76 ? -3.426 -9.156 -23.531 1 65.94 76 ASN B C 1
ATOM 2548 O O . ASN B 1 76 ? -3.867 -10.289 -23.703 1 65.94 76 ASN B O 1
ATOM 2552 N N . PHE B 1 77 ? -2.18 -8.984 -23.328 1 75.25 77 PHE B N 1
ATOM 2553 C CA . PHE B 1 77 ? -1.187 -9.992 -22.969 1 75.25 77 PHE B CA 1
ATOM 2554 C C . PHE B 1 77 ? -1.746 -10.961 -21.938 1 75.25 77 PHE B C 1
ATOM 2556 O O . PHE B 1 77 ? -1.49 -12.164 -22 1 75.25 77 PHE B O 1
ATOM 2563 N N . ILE B 1 78 ? -2.654 -10.547 -21.172 1 88.06 78 ILE B N 1
ATOM 2564 C CA . ILE B 1 78 ? -3.191 -11.391 -20.109 1 88.06 78 ILE B CA 1
ATOM 2565 C C . ILE B 1 78 ? -4.207 -12.367 -20.688 1 88.06 78 ILE B C 1
ATOM 2567 O O . ILE B 1 78 ? -4.168 -13.562 -20.391 1 88.06 78 ILE B O 1
ATOM 2571 N N . GLU B 1 79 ? -5.008 -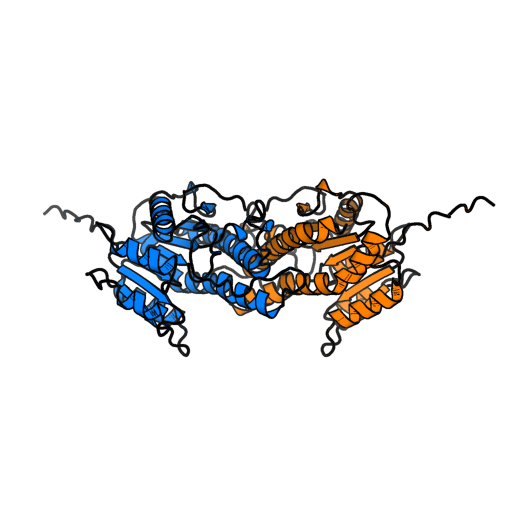11.891 -21.562 1 87.88 79 GLU B N 1
ATOM 2572 C CA . GLU B 1 79 ? -6.02 -12.75 -22.172 1 87.88 79 GLU B CA 1
ATOM 2573 C C . GLU B 1 79 ? -5.379 -13.836 -23.016 1 87.88 79 GLU B C 1
ATOM 2575 O O . GLU B 1 79 ? -5.805 -14.992 -22.984 1 87.88 79 GLU B O 1
ATOM 2580 N N . ALA B 1 80 ? -4.426 -13.469 -23.75 1 84.88 80 ALA B N 1
ATOM 2581 C CA . ALA B 1 80 ? -3.717 -14.445 -24.578 1 84.88 80 ALA B CA 1
ATOM 2582 C C . ALA B 1 80 ? -3.035 -15.5 -23.719 1 84.88 80 ALA B C 1
ATOM 2584 O O . ALA B 1 80 ? -3.033 -16.688 -24.062 1 84.88 80 ALA B O 1
ATOM 2585 N N . ALA B 1 81 ? -2.451 -15.039 -22.641 1 87.25 81 ALA B N 1
ATOM 2586 C CA . ALA B 1 81 ? -1.796 -15.969 -21.734 1 87.25 81 ALA B CA 1
ATOM 2587 C C . ALA B 1 81 ? -2.801 -16.953 -21.125 1 87.25 81 ALA B C 1
ATOM 2589 O O . ALA B 1 81 ? -2.529 -18.156 -21.047 1 87.25 81 ALA B O 1
ATOM 2590 N N . VAL B 1 82 ? -3.98 -16.469 -20.797 1 92.81 82 VAL B N 1
ATOM 2591 C CA . VAL B 1 82 ? -5.012 -17.312 -20.203 1 92.81 82 VAL B CA 1
ATOM 2592 C C . VAL B 1 82 ? -5.441 -18.391 -21.203 1 92.81 82 VAL B C 1
ATOM 2594 O O . VAL B 1 82 ? -5.547 -19.562 -20.859 1 92.81 82 VAL B O 1
ATOM 2597 N N . GLN B 1 83 ? -5.668 -17.953 -22.391 1 90.62 83 GLN B N 1
ATOM 2598 C CA . GLN B 1 83 ? -6.102 -18.891 -23.422 1 90.62 83 GLN B CA 1
ATOM 2599 C C . GLN B 1 83 ? -5.062 -19.984 -23.641 1 90.62 83 GLN B C 1
ATOM 2601 O O . GLN B 1 83 ? -5.41 -21.172 -23.75 1 90.62 83 GLN B O 1
ATOM 2606 N N . ARG B 1 84 ? -3.879 -19.609 -23.719 1 87.38 84 ARG B N 1
ATOM 2607 C CA . ARG B 1 84 ? -2.803 -20.578 -23.938 1 87.38 84 ARG B CA 1
ATOM 2608 C C . ARG B 1 84 ? -2.688 -21.562 -22.781 1 87.38 84 ARG B C 1
ATOM 2610 O O . ARG B 1 84 ? -2.553 -22.766 -23 1 87.38 84 ARG B O 1
ATOM 2617 N N . VAL B 1 85 ? -2.691 -21.062 -21.609 1 92 85 VAL B N 1
ATOM 2618 C CA . VAL B 1 85 ? -2.607 -21.922 -20.438 1 92 85 VAL B CA 1
ATOM 2619 C C . VAL B 1 85 ? -3.809 -22.859 -20.391 1 92 85 VAL B C 1
ATOM 2621 O O . VAL B 1 85 ? -3.656 -24.062 -20.156 1 92 85 VAL B O 1
ATOM 2624 N N . GLU B 1 86 ? -4.941 -22.312 -20.656 1 94.06 86 GLU B N 1
ATOM 2625 C CA . GLU B 1 86 ? -6.168 -23.094 -20.625 1 94.06 86 GLU B CA 1
ATOM 2626 C C . GLU B 1 86 ? -6.102 -24.25 -21.625 1 94.06 86 GLU B C 1
ATOM 2628 O O . GLU B 1 86 ? -6.535 -25.359 -21.328 1 94.06 86 GLU B O 1
ATOM 2633 N N . GLU B 1 87 ? -5.57 -24 -22.75 1 91.5 87 GLU B N 1
ATOM 2634 C CA . GLU B 1 87 ? -5.465 -25 -23.812 1 91.5 87 GLU B CA 1
ATOM 2635 C C . GLU B 1 87 ? -4.609 -26.172 -23.375 1 91.5 87 GLU B C 1
ATOM 2637 O O . GLU B 1 87 ? -4.789 -27.297 -23.859 1 91.5 87 GLU B O 1
ATOM 2642 N N . HIS B 1 88 ? -3.736 -25.922 -22.469 1 89.94 88 HIS B N 1
ATOM 2643 C CA . HIS B 1 88 ? -2.799 -26.969 -22.078 1 89.94 88 HIS B CA 1
ATOM 2644 C C . HIS B 1 88 ? -3.242 -27.656 -20.781 1 89.94 88 HIS B C 1
ATOM 2646 O O . HIS B 1 88 ? -3.188 -28.891 -20.688 1 89.94 88 HIS B O 1
ATOM 2652 N N . VAL B 1 89 ? -3.684 -26.891 -19.875 1 92.44 89 VAL B N 1
ATOM 2653 C CA . VAL B 1 89 ? -3.998 -27.469 -18.578 1 92.44 89 VAL B CA 1
ATOM 2654 C C . VAL B 1 89 ? -5.375 -28.125 -18.625 1 92.44 89 VAL B C 1
ATOM 2656 O O . VAL B 1 89 ? -5.656 -29.047 -17.859 1 92.44 89 VAL B O 1
ATOM 2659 N N . LYS B 1 90 ? -6.32 -27.625 -19.453 1 90.75 90 LYS B N 1
ATOM 2660 C CA . LYS B 1 90 ? -7.656 -28.172 -19.672 1 90.75 90 LYS B CA 1
ATOM 2661 C C . LYS B 1 90 ? -8.383 -28.422 -18.359 1 90.75 90 LYS B C 1
ATOM 2663 O O . LYS B 1 90 ? -8.508 -27.5 -17.531 1 90.75 90 LYS B O 1
ATOM 2668 N N . GLU B 1 91 ? -8.797 -29.672 -18.047 1 92.62 91 GLU B N 1
ATOM 2669 C CA . GLU B 1 91 ? -9.664 -29.953 -16.906 1 92.62 91 GLU B CA 1
ATOM 2670 C C . GLU B 1 91 ? -8.859 -30 -15.609 1 92.62 91 GLU B C 1
ATOM 2672 O O . GLU B 1 91 ? -9.438 -30.016 -14.516 1 92.62 91 GLU B O 1
ATOM 2677 N N . ASN B 1 92 ? -7.566 -29.938 -15.75 1 93.12 92 ASN B N 1
ATOM 2678 C CA . ASN B 1 92 ? -6.73 -30.016 -14.555 1 93.12 92 ASN B CA 1
ATOM 2679 C C . ASN B 1 92 ? -6.555 -28.641 -13.906 1 93.12 92 ASN B C 1
ATOM 2681 O O . ASN B 1 92 ? -6.184 -28.547 -12.734 1 93.12 92 ASN B O 1
ATOM 2685 N N . GLY B 1 93 ? -6.812 -27.562 -14.719 1 95.62 93 GLY B N 1
ATOM 2686 C CA . GLY B 1 93 ? -6.676 -26.219 -14.203 1 95.62 93 GLY B CA 1
ATOM 2687 C C . GLY B 1 93 ? -5.234 -25.828 -13.93 1 95.62 93 GLY B C 1
ATOM 2688 O O . GLY B 1 93 ? -4.309 -26.562 -14.281 1 95.62 93 GLY B O 1
ATOM 2689 N N . LEU B 1 94 ? -5.059 -24.609 -13.375 1 96.38 94 LEU B N 1
ATOM 2690 C CA . LEU B 1 94 ? -3.76 -24.078 -12.969 1 96.38 94 LEU B CA 1
ATOM 2691 C C . LEU B 1 94 ? -3.559 -24.219 -11.469 1 96.38 94 LEU B C 1
ATOM 2693 O O . LEU B 1 94 ? -4.371 -23.734 -10.68 1 96.38 94 LEU B O 1
ATOM 2697 N N . THR B 1 95 ? -2.439 -24.812 -11.062 1 96.5 95 THR B N 1
ATOM 2698 C CA . THR B 1 95 ? -2.254 -25.141 -9.648 1 96.5 95 THR B CA 1
ATOM 2699 C C . THR B 1 95 ? -1.517 -24.016 -8.93 1 96.5 95 THR B C 1
ATOM 2701 O O . THR B 1 95 ? -1.735 -23.781 -7.742 1 96.5 95 THR B O 1
ATOM 2704 N N . LEU B 1 96 ? -0.614 -23.359 -9.633 1 97.69 96 LEU B N 1
ATOM 2705 C CA . LEU B 1 96 ? 0.24 -22.375 -8.977 1 97.69 96 LEU B CA 1
ATOM 2706 C C . LEU B 1 96 ? 0.479 -21.172 -9.891 1 97.69 96 LEU B C 1
ATOM 2708 O O . LEU B 1 96 ? 1.033 -21.328 -10.984 1 97.69 96 LEU B O 1
ATOM 2712 N N . LEU B 1 97 ? -0.029 -20.031 -9.492 1 97.88 97 LEU B N 1
ATOM 2713 C CA . LEU B 1 97 ? 0.262 -18.75 -10.125 1 97.88 97 LEU B CA 1
ATOM 2714 C C . LEU B 1 97 ? 1.261 -17.953 -9.297 1 97.88 97 LEU B C 1
ATOM 2716 O O . LEU B 1 97 ? 0.975 -17.594 -8.148 1 97.88 97 LEU B O 1
ATOM 2720 N N . ILE B 1 98 ? 2.455 -17.719 -9.828 1 98.12 98 ILE B N 1
ATOM 2721 C CA . ILE B 1 98 ? 3.455 -16.875 -9.172 1 98.12 98 ILE B CA 1
ATOM 2722 C C . ILE B 1 98 ? 3.539 -15.531 -9.875 1 98.12 98 ILE B C 1
ATOM 2724 O O . ILE B 1 98 ? 4.078 -15.43 -10.977 1 98.12 98 ILE B O 1
ATOM 2728 N N . ASN B 1 99 ? 2.957 -14.562 -9.25 1 97.25 99 ASN B N 1
ATOM 2729 C CA . ASN B 1 99 ? 3.111 -13.188 -9.703 1 97.25 99 ASN B CA 1
ATOM 2730 C C . ASN B 1 99 ? 4.469 -12.609 -9.305 1 97.25 99 ASN B C 1
ATOM 2732 O O . ASN B 1 99 ? 4.637 -12.117 -8.195 1 97.25 99 ASN B O 1
ATOM 2736 N N . ASN B 1 100 ? 5.375 -12.609 -10.195 1 96.06 100 ASN B N 1
ATOM 2737 C CA . ASN B 1 100 ? 6.75 -12.188 -9.953 1 96.06 100 ASN B CA 1
ATOM 2738 C C . ASN B 1 100 ? 7.094 -10.922 -10.734 1 96.06 100 ASN B C 1
ATOM 2740 O O . ASN B 1 100 ? 8.016 -10.195 -10.367 1 96.06 100 ASN B O 1
ATOM 2744 N N . ALA B 1 101 ? 6.34 -10.633 -11.828 1 90.75 101 ALA B N 1
ATOM 2745 C CA . ALA B 1 101 ? 6.602 -9.453 -12.656 1 90.75 101 ALA B CA 1
ATOM 2746 C C . ALA B 1 101 ? 6.5 -8.172 -11.828 1 90.75 101 ALA B C 1
ATOM 2748 O O . ALA B 1 101 ? 5.48 -7.926 -11.18 1 90.75 101 ALA B O 1
ATOM 2749 N N . ALA B 1 102 ? 7.535 -7.445 -11.766 1 91 102 ALA B N 1
ATOM 2750 C CA . ALA B 1 102 ? 7.582 -6.176 -11.047 1 91 102 ALA B CA 1
ATOM 2751 C C . ALA B 1 102 ? 8.719 -5.293 -11.57 1 91 102 ALA B C 1
ATOM 2753 O O . ALA B 1 102 ? 9.609 -5.773 -12.266 1 91 102 ALA B O 1
ATOM 2754 N N . ILE B 1 103 ? 8.656 -4.078 -11.258 1 86.75 103 ILE B N 1
ATOM 2755 C CA . ILE B 1 103 ? 9.719 -3.15 -11.648 1 86.75 103 ILE B CA 1
ATOM 2756 C C . ILE B 1 103 ? 10.141 -2.318 -10.438 1 86.75 103 ILE B C 1
ATOM 2758 O O . ILE B 1 103 ? 9.367 -2.154 -9.492 1 86.75 103 ILE B O 1
ATOM 2762 N N . LEU B 1 104 ? 11.398 -1.949 -10.375 1 84.56 104 LEU B N 1
ATOM 2763 C CA . LEU B 1 104 ? 12.008 -0.886 -9.586 1 84.56 104 LEU B CA 1
ATOM 2764 C C . LEU B 1 104 ? 12.852 0.03 -10.461 1 84.56 104 LEU B C 1
ATOM 2766 O O . LEU B 1 104 ? 13.992 -0.305 -10.805 1 84.56 104 LEU B O 1
ATOM 2770 N N . VAL B 1 105 ? 12.336 1.026 -11.031 1 72 105 VAL B N 1
ATOM 2771 C CA . VAL B 1 105 ? 12.922 1.781 -12.133 1 72 105 VAL B CA 1
ATOM 2772 C C . VAL B 1 105 ? 13.953 2.77 -11.594 1 72 105 VAL B C 1
ATOM 2774 O O . VAL B 1 105 ? 15.062 2.885 -12.133 1 72 105 VAL B O 1
ATOM 2777 N N . LYS B 1 106 ? 13.633 3.555 -10.688 1 75.38 106 LYS B N 1
ATOM 2778 C CA . LYS B 1 106 ? 14.492 4.637 -10.227 1 75.38 106 LYS B CA 1
ATOM 2779 C C . LYS B 1 106 ? 14.633 4.621 -8.703 1 75.38 106 LYS B C 1
ATOM 2781 O O . LYS B 1 106 ? 13.672 4.344 -7.992 1 75.38 106 LYS B O 1
ATOM 2786 N N . PHE B 1 107 ? 15.883 4.863 -8.375 1 81.44 107 PHE B N 1
ATOM 2787 C CA . PHE B 1 107 ? 16.125 5.105 -6.957 1 81.44 107 PHE B CA 1
ATOM 2788 C C . PHE B 1 107 ? 15.781 6.547 -6.594 1 81.44 107 PHE B C 1
ATOM 2790 O O . PHE B 1 107 ? 16.453 7.477 -7.035 1 81.44 107 PHE B O 1
ATOM 2797 N N . THR B 1 108 ? 14.672 6.621 -5.914 1 84 108 THR B N 1
ATOM 2798 C CA . THR B 1 108 ? 14.195 7.961 -5.598 1 84 108 THR B CA 1
ATOM 2799 C C . THR B 1 108 ? 14.188 8.188 -4.09 1 84 108 THR B C 1
ATOM 2801 O O . THR B 1 108 ? 14.219 7.234 -3.311 1 84 108 THR B O 1
ATOM 2804 N N . HIS B 1 109 ? 14.234 9.484 -3.795 1 92.69 109 HIS B N 1
ATOM 2805 C CA . HIS B 1 109 ? 14.031 9.977 -2.436 1 92.69 109 HIS B CA 1
ATOM 2806 C C . HIS B 1 109 ? 12.695 10.703 -2.303 1 92.69 109 HIS B C 1
ATOM 2808 O O . HIS B 1 109 ? 12.086 11.07 -3.309 1 92.69 109 HIS B O 1
ATOM 2814 N N . LEU B 1 110 ? 12.344 10.812 -1.041 1 95.81 110 LEU B N 1
ATOM 2815 C CA . LEU B 1 110 ? 11.062 11.461 -0.779 1 95.81 110 LEU B CA 1
ATOM 2816 C C . LEU B 1 110 ? 11 12.828 -1.456 1 95.81 110 LEU B C 1
ATOM 2818 O O . LEU B 1 110 ? 9.969 13.195 -2.025 1 95.81 110 LEU B O 1
ATOM 2822 N N . ALA B 1 111 ? 12.055 13.555 -1.512 1 92.94 111 ALA B N 1
ATOM 2823 C CA . ALA B 1 111 ? 12.109 14.93 -2.01 1 92.94 111 ALA B CA 1
ATOM 2824 C C . ALA B 1 111 ? 11.93 14.969 -3.525 1 92.94 111 ALA B C 1
ATOM 2826 O O . ALA B 1 111 ? 11.359 15.914 -4.066 1 92.94 111 ALA B O 1
ATOM 2827 N N . ASN B 1 112 ? 12.352 13.945 -4.203 1 92.94 112 ASN B N 1
ATOM 2828 C CA . ASN B 1 112 ? 12.336 14.008 -5.66 1 92.94 112 ASN B CA 1
ATOM 2829 C C . ASN B 1 112 ? 11.422 12.945 -6.254 1 92.94 112 ASN B C 1
ATOM 2831 O O . ASN B 1 112 ? 11.438 12.711 -7.461 1 92.94 112 ASN B O 1
ATOM 2835 N N . GLU B 1 113 ? 10.688 12.289 -5.391 1 96.12 113 GLU B N 1
ATOM 2836 C CA . GLU B 1 113 ? 9.727 11.328 -5.914 1 96.12 113 GLU B CA 1
ATOM 2837 C C . GLU B 1 113 ? 8.641 12.031 -6.734 1 96.12 113 GLU B C 1
ATOM 2839 O O . GLU B 1 113 ? 8.219 13.133 -6.398 1 96.12 113 GLU B O 1
ATOM 2844 N N . THR B 1 114 ? 8.234 11.43 -7.844 1 96 114 THR B N 1
ATOM 2845 C CA . THR B 1 114 ? 7.285 12.055 -8.758 1 96 114 THR B CA 1
ATOM 2846 C C . THR B 1 114 ? 5.988 11.242 -8.82 1 96 114 THR B C 1
ATOM 2848 O O . THR B 1 114 ? 5.988 10.047 -8.547 1 96 114 THR B O 1
ATOM 2851 N N . ALA B 1 115 ? 4.922 11.953 -9.227 1 96.06 115 ALA B N 1
ATOM 2852 C CA . ALA B 1 115 ? 3.631 11.305 -9.43 1 96.06 115 ALA B CA 1
ATOM 2853 C C . ALA B 1 115 ? 3.732 10.203 -10.477 1 96.06 115 ALA B C 1
ATOM 2855 O O . ALA B 1 115 ? 3.15 9.133 -10.32 1 96.06 115 ALA B O 1
ATOM 2856 N N . LYS B 1 116 ? 4.398 10.516 -11.484 1 95.38 116 LYS B N 1
ATOM 2857 C CA . LYS B 1 116 ? 4.543 9.555 -12.578 1 95.38 116 LYS B CA 1
ATOM 2858 C C . LYS B 1 116 ? 5.227 8.273 -12.109 1 95.38 116 LYS B C 1
ATOM 2860 O O . LYS B 1 116 ? 4.773 7.172 -12.422 1 95.38 116 LYS B O 1
ATOM 2865 N N . ASN B 1 117 ? 6.305 8.438 -11.383 1 95.5 117 ASN B N 1
ATOM 2866 C CA . ASN B 1 117 ? 7.012 7.27 -10.875 1 95.5 117 ASN B CA 1
ATOM 2867 C C . ASN B 1 117 ? 6.145 6.457 -9.922 1 95.5 117 ASN B C 1
ATOM 2869 O O . ASN B 1 117 ? 6.105 5.23 -10 1 95.5 117 ASN B O 1
ATOM 2873 N N . MET B 1 118 ? 5.434 7.121 -9.016 1 97.44 118 MET B N 1
ATOM 2874 C CA . MET B 1 118 ? 4.508 6.453 -8.102 1 97.44 118 MET B CA 1
ATOM 2875 C C . MET B 1 118 ? 3.471 5.645 -8.867 1 97.44 118 MET B C 1
ATOM 2877 O O . MET B 1 118 ? 3.248 4.469 -8.57 1 97.44 118 MET B O 1
ATOM 2881 N N . SER B 1 119 ? 2.92 6.281 -9.875 1 96.44 119 SER B N 1
ATOM 2882 C CA . SER B 1 119 ? 1.849 5.648 -10.633 1 96.44 119 SER B CA 1
ATOM 2883 C C . SER B 1 119 ? 2.373 4.477 -11.461 1 96.44 119 SER B C 1
ATOM 2885 O O . SER B 1 119 ? 1.737 3.424 -11.531 1 96.44 119 SER B O 1
ATOM 2887 N N . ASP B 1 120 ? 3.488 4.641 -12.086 1 94 120 ASP B N 1
ATOM 2888 C CA . ASP B 1 120 ? 4.059 3.592 -12.93 1 94 120 ASP B CA 1
ATOM 2889 C C . ASP B 1 120 ? 4.332 2.328 -12.117 1 94 120 ASP B C 1
ATOM 2891 O O . ASP B 1 120 ? 3.973 1.226 -12.531 1 94 120 ASP B O 1
ATOM 2895 N N . LEU B 1 121 ? 4.953 2.479 -10.992 1 95.88 121 LEU B N 1
ATOM 2896 C CA . LEU B 1 121 ? 5.289 1.318 -10.172 1 95.88 121 LEU B CA 1
ATOM 2897 C C . LEU B 1 121 ? 4.031 0.672 -9.609 1 95.88 121 LEU B C 1
ATOM 2899 O O . LEU B 1 121 ? 3.904 -0.555 -9.602 1 95.88 121 LEU B O 1
ATOM 2903 N N . TYR B 1 122 ? 3.107 1.488 -9.188 1 97.69 122 TYR B N 1
ATOM 2904 C CA . TYR B 1 122 ? 1.867 0.94 -8.648 1 97.69 122 TYR B CA 1
ATOM 2905 C C . TYR B 1 122 ? 1.104 0.165 -9.711 1 97.69 122 TYR B C 1
ATOM 2907 O O . TYR B 1 122 ? 0.596 -0.928 -9.453 1 97.69 122 TYR B O 1
ATOM 2915 N N . ASN B 1 123 ? 1.003 0.705 -10.883 1 95.81 123 ASN B N 1
ATOM 2916 C CA . ASN B 1 123 ? 0.269 0.075 -11.977 1 95.81 123 ASN B CA 1
ATOM 2917 C C . ASN B 1 123 ? 0.902 -1.251 -12.383 1 95.81 123 ASN B C 1
ATOM 2919 O O . ASN B 1 123 ? 0.195 -2.215 -12.688 1 95.81 123 ASN B O 1
ATOM 2923 N N . THR B 1 124 ? 2.133 -1.294 -12.367 1 93.19 124 THR B N 1
ATOM 2924 C CA . THR B 1 124 ? 2.82 -2.518 -12.758 1 93.19 124 THR B CA 1
ATOM 2925 C C . THR B 1 124 ? 2.832 -3.525 -11.617 1 93.19 124 THR B C 1
ATOM 2927 O O . THR B 1 124 ? 2.348 -4.648 -11.766 1 93.19 124 THR B O 1
ATOM 2930 N N . ASN B 1 125 ? 3.271 -3.1 -10.445 1 96.25 125 ASN B N 1
ATOM 2931 C CA . ASN B 1 125 ? 3.543 -4.023 -9.352 1 96.25 125 ASN B CA 1
ATOM 2932 C C . ASN B 1 125 ? 2.256 -4.484 -8.672 1 96.25 125 ASN B C 1
ATOM 2934 O O . ASN B 1 125 ? 2.146 -5.637 -8.258 1 96.25 125 ASN B O 1
ATOM 2938 N N . THR B 1 126 ? 1.314 -3.574 -8.523 1 98.12 126 THR B N 1
ATOM 2939 C CA . THR B 1 126 ? 0.112 -3.893 -7.762 1 98.12 126 THR B CA 1
ATOM 2940 C C . THR B 1 126 ? -1.059 -4.188 -8.695 1 98.12 126 THR B C 1
ATOM 2942 O O . THR B 1 126 ? -1.637 -5.273 -8.648 1 98.12 126 THR B O 1
ATOM 2945 N N . VAL B 1 127 ? -1.333 -3.258 -9.578 1 97.56 127 VAL B N 1
ATOM 2946 C CA . VAL B 1 127 ? -2.486 -3.408 -10.461 1 97.56 127 VAL B CA 1
ATOM 2947 C C . VAL B 1 127 ? -2.264 -4.59 -11.398 1 97.56 127 VAL B C 1
ATOM 2949 O O . VAL B 1 127 ? -3.186 -5.367 -11.664 1 97.56 127 VAL B O 1
ATOM 2952 N N . GLY B 1 128 ? -1.057 -4.703 -11.938 1 94.25 128 GLY B N 1
ATOM 2953 C CA . GLY B 1 128 ? -0.734 -5.859 -12.758 1 94.25 128 GLY B CA 1
ATOM 2954 C C . GLY B 1 128 ? -0.963 -7.18 -12.047 1 94.25 128 GLY B C 1
ATOM 2955 O O . GLY B 1 128 ? -1.526 -8.109 -12.625 1 94.25 128 GLY B O 1
ATOM 2956 N N . THR B 1 129 ? -0.544 -7.27 -10.797 1 96.88 129 THR B N 1
ATOM 2957 C CA . THR B 1 129 ? -0.731 -8.461 -9.977 1 96.88 129 THR B CA 1
ATOM 2958 C C . THR B 1 129 ? -2.215 -8.781 -9.82 1 96.88 129 THR B C 1
ATOM 2960 O O . THR B 1 129 ? -2.623 -9.938 -9.938 1 96.88 129 THR B O 1
ATOM 2963 N N . LEU B 1 130 ? -3.01 -7.762 -9.578 1 97.62 130 LEU B N 1
ATOM 2964 C CA . LEU B 1 130 ? -4.457 -7.926 -9.469 1 97.62 130 LEU B CA 1
ATOM 2965 C C . LEU B 1 130 ? -5.039 -8.477 -10.766 1 97.62 130 LEU B C 1
ATOM 2967 O O . LEU B 1 130 ? -5.789 -9.461 -10.742 1 97.62 130 LEU B O 1
ATOM 2971 N N . GLN B 1 131 ? -4.691 -7.883 -11.852 1 95.75 131 GLN B N 1
ATOM 2972 C CA . GLN B 1 131 ? -5.285 -8.227 -13.141 1 95.75 131 GLN B CA 1
ATOM 2973 C C . GLN B 1 131 ? -4.93 -9.656 -13.547 1 95.75 131 GLN B C 1
ATOM 2975 O O . GLN B 1 131 ? -5.781 -10.398 -14.047 1 95.75 131 GLN B O 1
ATOM 2980 N N . VAL B 1 132 ? -3.721 -10.023 -13.359 1 94.94 132 VAL B N 1
ATOM 2981 C CA . VAL B 1 132 ? -3.299 -11.383 -13.695 1 94.94 132 VAL B CA 1
ATOM 2982 C C . VAL B 1 132 ? -4.039 -12.383 -12.812 1 94.94 132 VAL B C 1
ATOM 2984 O O . VAL B 1 132 ? -4.555 -13.391 -13.305 1 94.94 132 VAL B O 1
ATOM 2987 N N . SER B 1 133 ? -4.121 -12.117 -11.508 1 97.56 133 SER B N 1
ATOM 2988 C CA . SER B 1 133 ? -4.809 -13.008 -10.578 1 97.56 133 SER B CA 1
ATOM 2989 C C . SER B 1 133 ? -6.281 -13.156 -10.945 1 97.56 133 SER B C 1
ATOM 2991 O O . SER B 1 133 ? -6.832 -14.258 -10.898 1 97.56 133 SER B O 1
ATOM 2993 N N . GLN B 1 134 ? -6.91 -12.039 -11.32 1 97.25 134 GLN B N 1
ATOM 2994 C CA . GLN B 1 134 ? -8.305 -12.078 -11.734 1 97.25 134 GLN B CA 1
ATOM 2995 C C . GLN B 1 134 ? -8.484 -12.945 -12.984 1 97.25 134 GLN B C 1
ATOM 2997 O O . GLN B 1 134 ? -9.406 -13.758 -13.055 1 97.25 134 GLN B O 1
ATOM 3002 N N . ALA B 1 135 ? -7.613 -12.75 -13.914 1 95.44 135 ALA B N 1
ATOM 3003 C CA . ALA B 1 135 ? -7.738 -13.422 -15.203 1 95.44 135 ALA B CA 1
ATOM 3004 C C . ALA B 1 135 ? -7.566 -14.93 -15.055 1 95.44 135 ALA B C 1
ATOM 3006 O O . ALA B 1 135 ? -8.219 -15.711 -15.75 1 95.44 135 ALA B O 1
ATOM 3007 N N . PHE B 1 136 ? -6.762 -15.352 -14.133 1 96.88 136 PHE B N 1
ATOM 3008 C CA . PHE B 1 136 ? -6.445 -16.766 -14.023 1 96.88 136 PHE B CA 1
ATOM 3009 C C . PHE B 1 136 ? -7.289 -17.438 -12.938 1 96.88 136 PHE B C 1
ATOM 3011 O O . PHE B 1 136 ? -7.195 -18.641 -12.727 1 96.88 136 PHE B O 1
ATOM 3018 N N . LEU B 1 137 ? -8.141 -16.688 -12.25 1 98.12 137 LEU B N 1
ATOM 3019 C CA . LEU B 1 137 ? -8.938 -17.203 -11.141 1 98.12 137 LEU B CA 1
ATOM 3020 C C . LEU B 1 137 ? -9.789 -18.391 -11.594 1 98.12 137 LEU B C 1
ATOM 3022 O O . LEU B 1 137 ? -9.875 -19.406 -10.891 1 98.12 137 LEU B O 1
ATOM 3026 N N . PRO B 1 138 ? -10.406 -18.359 -12.797 1 97.94 138 PRO B N 1
ATOM 3027 C CA . PRO B 1 138 ? -11.219 -19.516 -13.203 1 97.94 138 PRO B CA 1
ATOM 3028 C C . PRO B 1 138 ? -10.406 -20.797 -13.281 1 97.94 138 PRO B C 1
ATOM 3030 O O . PRO B 1 138 ? -10.883 -21.859 -12.867 1 97.94 138 PRO B O 1
ATOM 3033 N N . LEU B 1 139 ? -9.211 -20.734 -13.781 1 97.56 139 LEU B N 1
ATOM 3034 C CA . LEU B 1 139 ? -8.383 -21.922 -13.914 1 97.56 139 LEU B CA 1
ATOM 3035 C C . LEU B 1 139 ? -7.891 -22.391 -12.547 1 97.56 139 LEU B C 1
ATOM 3037 O O . LEU B 1 139 ? -7.73 -23.594 -12.32 1 97.56 139 LEU B O 1
ATOM 3041 N N . LEU B 1 140 ? -7.664 -21.469 -11.641 1 98 140 LEU B N 1
ATOM 3042 C CA . LEU B 1 140 ? -7.281 -21.812 -10.273 1 98 140 LEU B CA 1
ATOM 3043 C C . LEU B 1 140 ? -8.43 -22.484 -9.547 1 98 140 LEU B C 1
ATOM 3045 O O . LEU B 1 140 ? -8.211 -23.438 -8.781 1 98 140 LEU B O 1
ATOM 3049 N N . LYS B 1 141 ? -9.641 -22.016 -9.805 1 97.5 141 LYS B N 1
ATOM 3050 C CA . LYS B 1 141 ? -10.82 -22.641 -9.203 1 97.5 141 LYS B CA 1
ATOM 3051 C C . LYS B 1 141 ? -10.977 -24.078 -9.672 1 97.5 141 LYS B C 1
ATOM 3053 O O . LYS B 1 141 ? -11.32 -24.953 -8.875 1 97.5 141 LYS B O 1
ATOM 3058 N N . VAL B 1 142 ? -10.75 -24.266 -10.922 1 96.88 142 VAL B N 1
ATOM 3059 C CA . VAL B 1 142 ? -10.836 -25.625 -11.469 1 96.88 142 VAL B CA 1
ATOM 3060 C C . VAL B 1 142 ? -9.844 -26.531 -10.758 1 96.88 142 VAL B C 1
ATOM 3062 O O . VAL B 1 142 ? -10.203 -27.625 -10.32 1 96.88 142 VAL B O 1
ATOM 3065 N N . ALA B 1 143 ? -8.633 -26.062 -10.586 1 96.44 143 ALA B N 1
ATOM 3066 C CA . ALA B 1 143 ? -7.613 -26.859 -9.891 1 96.44 143 ALA B CA 1
ATOM 3067 C C . ALA B 1 143 ? -8.008 -27.109 -8.445 1 96.44 143 ALA B C 1
ATOM 3069 O O . ALA B 1 143 ? -7.84 -28.219 -7.938 1 96.44 143 ALA B O 1
ATOM 3070 N N . ALA B 1 144 ? -8.508 -26.141 -7.797 1 95.94 144 ALA B N 1
ATOM 3071 C CA . ALA B 1 144 ? -8.898 -26.234 -6.391 1 95.94 144 ALA B CA 1
ATOM 3072 C C . ALA B 1 144 ? -10.008 -27.281 -6.207 1 95.94 144 ALA B C 1
ATOM 3074 O O . ALA B 1 144 ? -10.023 -28 -5.203 1 95.94 144 ALA B O 1
ATOM 3075 N N . GLN B 1 145 ? -10.906 -27.375 -7.098 1 93.38 145 GLN B N 1
ATOM 3076 C CA . GLN B 1 145 ? -12.062 -28.266 -7.004 1 93.38 145 GLN B CA 1
ATOM 3077 C C . GLN B 1 145 ? -11.68 -29.688 -7.355 1 93.38 145 GLN B C 1
ATOM 3079 O O . GLN B 1 145 ? -12.312 -30.641 -6.887 1 93.38 145 GLN B O 1
ATOM 3084 N N . ARG B 1 146 ? -10.781 -29.844 -8.164 1 86 146 ARG B N 1
ATOM 3085 C CA . ARG B 1 146 ? -10.406 -31.172 -8.641 1 86 146 ARG B CA 1
ATOM 3086 C C . ARG B 1 146 ? -9.641 -31.938 -7.574 1 86 146 ARG B C 1
ATOM 3088 O O . ARG B 1 146 ? -9.711 -33.188 -7.527 1 86 146 ARG B O 1
ATOM 3095 N N . ARG B 1 147 ? -8.969 -31.219 -6.836 1 78.31 147 ARG B N 1
ATOM 3096 C CA . ARG B 1 147 ? -8.117 -31.891 -5.855 1 78.31 147 ARG B CA 1
ATOM 3097 C C . ARG B 1 147 ? -8.867 -32.125 -4.551 1 78.31 147 ARG B C 1
ATOM 3099 O O . ARG B 1 147 ? -9.484 -31.219 -4.004 1 78.31 147 ARG B O 1
ATOM 3106 N N . LEU B 1 148 ? -8.906 -33.312 -4.172 1 75 148 LEU B N 1
ATOM 3107 C CA . LEU B 1 148 ? -9.711 -33.75 -3.037 1 75 148 LEU B CA 1
ATOM 3108 C C . LEU B 1 148 ? -8.992 -33.469 -1.72 1 75 148 LEU B C 1
ATOM 3110 O O . LEU B 1 148 ? -9.586 -33.594 -0.646 1 75 148 LEU B O 1
ATOM 3114 N N . GLN B 1 149 ? -7.742 -33.156 -1.875 1 78.38 149 GLN B N 1
ATOM 3115 C CA . GLN B 1 149 ? -6.98 -32.875 -0.659 1 78.38 149 GLN B CA 1
ATOM 3116 C C . GLN B 1 149 ? -7.617 -31.766 0.152 1 78.38 149 GLN B C 1
ATOM 3118 O O . GLN B 1 149 ? -8.047 -30.75 -0.408 1 78.38 149 GLN B O 1
ATOM 3123 N N . GLU B 1 150 ? -7.777 -32.094 1.402 1 85.19 150 GLU B N 1
ATOM 3124 C CA . GLU B 1 150 ? -8.32 -31.062 2.293 1 85.19 150 GLU B CA 1
ATOM 3125 C C . GLU B 1 150 ? -7.285 -29.984 2.607 1 85.19 150 GLU B C 1
ATOM 3127 O O . GLU B 1 150 ? -6.082 -30.266 2.592 1 85.19 150 GLU B O 1
ATOM 3132 N N . GLY B 1 151 ? -7.734 -28.797 2.818 1 92.38 151 GLY B N 1
ATOM 3133 C CA . GLY B 1 151 ? -6.855 -27.703 3.219 1 92.38 151 GLY B CA 1
ATOM 3134 C C . GLY B 1 151 ? -6.266 -26.953 2.043 1 92.38 151 GLY B C 1
ATOM 3135 O O . GLY B 1 151 ? -6.613 -27.219 0.89 1 92.38 151 GLY B O 1
ATOM 3136 N N . LEU B 1 152 ? -5.52 -25.969 2.373 1 95.94 152 LEU B N 1
ATOM 3137 C CA . LEU B 1 152 ? -4.863 -25.156 1.363 1 95.94 152 LEU B CA 1
ATOM 3138 C C . LEU B 1 152 ? -3.414 -25.578 1.166 1 95.94 152 LEU B C 1
ATOM 3140 O O . LEU B 1 152 ? -2.73 -25.938 2.129 1 95.94 152 LEU B O 1
ATOM 3144 N N . SER B 1 153 ? -2.959 -25.578 -0.072 1 94.19 153 SER B N 1
ATOM 3145 C CA . SER B 1 153 ? -1.568 -25.875 -0.399 1 94.19 153 SER B CA 1
ATOM 3146 C C . SER B 1 153 ? -1.22 -25.422 -1.81 1 94.19 153 SER B C 1
ATOM 3148 O O . SER B 1 153 ? -2.107 -25.234 -2.645 1 94.19 153 SER B O 1
ATOM 3150 N N . CYS B 1 154 ? 0.071 -25.297 -2.074 1 93.31 154 CYS B N 1
ATOM 3151 C CA . CYS B 1 154 ? 0.523 -24.875 -3.395 1 93.31 154 CYS B CA 1
ATOM 3152 C C . CYS B 1 154 ? 0.417 -26.031 -4.395 1 93.31 154 CYS B C 1
ATOM 3154 O O . CYS B 1 154 ? 0.495 -25.812 -5.605 1 93.31 154 CYS B O 1
ATOM 3156 N N . SER B 1 155 ? 0.207 -27.266 -3.918 1 89.56 155 SER B N 1
ATOM 3157 C CA . SER B 1 155 ? 0.037 -28.406 -4.809 1 89.56 155 SER B CA 1
ATOM 3158 C C . SER B 1 155 ? -1.407 -28.531 -5.285 1 89.56 155 SER B C 1
ATOM 3160 O O . SER B 1 155 ? -1.695 -29.266 -6.23 1 89.56 155 SER B O 1
ATOM 3162 N N . LYS B 1 156 ? -2.352 -27.844 -4.645 1 93.44 156 LYS B N 1
ATOM 3163 C CA . LYS B 1 156 ? -3.762 -27.812 -5.027 1 93.44 156 LYS B CA 1
ATOM 3164 C C . LYS B 1 156 ? -4.074 -26.609 -5.91 1 93.44 156 LYS B C 1
ATOM 3166 O O . LYS B 1 156 ? -4.254 -26.766 -7.121 1 93.44 156 LYS B O 1
ATOM 3171 N N . ALA B 1 157 ? -4.074 -25.422 -5.352 1 97.25 157 ALA B N 1
ATOM 3172 C CA . ALA B 1 157 ? -4.266 -24.141 -6.023 1 97.25 157 ALA B CA 1
ATOM 3173 C C . ALA B 1 157 ? -3.727 -23 -5.176 1 97.25 157 ALA B C 1
ATOM 3175 O O . ALA B 1 157 ? -3.994 -22.922 -3.975 1 97.25 157 ALA B O 1
ATOM 3176 N N . SER B 1 158 ? -2.896 -22.172 -5.824 1 98.56 158 SER B N 1
ATOM 3177 C CA . SER B 1 158 ? -2.309 -21.094 -5.027 1 98.56 158 SER B CA 1
ATOM 3178 C C . SER B 1 158 ? -1.918 -19.906 -5.898 1 98.56 158 SER B C 1
ATOM 3180 O O . SER B 1 158 ? -1.636 -20.078 -7.09 1 98.56 158 SER B O 1
ATOM 3182 N N . ILE B 1 159 ? -2.025 -18.781 -5.301 1 98.81 159 ILE B N 1
ATOM 3183 C CA . ILE B 1 159 ? -1.457 -17.531 -5.812 1 98.81 159 ILE B CA 1
ATOM 3184 C C . ILE B 1 159 ? -0.321 -17.078 -4.902 1 98.81 159 ILE B C 1
ATOM 3186 O O . ILE B 1 159 ? -0.523 -16.875 -3.703 1 98.81 159 ILE B O 1
ATOM 3190 N N . VAL B 1 160 ? 0.854 -16.984 -5.449 1 98.88 160 VAL B N 1
ATOM 3191 C CA . VAL B 1 160 ? 2.025 -16.469 -4.742 1 98.88 160 VAL B CA 1
ATOM 3192 C C . VAL B 1 160 ? 2.43 -15.117 -5.328 1 98.88 160 VAL B C 1
ATOM 3194 O O . VAL B 1 160 ? 2.771 -15.016 -6.508 1 98.88 160 VAL B O 1
ATOM 3197 N N . ASN B 1 161 ? 2.324 -14.086 -4.559 1 98.81 161 ASN B N 1
ATOM 3198 C CA . ASN B 1 161 ? 2.801 -12.766 -4.961 1 98.81 161 ASN B CA 1
ATOM 3199 C C . ASN B 1 161 ? 4.211 -12.5 -4.445 1 98.81 161 ASN B C 1
ATOM 3201 O O . ASN B 1 161 ? 4.445 -12.5 -3.234 1 98.81 161 ASN B O 1
ATOM 3205 N N . ILE B 1 162 ? 5.141 -12.312 -5.348 1 98.44 162 ILE B N 1
ATOM 3206 C CA . ILE B 1 162 ? 6.488 -11.953 -4.934 1 98.44 162 ILE B CA 1
ATOM 3207 C C . ILE B 1 162 ? 6.527 -10.484 -4.527 1 98.44 162 ILE B C 1
ATOM 3209 O O . ILE B 1 162 ? 6.398 -9.594 -5.375 1 98.44 162 ILE B O 1
ATOM 3213 N N . ALA B 1 163 ? 6.641 -10.273 -3.281 1 97.75 163 ALA B N 1
ATOM 3214 C CA . ALA B 1 163 ? 6.75 -8.93 -2.715 1 97.75 163 ALA B CA 1
ATOM 3215 C C . ALA B 1 163 ? 8.203 -8.586 -2.404 1 97.75 163 ALA B C 1
ATOM 3217 O O . ALA B 1 163 ? 9.094 -8.852 -3.211 1 97.75 163 ALA B O 1
ATOM 3218 N N . SER B 1 164 ? 8.43 -7.793 -1.42 1 95.5 164 SER B N 1
ATOM 3219 C CA . SER B 1 164 ? 9.742 -7.336 -0.959 1 95.5 164 SER B CA 1
ATOM 3220 C C . SER B 1 164 ? 9.695 -6.938 0.512 1 95.5 164 SER B C 1
ATOM 3222 O O . SER B 1 164 ? 8.68 -6.426 0.993 1 95.5 164 SER B O 1
ATOM 3224 N N . ASP B 1 165 ? 10.789 -7.191 1.182 1 94.69 165 ASP B N 1
ATOM 3225 C CA . ASP B 1 165 ? 10.82 -6.703 2.557 1 94.69 165 ASP B CA 1
ATOM 3226 C C . ASP B 1 165 ? 10.719 -5.184 2.604 1 94.69 165 ASP B C 1
ATOM 3228 O O . ASP B 1 165 ? 10.43 -4.605 3.654 1 94.69 165 ASP B O 1
ATOM 3232 N N . PHE B 1 166 ? 10.938 -4.512 1.45 1 95.5 166 PHE B N 1
ATOM 3233 C CA . PHE B 1 166 ? 10.703 -3.074 1.352 1 95.5 166 PHE B CA 1
ATOM 3234 C C . PHE B 1 166 ? 9.227 -2.756 1.502 1 95.5 166 PHE B C 1
ATOM 3236 O O . PHE B 1 166 ? 8.852 -1.601 1.72 1 95.5 166 PHE B O 1
ATOM 3243 N N . GLY B 1 167 ? 8.375 -3.754 1.418 1 97.75 167 GLY B N 1
ATOM 3244 C CA . GLY B 1 167 ? 6.945 -3.559 1.605 1 97.75 167 GLY B CA 1
ATOM 3245 C C . GLY B 1 167 ? 6.504 -3.729 3.047 1 97.75 167 GLY B C 1
ATOM 3246 O O . GLY B 1 167 ? 5.316 -3.617 3.355 1 97.75 167 GLY B O 1
ATOM 3247 N N . SER B 1 168 ? 7.488 -4.043 3.984 1 98.5 168 SER B N 1
ATOM 3248 C CA . SER B 1 168 ? 7.164 -4.172 5.402 1 98.5 168 SER B CA 1
ATOM 3249 C C . SER B 1 168 ? 7.141 -2.809 6.086 1 98.5 168 SER B C 1
ATOM 3251 O O . SER B 1 168 ? 8.164 -2.133 6.176 1 98.5 168 SER B O 1
ATOM 3253 N N . LEU B 1 169 ? 6.016 -2.459 6.586 1 98.56 169 LEU B N 1
ATOM 3254 C CA . LEU B 1 169 ? 5.852 -1.193 7.293 1 98.56 169 LEU B CA 1
ATOM 3255 C C . LEU B 1 169 ? 6.586 -1.217 8.625 1 98.56 169 LEU B C 1
ATOM 3257 O O . LEU B 1 169 ? 7.094 -0.188 9.078 1 98.56 169 LEU B O 1
ATOM 3261 N N . GLU B 1 170 ? 6.605 -2.342 9.195 1 98.06 170 GLU B N 1
ATOM 3262 C CA . GLU B 1 170 ? 7.23 -2.463 10.508 1 98.06 170 GLU B CA 1
ATOM 3263 C C . GLU B 1 170 ? 8.75 -2.412 10.406 1 98.06 170 GLU B C 1
ATOM 3265 O O . GLU B 1 170 ? 9.406 -1.691 11.156 1 98.06 170 GLU B O 1
ATOM 3270 N N . LYS B 1 171 ? 9.328 -3.111 9.453 1 97 171 LYS B N 1
ATOM 3271 C CA . LYS B 1 171 ? 10.781 -3.293 9.398 1 97 171 LYS B CA 1
ATOM 3272 C C . LYS B 1 171 ? 11.461 -2.107 8.727 1 97 171 LYS B C 1
ATOM 3274 O O . LYS B 1 171 ? 12.547 -1.701 9.125 1 97 171 LYS B O 1
ATOM 3279 N N . MET B 1 172 ? 10.867 -1.575 7.715 1 97.19 172 MET B N 1
ATOM 3280 C CA . MET B 1 172 ? 11.453 -0.523 6.887 1 97.19 172 MET B CA 1
ATOM 3281 C C . MET B 1 172 ? 12.883 -0.873 6.492 1 97.19 172 MET B C 1
ATOM 3283 O O . MET B 1 172 ? 13.797 -0.059 6.652 1 97.19 172 MET B O 1
ATOM 3287 N N . ALA B 1 173 ? 12.984 -2.084 6.004 1 93.44 173 ALA B N 1
ATOM 3288 C CA . ALA B 1 173 ? 14.305 -2.619 5.676 1 93.44 173 ALA B CA 1
ATOM 3289 C C . ALA B 1 173 ? 14.984 -1.774 4.598 1 93.44 173 ALA B C 1
ATOM 3291 O O . ALA B 1 173 ? 14.336 -1.309 3.662 1 93.44 173 ALA B O 1
ATOM 3292 N N . GLY B 1 174 ? 16.312 -1.59 4.746 1 90.19 174 GLY B N 1
ATOM 3293 C CA . GLY B 1 174 ? 17.125 -0.987 3.707 1 90.19 174 GLY B CA 1
ATOM 3294 C C . GLY B 1 174 ? 16.969 0.52 3.623 1 90.19 174 GLY B C 1
ATOM 3295 O O . GLY B 1 174 ? 17.422 1.143 2.658 1 90.19 174 GLY B O 1
ATOM 3296 N N . TRP B 1 175 ? 16.266 1.158 4.562 1 93.06 175 TRP B N 1
ATOM 3297 C CA . TRP B 1 175 ? 16.047 2.6 4.504 1 93.06 175 TRP B CA 1
ATOM 3298 C C . TRP B 1 175 ? 17.375 3.348 4.418 1 93.06 175 TRP B C 1
ATOM 3300 O O . TRP B 1 175 ? 17.5 4.34 3.693 1 93.06 175 TRP B O 1
ATOM 3310 N N . GLY B 1 176 ? 18.375 2.881 5.113 1 88.06 176 GLY B N 1
ATOM 3311 C CA . GLY B 1 176 ? 19.688 3.516 5.098 1 88.06 176 GLY B CA 1
ATOM 3312 C C . GLY B 1 176 ? 20.406 3.373 3.768 1 88.06 176 GLY B C 1
ATOM 3313 O O . GLY B 1 176 ? 21.312 4.152 3.459 1 88.06 176 GLY B O 1
ATOM 3314 N N . LEU B 1 177 ? 19.984 2.418 2.941 1 85.12 177 LEU B N 1
ATOM 3315 C CA . LEU B 1 177 ? 20.609 2.166 1.644 1 85.12 177 LEU B CA 1
ATOM 3316 C C . LEU B 1 177 ? 19.906 2.967 0.547 1 85.12 177 LEU B C 1
ATOM 3318 O O . LEU B 1 177 ? 20.562 3.689 -0.209 1 85.12 177 LEU B O 1
ATOM 3322 N N . SER B 1 178 ? 18.609 2.836 0.493 1 88.56 178 SER B N 1
ATOM 3323 C CA . SER B 1 178 ? 17.797 3.564 -0.475 1 88.56 178 SER B CA 1
ATOM 3324 C C . SER B 1 178 ? 16.375 3.744 0.028 1 88.56 178 SER B C 1
ATOM 3326 O O . SER B 1 178 ? 15.789 2.824 0.606 1 88.56 178 SER B O 1
ATOM 3328 N N . GLN B 1 179 ? 15.766 4.832 -0.243 1 93.31 179 GLN B N 1
ATOM 3329 C CA . GLN B 1 179 ? 14.406 5.09 0.209 1 93.31 179 GLN B CA 1
ATOM 3330 C C . GLN B 1 179 ? 13.391 4.41 -0.703 1 93.31 179 GLN B C 1
ATOM 3332 O O . GLN B 1 179 ? 12.547 3.641 -0.237 1 93.31 179 GLN B O 1
ATOM 3337 N N . VAL B 1 180 ? 13.508 4.574 -2.037 1 94.38 180 VAL B N 1
ATOM 3338 C CA . VAL B 1 180 ? 12.695 3.984 -3.1 1 94.38 180 VAL B CA 1
ATOM 3339 C C . VAL B 1 180 ? 11.219 4.039 -2.717 1 94.38 180 VAL B C 1
ATOM 3341 O O . VAL B 1 180 ? 10.547 3.01 -2.67 1 94.38 180 VAL B O 1
ATOM 3344 N N . ILE B 1 181 ? 10.688 5.18 -2.551 1 97 181 ILE B N 1
ATOM 3345 C CA . ILE B 1 181 ? 9.367 5.484 -1.993 1 97 181 ILE B CA 1
ATOM 3346 C C . ILE B 1 181 ? 8.289 4.773 -2.805 1 97 181 ILE B C 1
ATOM 3348 O O . ILE B 1 181 ? 7.438 4.082 -2.242 1 97 181 ILE B O 1
ATOM 3352 N N . SER B 1 182 ? 8.344 4.961 -4.148 1 97.31 182 SER B N 1
ATOM 3353 C CA . SER B 1 182 ? 7.324 4.387 -5.02 1 97.31 182 SER B CA 1
ATOM 3354 C C . SER B 1 182 ? 7.309 2.865 -4.93 1 97.31 182 SER B C 1
ATOM 3356 O O . SER B 1 182 ? 6.242 2.248 -4.938 1 97.31 182 SER B O 1
ATOM 3358 N N . TYR B 1 183 ? 8.492 2.283 -4.84 1 96.62 183 TYR B N 1
ATOM 3359 C CA . TYR B 1 183 ? 8.602 0.833 -4.742 1 96.62 183 TYR B CA 1
ATOM 3360 C C . TYR B 1 183 ? 8.023 0.33 -3.422 1 96.62 183 TYR B C 1
ATOM 3362 O O . TYR B 1 183 ? 7.23 -0.614 -3.402 1 96.62 183 TYR B O 1
ATOM 3370 N N . ARG B 1 184 ? 8.391 0.961 -2.295 1 97.75 184 ARG B N 1
ATOM 3371 C CA . ARG B 1 184 ? 7.879 0.579 -0.982 1 97.75 184 ARG B CA 1
ATOM 3372 C C . ARG B 1 184 ? 6.359 0.659 -0.94 1 97.75 184 ARG B C 1
ATOM 3374 O O . ARG B 1 184 ? 5.695 -0.273 -0.481 1 97.75 184 ARG B O 1
ATOM 3381 N N . CYS B 1 185 ? 5.832 1.776 -1.418 1 98.56 185 CYS B N 1
ATOM 3382 C CA . CYS B 1 185 ? 4.383 1.956 -1.41 1 98.56 185 CYS B CA 1
ATOM 3383 C C . CYS B 1 185 ? 3.699 0.899 -2.27 1 98.56 185 CYS B C 1
ATOM 3385 O O . CYS B 1 185 ? 2.684 0.33 -1.867 1 98.56 185 CYS B O 1
ATOM 3387 N N . SER B 1 186 ? 4.215 0.601 -3.445 1 98.25 186 SER B N 1
ATOM 3388 C CA . SER B 1 186 ? 3.617 -0.392 -4.332 1 98.25 186 SER B CA 1
ATOM 3389 C C . SER B 1 186 ? 3.645 -1.782 -3.705 1 98.25 186 SER B C 1
ATOM 3391 O O . SER B 1 186 ? 2.684 -2.543 -3.828 1 98.25 186 SER B O 1
ATOM 3393 N N . LYS B 1 187 ? 4.758 -2.104 -3.074 1 98.56 187 LYS B N 1
ATOM 3394 C CA . LYS B 1 187 ? 4.898 -3.438 -2.502 1 98.56 187 LYS B CA 1
ATOM 3395 C C . LYS B 1 187 ? 4.078 -3.578 -1.222 1 98.56 187 LYS B C 1
ATOM 3397 O O . LYS B 1 187 ? 3.566 -4.656 -0.922 1 98.56 187 LYS B O 1
ATOM 3402 N N . ALA B 1 188 ? 3.906 -2.498 -0.451 1 98.81 188 ALA B N 1
ATOM 3403 C CA . ALA B 1 188 ? 2.936 -2.521 0.641 1 98.81 188 ALA B CA 1
ATOM 3404 C C . ALA B 1 188 ? 1.53 -2.807 0.119 1 98.81 188 ALA B C 1
ATOM 3406 O O . ALA B 1 188 ? 0.772 -3.559 0.737 1 98.81 188 ALA B O 1
ATOM 3407 N N . ALA B 1 189 ? 1.202 -2.197 -0.991 1 98.88 189 ALA B N 1
ATOM 3408 C CA . ALA B 1 189 ? -0.103 -2.422 -1.606 1 98.88 189 ALA B CA 1
ATOM 3409 C C . ALA B 1 189 ? -0.236 -3.861 -2.098 1 98.88 189 ALA B C 1
ATOM 3411 O O . ALA B 1 189 ? -1.315 -4.453 -2.023 1 98.88 189 ALA B O 1
ATOM 3412 N N . VAL B 1 190 ? 0.853 -4.438 -2.621 1 98.81 190 VAL B N 1
ATOM 3413 C CA . VAL B 1 190 ? 0.843 -5.84 -3.025 1 98.81 190 VAL B CA 1
ATOM 3414 C C . VAL B 1 190 ? 0.54 -6.723 -1.817 1 98.81 190 VAL B C 1
ATOM 3416 O O . VAL B 1 190 ? -0.218 -7.691 -1.922 1 98.81 190 VAL B O 1
ATOM 3419 N N . ASN B 1 191 ? 1.15 -6.434 -0.669 1 98.88 191 ASN B N 1
ATOM 3420 C CA . ASN B 1 191 ? 0.861 -7.172 0.556 1 98.88 191 ASN B CA 1
ATOM 3421 C C . ASN B 1 191 ? -0.613 -7.074 0.936 1 98.88 191 ASN B C 1
ATOM 3423 O O . ASN B 1 191 ? -1.227 -8.07 1.327 1 98.88 191 ASN B O 1
ATOM 3427 N N . MET B 1 192 ? -1.165 -5.863 0.819 1 98.88 192 MET B N 1
ATOM 3428 C CA . MET B 1 192 ? -2.588 -5.703 1.105 1 98.88 192 MET B CA 1
ATOM 3429 C C . MET B 1 192 ? -3.434 -6.512 0.128 1 98.88 192 MET B C 1
ATOM 3431 O O . MET B 1 192 ? -4.398 -7.168 0.529 1 98.88 192 MET B O 1
ATOM 3435 N N . LEU B 1 193 ? -3.092 -6.465 -1.124 1 98.75 193 LEU B N 1
ATOM 3436 C CA . LEU B 1 193 ? -3.799 -7.25 -2.129 1 98.75 193 LEU B CA 1
ATOM 3437 C C . LEU B 1 193 ? -3.76 -8.734 -1.781 1 98.75 193 LEU B C 1
ATOM 3439 O O . LEU B 1 193 ? -4.766 -9.438 -1.919 1 98.75 193 LEU B O 1
ATOM 3443 N N . THR B 1 194 ? -2.623 -9.203 -1.321 1 98.88 194 THR B N 1
ATOM 3444 C CA . THR B 1 194 ? -2.471 -10.594 -0.931 1 98.88 194 THR B CA 1
ATOM 3445 C C . THR B 1 194 ? -3.432 -10.953 0.201 1 98.88 194 THR B C 1
ATOM 3447 O O . THR B 1 194 ? -4.066 -12.008 0.175 1 98.88 194 THR B O 1
ATOM 3450 N N . ARG B 1 195 ? -3.496 -10.055 1.214 1 98.69 195 ARG B N 1
ATOM 3451 C CA . ARG B 1 195 ? -4.445 -10.266 2.301 1 98.69 195 ARG B CA 1
ATOM 3452 C C . ARG B 1 195 ? -5.871 -10.383 1.769 1 98.69 195 ARG B C 1
ATOM 3454 O O . ARG B 1 195 ? -6.605 -11.297 2.139 1 98.69 195 ARG B O 1
ATOM 3461 N N . CYS B 1 196 ? -6.258 -9.516 0.885 1 98.62 196 CYS B N 1
ATOM 3462 C CA . CYS B 1 196 ? -7.59 -9.523 0.294 1 98.62 196 CYS B CA 1
ATOM 3463 C C . CYS B 1 196 ? -7.84 -10.812 -0.475 1 98.62 196 CYS B C 1
ATOM 3465 O O . CYS B 1 196 ? -8.898 -11.43 -0.335 1 98.62 196 CYS B O 1
ATOM 3467 N N . GLN B 1 197 ? -6.855 -11.172 -1.262 1 98.75 197 GLN B N 1
ATOM 3468 C CA . GLN B 1 197 ? -6.973 -12.406 -2.033 1 98.75 197 GLN B CA 1
ATOM 3469 C C . GLN B 1 197 ? -7.141 -13.609 -1.117 1 98.75 197 GLN B C 1
ATOM 3471 O O . GLN B 1 197 ? -7.965 -14.492 -1.385 1 98.75 197 GLN B O 1
ATOM 3476 N N . SER B 1 198 ? -6.34 -13.656 -0.088 1 98.69 198 SER B N 1
ATOM 3477 C CA . SER B 1 198 ? -6.395 -14.805 0.819 1 98.69 198 SER B CA 1
ATOM 3478 C C . SER B 1 198 ? -7.773 -14.93 1.462 1 98.69 198 SER B C 1
ATOM 3480 O O . SER B 1 198 ? -8.281 -16.047 1.633 1 98.69 198 SER B O 1
ATOM 3482 N N . LEU B 1 199 ? -8.367 -13.828 1.836 1 98.19 199 LEU B N 1
ATOM 3483 C CA . LEU B 1 199 ? -9.672 -13.844 2.492 1 98.19 199 LEU B CA 1
ATOM 3484 C C . LEU B 1 199 ? -10.773 -14.211 1.503 1 98.19 199 LEU B C 1
ATOM 3486 O O . LEU B 1 199 ? -11.727 -14.906 1.857 1 98.19 199 LEU B O 1
ATOM 3490 N N . GLU B 1 200 ? -10.641 -13.75 0.314 1 98 200 GLU B N 1
ATOM 3491 C CA . GLU B 1 200 ? -11.688 -13.984 -0.678 1 98 200 GLU B CA 1
ATOM 3492 C C . GLU B 1 200 ? -11.539 -15.367 -1.314 1 98 200 GLU B C 1
ATOM 3494 O O . GLU B 1 200 ? -12.539 -16.047 -1.543 1 98 200 GLU B O 1
ATOM 3499 N N . TYR B 1 201 ? -10.328 -15.789 -1.614 1 98.19 201 TYR B N 1
ATOM 3500 C CA . TYR B 1 201 ? -10.109 -17 -2.398 1 98.19 201 TYR B CA 1
ATOM 3501 C C . TYR B 1 201 ? -9.859 -18.203 -1.494 1 98.19 201 TYR B C 1
ATOM 3503 O O . TYR B 1 201 ? -9.961 -19.344 -1.93 1 98.19 201 TYR B O 1
ATOM 3511 N N . GLY B 1 202 ? -9.523 -17.922 -0.238 1 97.5 202 GLY B N 1
ATOM 3512 C CA . GLY B 1 202 ? -9.305 -19.016 0.708 1 97.5 202 GLY B CA 1
ATOM 3513 C C . GLY B 1 202 ? -10.453 -20 0.759 1 97.5 202 GLY B C 1
ATOM 3514 O O . GLY B 1 202 ? -10.25 -21.203 0.583 1 97.5 202 GLY B O 1
ATOM 3515 N N . PRO B 1 203 ? -11.672 -19.516 0.949 1 96.19 203 PRO B N 1
ATOM 3516 C CA . PRO B 1 203 ? -12.836 -20.406 1 1 96.19 203 PRO B CA 1
ATOM 3517 C C . PRO B 1 203 ? -13.047 -21.188 -0.296 1 96.19 203 PRO B C 1
ATOM 3519 O O . PRO B 1 203 ? -13.758 -22.188 -0.309 1 96.19 203 PRO B O 1
ATOM 3522 N N . LEU B 1 204 ? -12.414 -20.781 -1.388 1 96.38 204 LEU B N 1
ATOM 3523 C CA . LEU B 1 204 ? -12.516 -21.469 -2.668 1 96.38 204 LEU B CA 1
ATOM 3524 C C . LEU B 1 204 ? -11.43 -22.531 -2.801 1 96.38 204 LEU B C 1
ATOM 3526 O O . LEU B 1 204 ? -11.32 -23.188 -3.84 1 96.38 204 LEU B O 1
ATOM 3530 N N . GLY B 1 205 ? -10.57 -22.625 -1.782 1 97.06 205 GLY B N 1
ATOM 3531 C CA . GLY B 1 205 ? -9.523 -23.625 -1.786 1 97.06 205 GLY B CA 1
ATOM 3532 C C . GLY B 1 205 ? -8.227 -23.141 -2.395 1 97.06 205 GLY B C 1
ATOM 3533 O O . GLY B 1 205 ? -7.379 -23.938 -2.805 1 97.06 205 GLY B O 1
ATOM 3534 N N . ILE B 1 206 ? -8.07 -21.859 -2.527 1 98.06 206 ILE B N 1
ATOM 3535 C CA . ILE B 1 206 ? -6.883 -21.281 -3.15 1 98.06 206 ILE B CA 1
ATOM 3536 C C . ILE B 1 206 ? -6.023 -20.594 -2.088 1 98.06 206 ILE B C 1
ATOM 3538 O O . ILE B 1 206 ? -6.461 -19.641 -1.441 1 98.06 206 ILE B O 1
ATOM 3542 N N . LEU B 1 207 ? -4.828 -21.109 -1.896 1 98.56 207 LEU B N 1
ATOM 3543 C CA . LEU B 1 207 ? -3.871 -20.516 -0.968 1 98.56 207 LEU B CA 1
ATOM 3544 C C . LEU B 1 207 ? -3.25 -19.25 -1.56 1 98.56 207 LEU B C 1
ATOM 3546 O O . LEU B 1 207 ? -2.85 -19.25 -2.727 1 98.56 207 LEU B O 1
ATOM 3550 N N . CYS B 1 208 ? -3.246 -18.156 -0.82 1 98.81 208 CYS B N 1
ATOM 3551 C CA . CYS B 1 208 ? -2.609 -16.922 -1.246 1 98.81 208 CYS B CA 1
ATOM 3552 C C . CYS B 1 208 ? -1.566 -16.469 -0.231 1 98.81 208 CYS B C 1
ATOM 3554 O O . CYS B 1 208 ? -1.855 -16.375 0.962 1 98.81 208 CYS B O 1
ATOM 3556 N N . ILE B 1 209 ? -0.333 -16.172 -0.671 1 98.75 209 ILE B N 1
ATOM 3557 C CA . ILE B 1 209 ? 0.714 -15.719 0.24 1 98.75 209 ILE B CA 1
ATOM 3558 C C . ILE B 1 209 ? 1.612 -14.703 -0.467 1 98.75 209 ILE B C 1
ATOM 3560 O O . ILE B 1 209 ? 1.686 -14.68 -1.698 1 98.75 209 ILE B O 1
ATOM 3564 N N . SER B 1 210 ? 2.184 -13.82 0.299 1 98.75 210 SER B N 1
ATOM 3565 C CA . SER B 1 210 ? 3.217 -12.883 -0.139 1 98.75 210 SER B CA 1
ATOM 3566 C C . SER B 1 210 ? 4.605 -13.375 0.246 1 98.75 210 SER B C 1
ATOM 3568 O O . SER B 1 210 ? 4.836 -13.773 1.392 1 98.75 210 SER B O 1
ATOM 3570 N N . ILE B 1 211 ? 5.59 -13.367 -0.703 1 98.75 211 ILE B N 1
ATOM 3571 C CA . ILE B 1 211 ? 6.922 -13.891 -0.416 1 98.75 211 ILE B CA 1
ATOM 3572 C C . ILE B 1 211 ? 7.965 -12.805 -0.673 1 98.75 211 ILE B C 1
ATOM 3574 O O . ILE B 1 211 ? 7.949 -12.156 -1.721 1 98.75 211 ILE B O 1
ATOM 3578 N N . HIS B 1 212 ? 8.805 -12.547 0.214 1 97.44 212 HIS B N 1
ATOM 3579 C CA . HIS B 1 212 ? 10.039 -11.781 0.014 1 97.44 212 HIS B CA 1
ATOM 3580 C C . HIS B 1 212 ? 11.18 -12.688 -0.438 1 97.44 212 HIS B C 1
ATOM 3582 O O . HIS B 1 212 ? 11.609 -13.57 0.308 1 97.44 212 HIS B O 1
ATOM 3588 N N . PRO B 1 213 ? 11.695 -12.5 -1.547 1 96.56 213 PRO B N 1
ATOM 3589 C CA . PRO B 1 213 ? 12.656 -13.453 -2.113 1 96.56 213 PRO B CA 1
ATOM 3590 C C . PRO B 1 213 ? 14.062 -13.273 -1.547 1 96.56 213 PRO B C 1
ATOM 3592 O O . PRO B 1 213 ? 14.953 -14.078 -1.84 1 96.56 213 PRO B O 1
ATOM 3595 N N . GLY B 1 214 ? 14.25 -12.234 -0.68 1 92.31 214 GLY B N 1
ATOM 3596 C CA . GLY B 1 214 ? 15.594 -11.867 -0.26 1 92.31 214 GLY B CA 1
ATOM 3597 C C . GLY B 1 214 ? 16.188 -10.742 -1.087 1 92.31 214 GLY B C 1
ATOM 3598 O O . GLY B 1 214 ? 15.57 -10.266 -2.039 1 92.31 214 GLY B O 1
ATOM 3599 N N . TRP B 1 215 ? 17.266 -10.203 -0.696 1 87.62 215 TRP B N 1
ATOM 3600 C CA . TRP B 1 215 ? 18.031 -9.258 -1.508 1 87.62 215 TRP B CA 1
ATOM 3601 C C . TRP B 1 215 ? 18.906 -9.992 -2.518 1 87.62 215 TRP B C 1
ATOM 3603 O O . TRP B 1 215 ? 20.016 -10.422 -2.189 1 87.62 215 TRP B O 1
ATOM 3613 N N . VAL B 1 216 ? 18.391 -10.109 -3.688 1 88.19 216 VAL B N 1
ATOM 3614 C CA . VAL B 1 216 ? 18.953 -11.023 -4.68 1 88.19 216 VAL B CA 1
ATOM 3615 C C . VAL B 1 216 ? 19.766 -10.227 -5.699 1 88.19 216 VAL B C 1
ATOM 3617 O O . VAL B 1 216 ? 19.359 -9.141 -6.113 1 88.19 216 VAL B O 1
ATOM 3620 N N . LYS B 1 217 ? 20.859 -10.734 -6.082 1 80.75 217 LYS B N 1
ATOM 3621 C CA . LYS B 1 217 ? 21.703 -10.133 -7.113 1 80.75 217 LYS B CA 1
ATOM 3622 C C . LYS B 1 217 ? 21.031 -10.227 -8.484 1 80.75 217 LYS B C 1
ATOM 3624 O O . LYS B 1 217 ? 21.188 -11.227 -9.188 1 80.75 217 LYS B O 1
ATOM 3629 N N . THR B 1 218 ? 20.266 -9.281 -8.836 1 76.94 218 THR B N 1
ATOM 3630 C CA . THR B 1 218 ? 19.609 -9.133 -10.133 1 76.94 218 THR B CA 1
ATOM 3631 C C . THR B 1 218 ? 19.812 -7.719 -10.68 1 76.94 218 THR B C 1
ATOM 3633 O O . THR B 1 218 ? 20.484 -6.898 -10.055 1 76.94 218 THR B O 1
ATOM 3636 N N . SER B 1 219 ? 19.359 -7.547 -11.867 1 70.44 219 SER B N 1
ATOM 3637 C CA . SER B 1 219 ? 19.422 -6.199 -12.422 1 70.44 219 SER B CA 1
ATOM 3638 C C . SER B 1 219 ? 18.672 -5.203 -11.547 1 70.44 219 SER B C 1
ATOM 3640 O O . SER B 1 219 ? 18.969 -4.012 -11.555 1 70.44 219 SER B O 1
ATOM 3642 N N . MET B 1 220 ? 17.703 -5.641 -10.75 1 70.75 220 MET B N 1
ATOM 3643 C CA . MET B 1 220 ? 16.922 -4.789 -9.867 1 70.75 220 MET B CA 1
ATOM 3644 C C . MET B 1 220 ? 17.625 -4.566 -8.539 1 70.75 220 MET B C 1
ATOM 3646 O O . MET B 1 220 ? 17.375 -3.584 -7.844 1 70.75 220 MET B O 1
ATOM 3650 N N . GLY B 1 221 ? 18.453 -5.543 -8.164 1 63.16 221 GLY B N 1
ATOM 3651 C CA . GLY B 1 221 ? 19.078 -5.52 -6.848 1 63.16 221 GLY B CA 1
ATOM 3652 C C . GLY B 1 221 ? 20.422 -4.797 -6.836 1 63.16 221 GLY B C 1
ATOM 3653 O O . GLY B 1 221 ? 20.891 -4.355 -7.883 1 63.16 221 GLY B O 1
ATOM 3654 N N . THR B 1 222 ? 20.781 -4.344 -5.605 1 59.91 222 THR B N 1
ATOM 3655 C CA . THR B 1 222 ? 22.094 -3.723 -5.438 1 59.91 222 THR B CA 1
ATOM 3656 C C . THR B 1 222 ? 23.188 -4.781 -5.406 1 59.91 222 THR B C 1
ATOM 3658 O O . THR B 1 222 ? 22.938 -5.941 -5.07 1 59.91 222 THR B O 1
ATOM 3661 N N . CYS B 1 223 ? 24.25 -4.41 -5.961 1 54.28 223 CYS B N 1
ATOM 3662 C CA . CYS B 1 223 ? 25.469 -5.211 -6.121 1 54.28 223 CYS B CA 1
ATOM 3663 C C . CYS B 1 223 ? 25.953 -5.73 -4.773 1 54.28 223 CYS B C 1
ATOM 3665 O O . CYS B 1 223 ? 26.828 -6.605 -4.719 1 54.28 223 CYS B O 1
ATOM 3667 N N . LEU B 1 224 ? 25.297 -5.203 -3.729 1 56.84 224 LEU B N 1
ATOM 3668 C CA . LEU B 1 224 ? 25.969 -5.547 -2.479 1 56.84 224 LEU B CA 1
ATOM 3669 C C . LEU B 1 224 ? 25.266 -6.711 -1.788 1 56.84 224 LEU B C 1
ATOM 3671 O O . LEU B 1 224 ? 25.562 -7.031 -0.637 1 56.84 224 LEU B O 1
ATOM 3675 N N . VAL B 1 225 ? 24.359 -7.379 -2.578 1 65.44 225 VAL B N 1
ATOM 3676 C CA . VAL B 1 225 ? 23.594 -8.281 -1.722 1 65.44 225 VAL B CA 1
ATOM 3677 C C . VAL B 1 225 ? 24.047 -9.719 -1.945 1 65.44 225 VAL B C 1
ATOM 3679 O O . VAL B 1 225 ? 24.234 -10.148 -3.086 1 65.44 225 VAL B O 1
ATOM 3682 N N . PRO B 1 226 ? 24.156 -10.469 -0.788 1 68.25 226 PRO B N 1
ATOM 3683 C CA . PRO B 1 226 ? 24.812 -11.773 -0.699 1 68.25 226 PRO B CA 1
ATOM 3684 C C . PRO B 1 226 ? 23.969 -12.891 -1.304 1 68.25 226 PRO B C 1
ATOM 3686 O O . PRO B 1 226 ? 24.5 -13.945 -1.668 1 68.25 226 PRO B O 1
ATOM 3689 N N . THR B 1 227 ? 22.688 -12.758 -1.641 1 89.88 227 THR B N 1
ATOM 3690 C CA . THR B 1 227 ? 21.859 -13.898 -2.025 1 89.88 227 THR B CA 1
ATOM 3691 C C . THR B 1 227 ? 21.844 -14.062 -3.543 1 89.88 227 THR B C 1
ATOM 3693 O O . THR B 1 227 ? 21.594 -13.102 -4.273 1 89.88 227 THR B O 1
ATOM 3696 N N . THR B 1 228 ? 22.203 -15.273 -4.008 1 92.88 228 THR B N 1
ATOM 3697 C CA . THR B 1 228 ? 22.156 -15.555 -5.441 1 92.88 228 THR B CA 1
ATOM 3698 C C . THR B 1 228 ? 20.734 -15.883 -5.883 1 92.88 228 THR B C 1
ATOM 3700 O O . THR B 1 228 ? 19.891 -16.25 -5.059 1 92.88 228 THR B O 1
ATOM 3703 N N . VAL B 1 229 ? 20.516 -15.789 -7.164 1 94.31 229 VAL B N 1
ATOM 3704 C CA . VAL B 1 229 ? 19.219 -16.141 -7.727 1 94.31 229 VAL B CA 1
ATOM 3705 C C . VAL B 1 229 ? 18.891 -17.594 -7.414 1 94.31 229 VAL B C 1
ATOM 3707 O O . VAL B 1 229 ? 17.781 -17.922 -7.004 1 94.31 229 VAL B O 1
ATOM 3710 N N . SER B 1 230 ? 19.906 -18.453 -7.559 1 94.88 230 SER B N 1
ATOM 3711 C CA . SER B 1 230 ? 19.719 -19.875 -7.324 1 94.88 230 SER B CA 1
ATOM 3712 C C . SER B 1 230 ? 19.328 -20.156 -5.879 1 94.88 230 SER B C 1
ATOM 3714 O O . SER B 1 230 ? 18.406 -20.938 -5.621 1 94.88 230 SER B O 1
ATOM 3716 N N . GLU B 1 231 ? 20 -19.5 -4.98 1 95.88 231 GLU B N 1
ATOM 3717 C CA . GLU B 1 231 ? 19.719 -19.688 -3.562 1 95.88 231 GLU B CA 1
ATOM 3718 C C . GLU B 1 231 ? 18.312 -19.188 -3.211 1 95.88 231 GLU B C 1
ATOM 3720 O O . GLU B 1 231 ? 17.578 -19.875 -2.498 1 95.88 231 GLU B O 1
ATOM 3725 N N . SER B 1 232 ? 17.984 -18.031 -3.656 1 96.81 232 SER B N 1
ATOM 3726 C CA . SER B 1 232 ? 16.656 -17.469 -3.41 1 96.81 232 SER B CA 1
ATOM 3727 C C . SER B 1 232 ? 15.555 -18.375 -3.957 1 96.81 232 SER B C 1
ATOM 3729 O O . SER B 1 232 ? 14.617 -18.703 -3.24 1 96.81 232 SER B O 1
ATOM 3731 N N . CYS B 1 233 ? 15.688 -18.812 -5.18 1 97.69 233 CYS B N 1
ATOM 3732 C CA . CYS B 1 233 ? 14.672 -19.625 -5.836 1 97.69 233 CYS B CA 1
ATOM 3733 C C . CYS B 1 233 ? 14.516 -20.969 -5.145 1 97.69 233 CYS B C 1
ATOM 3735 O O . CYS B 1 233 ? 13.398 -21.469 -4.969 1 97.69 233 CYS B O 1
ATOM 3737 N N . SER B 1 234 ? 15.656 -21.562 -4.77 1 97.31 234 SER B N 1
ATOM 3738 C CA . SER B 1 234 ? 15.594 -22.828 -4.031 1 97.31 234 SER B CA 1
ATOM 3739 C C . SER B 1 234 ? 14.852 -22.656 -2.711 1 97.31 234 SER B C 1
ATOM 3741 O O . SER B 1 234 ? 14.055 -23.516 -2.33 1 97.31 234 SER B O 1
ATOM 3743 N N . GLY B 1 235 ? 15.18 -21.562 -2.014 1 97.94 235 GLY B N 1
ATOM 3744 C CA . GLY B 1 235 ? 14.469 -21.266 -0.778 1 97.94 235 GLY B CA 1
ATOM 3745 C C . GLY B 1 235 ? 12.984 -21.062 -0.975 1 97.94 235 GLY B C 1
ATOM 3746 O O . GLY B 1 235 ? 12.172 -21.609 -0.218 1 97.94 235 GLY B O 1
ATOM 3747 N N . ILE B 1 236 ? 12.602 -20.344 -2.008 1 98.44 236 ILE B N 1
ATOM 3748 C CA . ILE B 1 236 ? 11.195 -20.078 -2.309 1 98.44 236 ILE B CA 1
ATOM 3749 C C . ILE B 1 236 ? 10.477 -21.391 -2.594 1 98.44 236 ILE B C 1
ATOM 3751 O O . ILE B 1 236 ? 9.383 -21.641 -2.08 1 98.44 236 ILE B O 1
ATOM 3755 N N . LEU B 1 237 ? 11.062 -22.281 -3.412 1 97.56 237 LEU B N 1
ATOM 3756 C CA . LEU B 1 237 ? 10.438 -23.562 -3.746 1 97.56 237 LEU B CA 1
ATOM 3757 C C . LEU B 1 237 ? 10.25 -24.406 -2.496 1 97.56 237 LEU B C 1
ATOM 3759 O O . LEU B 1 237 ? 9.234 -25.094 -2.355 1 97.56 237 LEU B O 1
ATOM 3763 N N . LYS B 1 238 ? 11.234 -24.375 -1.61 1 97.31 238 LYS B N 1
ATOM 3764 C CA . LYS B 1 238 ? 11.086 -25.078 -0.341 1 97.31 238 LYS B CA 1
ATOM 3765 C C . LYS B 1 238 ? 9.93 -24.516 0.475 1 97.31 238 LYS B C 1
ATOM 3767 O O . LYS B 1 238 ? 9.141 -25.281 1.05 1 97.31 238 LYS B O 1
ATOM 3772 N N . VAL B 1 239 ? 9.812 -23.234 0.557 1 98.12 239 VAL B N 1
ATOM 3773 C CA . VAL B 1 239 ? 8.719 -22.578 1.275 1 98.12 239 VAL B CA 1
ATOM 3774 C C . VAL B 1 239 ? 7.383 -23 0.666 1 98.12 239 VAL B C 1
ATOM 3776 O O . VAL B 1 239 ? 6.457 -23.375 1.386 1 98.12 239 VAL B O 1
ATOM 3779 N N . LEU B 1 240 ? 7.262 -22.969 -0.693 1 97.38 240 LEU B N 1
ATOM 3780 C CA . LEU B 1 240 ? 6.016 -23.297 -1.384 1 97.38 240 LEU B CA 1
ATOM 3781 C C . LEU B 1 240 ? 5.59 -24.734 -1.107 1 97.38 240 LEU B C 1
ATOM 3783 O O . LEU B 1 240 ? 4.395 -25.031 -1.062 1 97.38 240 LEU B O 1
ATOM 3787 N N . SER B 1 241 ? 6.516 -25.625 -0.874 1 95.5 241 SER B N 1
ATOM 3788 C CA . SER B 1 241 ? 6.211 -27.016 -0.611 1 95.5 241 SER B CA 1
ATOM 3789 C C . SER B 1 241 ? 5.719 -27.219 0.818 1 95.5 241 SER B C 1
ATOM 3791 O O . SER B 1 241 ? 5.094 -28.234 1.128 1 95.5 241 SER B O 1
ATOM 3793 N N . ALA B 1 242 ? 5.973 -26.203 1.674 1 96.31 242 ALA B N 1
ATOM 3794 C CA . ALA B 1 242 ? 5.734 -26.422 3.1 1 96.31 242 ALA B CA 1
ATOM 3795 C C . ALA B 1 242 ? 4.527 -25.625 3.576 1 96.31 242 ALA B C 1
ATOM 3797 O O . ALA B 1 242 ? 3.953 -25.922 4.629 1 96.31 242 ALA B O 1
ATOM 3798 N N . VAL B 1 243 ? 4.109 -24.562 2.885 1 96.81 243 VAL B N 1
ATOM 3799 C CA . VAL B 1 243 ? 3.061 -23.672 3.357 1 96.81 243 VAL B CA 1
ATOM 3800 C C . VAL B 1 243 ? 1.715 -24.391 3.326 1 96.81 243 VAL B C 1
ATOM 3802 O O . VAL B 1 243 ? 1.479 -25.25 2.465 1 96.81 243 VAL B O 1
ATOM 3805 N N . THR B 1 244 ? 0.812 -24.031 4.305 1 95.56 244 THR B N 1
ATOM 3806 C CA . THR B 1 244 ? -0.514 -24.609 4.484 1 95.56 244 THR B CA 1
ATOM 3807 C C . THR B 1 244 ? -1.544 -23.531 4.785 1 95.56 244 THR B C 1
ATOM 3809 O O . THR B 1 244 ? -1.284 -22.344 4.57 1 95.56 244 THR B O 1
ATOM 3812 N N . ASP B 1 245 ? -2.678 -23.969 5.305 1 95.56 245 ASP B N 1
ATOM 3813 C CA . ASP B 1 245 ? -3.771 -23.078 5.699 1 95.56 245 ASP B CA 1
ATOM 3814 C C . ASP B 1 245 ? -3.293 -22.031 6.695 1 95.56 245 ASP B C 1
ATOM 3816 O O . ASP B 1 245 ? -3.711 -20.875 6.629 1 95.56 245 ASP B O 1
ATOM 3820 N N . LYS B 1 246 ? -2.389 -22.438 7.496 1 96.25 246 LYS B N 1
ATOM 3821 C CA . LYS B 1 246 ? -1.934 -21.562 8.57 1 96.25 246 LYS B CA 1
ATOM 3822 C C . LYS B 1 246 ? -1.12 -20.391 8.023 1 96.25 246 LYS B C 1
ATOM 3824 O O . LYS B 1 246 ? -0.963 -19.359 8.695 1 96.25 246 LYS B O 1
ATOM 3829 N N . ASP B 1 247 ? -0.64 -20.516 6.824 1 97.75 247 ASP B N 1
ATOM 3830 C CA . ASP B 1 247 ? 0.255 -19.516 6.238 1 97.75 247 ASP B CA 1
ATOM 3831 C C . ASP B 1 247 ? -0.492 -18.609 5.262 1 97.75 247 ASP B C 1
ATOM 3833 O O . ASP B 1 247 ? 0.038 -17.578 4.828 1 97.75 247 ASP B O 1
ATOM 3837 N N . SER B 1 248 ? -1.775 -19.016 4.898 1 98.38 248 SER B N 1
ATOM 3838 C CA . SER B 1 248 ? -2.498 -18.234 3.902 1 98.38 248 SER B CA 1
ATOM 3839 C C . SER B 1 248 ? -2.699 -16.797 4.371 1 98.38 248 SER B C 1
ATOM 3841 O O . SER B 1 248 ? -3.09 -16.562 5.516 1 98.38 248 SER B O 1
ATOM 3843 N N . GLY B 1 249 ? -2.371 -15.867 3.545 1 98.5 249 GLY B N 1
ATOM 3844 C CA . GLY B 1 249 ? -2.533 -14.453 3.859 1 98.5 249 GLY B CA 1
ATOM 3845 C C . GLY B 1 249 ? -1.344 -13.867 4.598 1 98.5 249 GLY B C 1
ATOM 3846 O O . GLY B 1 249 ? -1.384 -12.711 5.035 1 98.5 249 GLY B O 1
ATOM 3847 N N . SER B 1 250 ? -0.251 -14.664 4.734 1 98.44 250 SER B N 1
ATOM 3848 C CA . SER B 1 250 ? 0.906 -14.172 5.48 1 98.44 250 SER B CA 1
ATOM 3849 C C . SER B 1 250 ? 1.969 -13.609 4.543 1 98.44 250 SER B C 1
ATOM 3851 O O . SER B 1 250 ? 1.869 -13.758 3.322 1 98.44 250 SER B O 1
ATOM 3853 N N . PHE B 1 251 ? 2.83 -12.898 5.07 1 98.75 251 PHE B N 1
ATOM 3854 C CA . PHE B 1 251 ? 4.051 -12.391 4.457 1 98.75 251 PHE B CA 1
ATOM 3855 C C . PHE B 1 251 ? 5.266 -13.172 4.941 1 98.75 251 PHE B C 1
ATOM 3857 O O . PHE B 1 251 ? 5.637 -13.086 6.113 1 98.75 251 PHE B O 1
ATOM 3864 N N . ILE B 1 252 ? 5.879 -13.961 4.039 1 98.56 252 ILE B N 1
ATOM 3865 C CA . ILE B 1 252 ? 6.93 -14.898 4.406 1 98.56 252 ILE B CA 1
ATOM 3866 C C . ILE B 1 252 ? 8.172 -14.656 3.551 1 98.56 252 ILE B C 1
ATOM 3868 O O . ILE B 1 252 ? 8.062 -14.312 2.371 1 98.56 252 ILE B O 1
ATOM 3872 N N . ASP B 1 253 ? 9.344 -14.844 4.125 1 98.12 253 ASP B N 1
ATOM 3873 C CA . ASP B 1 253 ? 10.539 -14.664 3.307 1 98.12 253 ASP B CA 1
ATOM 3874 C C . ASP B 1 253 ? 10.984 -15.992 2.701 1 98.12 253 ASP B C 1
ATOM 3876 O O . ASP B 1 253 ? 10.391 -17.031 2.973 1 98.12 253 ASP B O 1
ATOM 3880 N N . TRP B 1 254 ? 12.023 -15.984 1.852 1 97.62 254 TRP B N 1
ATOM 3881 C CA . TRP B 1 254 ? 12.477 -17.109 1.05 1 97.62 254 TRP B 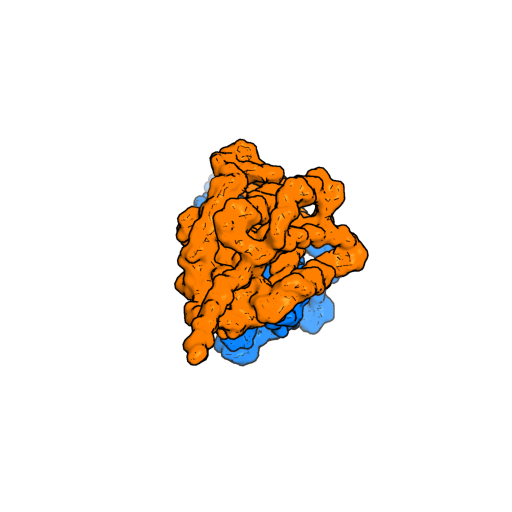CA 1
ATOM 3882 C C . TRP B 1 254 ? 13.031 -18.219 1.938 1 97.62 254 TRP B C 1
ATOM 3884 O O . TRP B 1 254 ? 13.234 -19.344 1.48 1 97.62 254 TRP B O 1
ATOM 3894 N N . LYS B 1 255 ? 13.195 -17.906 3.209 1 97.31 255 LYS B N 1
ATOM 3895 C CA . LYS B 1 255 ? 13.68 -18.906 4.152 1 97.31 255 LYS B CA 1
ATOM 3896 C C . LYS B 1 255 ? 12.531 -19.469 4.98 1 97.31 255 LYS B C 1
ATOM 3898 O O . LYS B 1 255 ? 12.742 -20.328 5.84 1 97.31 255 LYS B O 1
ATOM 3903 N N . GLY B 1 256 ? 11.352 -18.953 4.785 1 97.69 256 GLY B N 1
ATOM 3904 C CA . GLY B 1 256 ? 10.18 -19.484 5.457 1 97.69 256 GLY B CA 1
ATOM 3905 C C . GLY B 1 256 ? 9.836 -18.75 6.738 1 97.69 256 GLY B C 1
ATOM 3906 O O . GLY B 1 256 ? 8.977 -19.188 7.508 1 97.69 256 GLY B O 1
ATOM 3907 N N . ARG B 1 257 ? 10.5 -17.609 7 1 97.75 257 ARG B N 1
ATOM 3908 C CA . ARG B 1 257 ? 10.227 -16.828 8.195 1 97.75 257 ARG B CA 1
ATOM 3909 C C . ARG B 1 257 ? 9.133 -15.797 7.934 1 97.75 257 ARG B C 1
ATOM 3911 O O . ARG B 1 257 ? 9.102 -15.172 6.871 1 97.75 257 ARG B O 1
ATOM 3918 N N . VAL B 1 258 ? 8.258 -15.641 8.883 1 98.12 258 VAL B N 1
ATOM 3919 C CA . VAL B 1 258 ? 7.211 -14.641 8.766 1 98.12 258 VAL B CA 1
ATOM 3920 C C . VAL B 1 258 ? 7.824 -13.242 8.789 1 98.12 258 VAL B C 1
ATOM 3922 O O . VAL B 1 258 ? 8.664 -12.938 9.648 1 98.12 258 VAL B O 1
ATOM 3925 N N . VAL B 1 259 ? 7.504 -12.422 7.879 1 98.06 259 VAL B N 1
ATOM 3926 C CA . VAL B 1 259 ? 7.891 -11.016 7.836 1 98.06 259 VAL B CA 1
ATOM 3927 C C . VAL B 1 259 ? 6.746 -10.148 8.359 1 98.06 259 VAL B C 1
ATOM 3929 O O . VAL B 1 259 ? 5.613 -10.258 7.887 1 98.06 259 VAL B O 1
ATOM 3932 N N . PRO B 1 260 ? 7.016 -9.352 9.406 1 98.19 260 PRO B N 1
ATOM 3933 C CA . PRO B 1 260 ? 5.93 -8.477 9.859 1 98.19 260 PRO B CA 1
ATOM 3934 C C . PRO B 1 260 ? 5.457 -7.512 8.773 1 98.19 260 PRO B C 1
ATOM 3936 O O . PRO B 1 260 ? 6.23 -7.16 7.879 1 98.19 260 PRO B O 1
ATOM 3939 N N . TRP B 1 261 ? 4.211 -7.156 8.875 1 97.81 261 TRP B N 1
ATOM 3940 C CA . TRP B 1 261 ? 3.697 -6.219 7.887 1 97.81 261 TRP B CA 1
ATOM 3941 C C . TRP B 1 261 ? 4.43 -4.883 7.969 1 97.81 261 TRP B C 1
ATOM 3943 O O . TRP B 1 261 ? 4.723 -4.395 9.062 1 97.81 261 TRP B O 1
#

Sequence (522 aa):
MLCILLSHPRTQSVLVTGSNQGIGLGLVSQFLMKPNPPEWVFATSLDPEGPNGKELKKLPSTSSNHWSSQSDPVVNFIEAAVQRVEEHVKENGLTLLINNAAILVKFTHLANETAKNMSDLYNTNTVGTLQVSQAFLPLLKVAAQRRLQEGLSCSKASIVNIASDFGSLEKMAGWGLSQVISYRCSKAAVNMLTRCQSLEYGPLGILCISIHPGWVKTSMGTCLVPTTVSESCSGILKVLSAVTDKDSGSFIDWKGRVVPWMLCILLSHPRTQSVLVTGSNQGIGLGLVSQFLMKPNPPEWVFATSLDPEGPNGKELKKLPSTSSNHWSSQSDPVVNFIEAAVQRVEEHVKENGLTLLINNAAILVKFTHLANETAKNMSDLYNTNTVGTLQVSQAFLPLLKVAAQRRLQEGLSCSKASIVNIASDFGSLEKMAGWGLSQVISYRCSKAAVNMLTRCQSLEYGPLGILCISIHPGWVKTSMGTCLVPTTVSESCSGILKVLSAVTDKDSGSFIDWKGRVVPW

Solvent-accessible surface area (backbone atoms only — not comparable to full-atom values): 26265 Å² total; per-residue (Å²): 132,78,76,70,71,68,74,65,75,83,74,36,25,36,38,34,30,34,21,36,46,52,59,28,30,34,39,55,51,51,44,69,65,37,95,79,42,43,53,29,41,33,32,28,27,78,55,37,86,38,86,36,24,54,58,53,69,64,45,79,76,49,90,37,54,60,45,66,44,61,42,44,90,86,49,65,53,60,59,57,45,44,53,54,50,45,71,69,38,53,86,56,21,36,11,28,41,32,41,46,44,64,72,71,89,66,92,32,43,81,89,71,56,47,66,64,55,35,47,52,32,27,47,43,37,26,44,41,44,50,52,53,49,56,66,43,40,66,35,27,44,39,9,20,67,69,41,80,68,81,70,28,26,46,82,36,2,23,42,38,36,55,48,40,58,50,25,14,63,68,68,49,52,57,52,91,78,50,61,27,52,36,49,25,23,19,28,23,19,36,49,36,48,28,36,52,45,15,68,65,34,36,87,57,32,28,27,17,30,26,32,20,54,65,61,35,55,36,96,78,36,58,92,83,36,88,39,44,36,67,57,27,35,53,28,38,54,54,34,49,75,64,47,37,62,89,44,46,40,37,40,27,33,22,84,58,47,79,47,68,68,134,78,76,69,69,68,72,66,74,82,74,34,23,37,38,34,29,34,21,36,47,51,59,29,31,35,39,54,51,50,44,68,65,38,94,80,41,44,54,28,40,33,32,27,28,79,54,37,84,38,86,35,24,54,57,53,68,63,44,80,75,48,89,37,53,62,46,67,46,62,43,44,91,87,50,62,52,62,60,56,45,45,54,54,49,45,72,69,38,52,87,57,21,37,11,28,40,34,44,47,45,64,71,72,88,65,90,31,41,82,89,69,55,47,65,65,55,36,49,53,33,28,48,44,38,26,44,40,45,51,50,51,52,58,68,43,40,67,37,28,44,38,10,20,67,68,42,80,67,81,72,29,26,46,82,36,2,22,43,38,38,56,49,40,59,50,26,16,61,67,69,48,50,57,51,92,78,51,61,28,52,38,49,24,23,19,27,24,18,35,49,37,47,27,36,53,46,15,68,65,35,36,86,58,30,29,27,16,30,27,32,18,55,65,61,34,54,35,96,79,36,57,91,81,36,88,37,44,38,67,57,27,35,52,29,36,54,53,36,48,74,65,47,38,61,89,43,46,40,38,40,27,33,21,84,58,47,78,47,67,67

pLDDT: mean 85.7, std 17.89, range [26.22, 98.88]

Foldseek 3Di:
DPCVVVPPPLAAAEEFEQCLWFLNVLLLLVLVVDPDHHLAYEYEYQALVPPSVVSLVPRPCDNHNYHYQHNPVVDPSLLVSQVVVCVPCPLQFHLEYEYDFFDLDDQDDPVPDDPVLLVVRLCGQPVVLVVNCVSRVVRLLSQQVPDPDDFAASSRAEYEYEAALLLAPVCVPCCVPTNSPSNNVNRVNNLVVQLVCLVVCVVSRYAGEYEHLAQEPIPRHDPPGDHYSNRSSVLQVVLRHPDTNVRGSFYAYSNGHTRHD/DPCVVVPPPLAAAEEFEQCLWFLNVLLLLVLVVDPDHHLAYEYEHQALPPPSVVSLVPRPCDNHNYHYQYNPVVDPSLLVSQVVVCVPCPLQFHLEYEYDFFDLDDQDDPVPDDPVLLVVRLCGQPVVLVVNCVSRVVRLLSQQVVDPDPFAASSRAEYEYEAALLLAPVCVPCCVPTNSPSNNVNRVNNLVVQLVCLVVCVVSRYAGEYEHLAQEPIPRHDPPGDHYSNRSSVLQVVLRHPDTNVRGSFYAYSNGHTRHD

Nearest PDB structures (foldseek):
  3wxb-assembly1_B  TM=9.317E-01  e=3.428E-30  Gallus gallus
  3wxb-assembly1_A  TM=9.421E-01  e=5.534E-30  Gallus gallus
  1sny-assembly1_A-2  TM=9.442E-01  e=1.325E-26  Drosophila melanogaster
  1yo6-assembly1_B  TM=9.200E-01  e=4.997E-20  Caenorhabditis elegans
  1yo6-assembly3_E  TM=9.288E-01  e=1.088E-19  Caenorhabditis elegans